Protein AF-A0A1D2N0Q4-F1 (afdb_monomer_lite)

Structure (mmCIF, N/CA/C/O backbone):
data_AF-A0A1D2N0Q4-F1
#
_entry.id   AF-A0A1D2N0Q4-F1
#
loop_
_atom_site.group_PDB
_atom_site.id
_atom_site.type_symbol
_atom_site.label_atom_id
_atom_site.label_alt_id
_atom_site.label_comp_id
_atom_site.label_asym_id
_atom_site.label_entity_id
_atom_site.label_seq_id
_atom_site.pdbx_PDB_ins_code
_atom_site.Cartn_x
_atom_site.Cartn_y
_atom_site.Cartn_z
_atom_site.occupancy
_atom_site.B_iso_or_equiv
_atom_site.auth_seq_id
_atom_site.auth_comp_id
_atom_site.auth_asym_id
_atom_site.auth_atom_id
_atom_site.pdbx_PDB_model_num
ATOM 1 N N . MET A 1 1 ? -2.132 -7.805 73.757 1.00 40.22 1 MET A N 1
ATOM 2 C CA . MET A 1 1 ? -2.311 -6.345 73.948 1.00 40.22 1 MET A CA 1
ATOM 3 C C . MET A 1 1 ? -2.894 -5.798 72.651 1.00 40.22 1 MET A C 1
ATOM 5 O O . MET A 1 1 ? -2.443 -6.259 71.616 1.00 40.22 1 MET A O 1
ATOM 9 N N . GLY A 1 2 ? -3.873 -4.897 72.611 1.00 33.47 2 GLY A N 1
ATOM 10 C CA . GLY A 1 2 ? -4.708 -4.301 73.666 1.00 33.47 2 GLY A CA 1
ATOM 11 C C . GLY A 1 2 ? -5.665 -3.293 73.002 1.00 33.47 2 GLY A C 1
ATOM 12 O O . GLY A 1 2 ? -5.215 -2.526 72.161 1.00 33.47 2 GLY A O 1
ATOM 13 N N . THR A 1 3 ? -6.967 -3.348 73.287 1.00 37.28 3 THR A N 1
ATOM 14 C CA . THR A 1 3 ? -8.028 -2.661 72.512 1.00 37.28 3 THR A CA 1
ATOM 15 C C . THR A 1 3 ? -8.360 -1.237 72.992 1.00 37.28 3 THR A C 1
ATOM 17 O O . THR A 1 3 ? -8.065 -0.913 74.143 1.00 37.28 3 THR A O 1
ATOM 20 N N . ARG A 1 4 ? -9.065 -0.471 72.121 1.00 33.78 4 ARG A N 1
ATOM 21 C CA . ARG A 1 4 ? -9.695 0.887 72.236 1.00 33.78 4 ARG A CA 1
ATOM 22 C C . ARG A 1 4 ? -9.067 1.934 71.299 1.00 33.78 4 ARG A C 1
ATOM 24 O O . ARG A 1 4 ? -7.882 1.823 71.009 1.00 33.78 4 ARG A O 1
ATOM 31 N N . LYS A 1 5 ? -9.775 2.956 70.792 1.00 36.84 5 LYS A N 1
ATOM 32 C CA . LYS A 1 5 ? -11.156 3.493 70.999 1.00 36.84 5 LYS A CA 1
ATOM 33 C C . LYS A 1 5 ? -11.922 3.537 69.644 1.00 36.84 5 LYS A C 1
ATOM 35 O O . LYS A 1 5 ? -11.268 3.357 68.622 1.00 36.84 5 LYS A O 1
ATOM 40 N N . ASP A 1 6 ? -13.260 3.544 69.545 1.00 33.66 6 ASP A N 1
ATOM 41 C CA . ASP A 1 6 ? -14.282 4.567 69.923 1.00 33.66 6 ASP A CA 1
ATOM 42 C C . ASP A 1 6 ? -14.032 5.904 69.156 1.00 33.66 6 ASP A C 1
ATOM 44 O O . ASP A 1 6 ? -12.871 6.278 69.015 1.00 33.66 6 ASP A O 1
ATOM 48 N N . GLU A 1 7 ? -14.971 6.663 68.561 1.00 35.03 7 GLU A N 1
ATOM 49 C CA . GLU A 1 7 ? -16.433 6.906 68.722 1.00 35.03 7 GLU A CA 1
ATOM 50 C C . GLU A 1 7 ? -17.118 6.974 67.315 1.00 35.03 7 GLU A C 1
ATOM 52 O O . GLU A 1 7 ? -16.462 7.305 66.332 1.00 35.03 7 GLU A O 1
ATOM 57 N N . GLU A 1 8 ? -18.340 6.492 67.047 1.00 33.81 8 GLU A N 1
ATOM 58 C CA . GLU A 1 8 ? -19.693 7.022 67.355 1.00 33.81 8 GLU A CA 1
ATOM 59 C C . GLU A 1 8 ? -20.039 8.464 66.903 1.00 33.81 8 GLU A C 1
ATOM 61 O O . GLU A 1 8 ? -19.599 9.446 67.493 1.00 33.81 8 GLU A O 1
ATOM 66 N N . SER A 1 9 ? -20.962 8.599 65.932 1.00 31.95 9 SER A N 1
ATOM 67 C CA . SER A 1 9 ? -22.218 9.377 66.091 1.00 31.95 9 SER A CA 1
ATOM 68 C C . SER A 1 9 ? -23.135 9.326 64.850 1.00 31.95 9 SER A C 1
ATOM 70 O O . SER A 1 9 ? -22.702 9.446 63.707 1.00 31.95 9 SER A O 1
ATOM 72 N N . THR A 1 10 ? -24.439 9.166 65.087 1.00 33.84 10 THR A N 1
ATOM 73 C CA . THR A 1 10 ? -25.540 9.287 64.105 1.00 33.84 10 THR A CA 1
ATOM 74 C C . THR A 1 10 ? -26.265 10.624 64.263 1.00 33.84 10 THR A C 1
ATOM 76 O O . THR A 1 10 ? -26.334 11.096 65.392 1.00 33.84 10 THR A O 1
ATOM 79 N N . TYR A 1 11 ? -26.957 11.137 63.234 1.00 33.34 11 TYR A N 1
ATOM 80 C CA . TYR A 1 11 ? -28.203 11.902 63.447 1.00 33.34 11 TYR A CA 1
ATOM 81 C C . TYR A 1 11 ? -29.196 11.816 62.271 1.00 33.34 11 TYR A C 1
ATOM 83 O O . TYR A 1 11 ? -28.818 11.579 61.127 1.00 33.34 11 TYR A O 1
ATOM 91 N N . PHE A 1 12 ? -30.483 11.971 62.600 1.00 30.41 12 PHE A N 1
ATOM 92 C CA . PHE A 1 12 ? -31.663 11.889 61.722 1.00 30.41 12 PHE A CA 1
ATOM 93 C C . PHE A 1 12 ? -32.074 13.261 61.145 1.00 30.41 12 PHE A C 1
ATOM 95 O O . PHE A 1 12 ? -31.740 14.296 61.717 1.00 30.41 12 PHE A O 1
ATOM 102 N N . GLY A 1 13 ? -32.903 13.268 60.089 1.00 28.72 13 GLY A N 1
ATOM 103 C CA . GLY A 1 13 ? -33.573 14.479 59.588 1.00 28.72 13 GLY A CA 1
ATOM 104 C C . GLY A 1 13 ? -34.610 14.204 58.488 1.00 28.72 13 GLY A C 1
ATOM 105 O O . 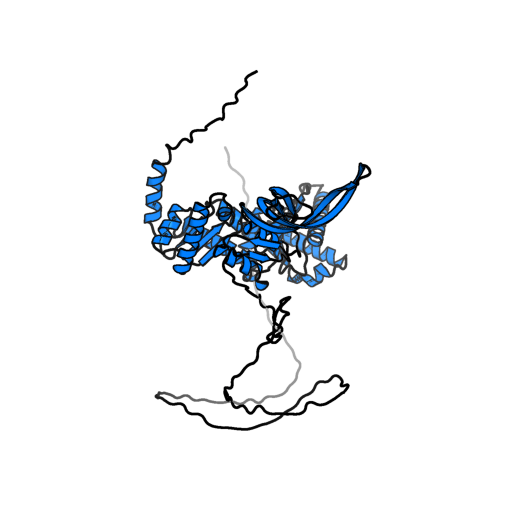GLY A 1 13 ? -34.252 14.054 57.325 1.00 28.72 13 GLY A O 1
ATOM 106 N N . GLU A 1 14 ? -35.894 14.138 58.851 1.00 31.70 14 GLU A N 1
ATOM 107 C CA . GLU A 1 14 ? -37.037 13.983 57.928 1.00 31.70 14 GLU A CA 1
ATOM 108 C C . GLU A 1 14 ? -37.731 15.326 57.587 1.00 31.70 14 GLU A C 1
ATOM 110 O O . GLU A 1 14 ? -37.493 16.335 58.245 1.00 31.70 14 GLU A O 1
ATOM 115 N N . MET A 1 15 ? -38.712 15.246 56.667 1.00 27.45 15 MET A N 1
ATOM 116 C CA . MET A 1 15 ? -39.825 16.185 56.376 1.00 27.45 15 MET A CA 1
ATOM 117 C C . MET A 1 15 ? -39.620 17.218 55.250 1.00 27.45 15 MET A C 1
ATOM 119 O O . MET A 1 15 ? -38.514 17.699 55.044 1.00 27.45 15 MET A O 1
ATOM 123 N N . LYS A 1 16 ? -40.669 17.723 54.569 1.00 30.34 16 LYS A N 1
ATOM 124 C CA . LYS A 1 16 ? -41.946 17.193 53.983 1.00 30.34 16 LYS A CA 1
ATOM 125 C C . LYS A 1 16 ? -42.786 18.410 53.509 1.00 30.34 16 LYS A C 1
ATOM 127 O O . LYS A 1 16 ? -42.613 19.491 54.057 1.00 30.34 16 LYS A O 1
ATOM 132 N N . PHE A 1 17 ? -43.746 18.195 52.593 1.00 26.66 17 PHE A N 1
ATOM 133 C CA . PHE A 1 17 ? -44.629 19.207 51.948 1.00 26.66 17 PHE A CA 1
ATOM 134 C C . PHE A 1 17 ? -43.863 20.197 51.024 1.00 26.66 17 PHE A C 1
ATOM 136 O O . PHE A 1 17 ? -42.755 20.603 51.338 1.00 26.66 17 PHE A O 1
ATOM 143 N N . ALA A 1 18 ? -44.250 20.464 49.765 1.00 29.34 18 ALA A N 1
ATOM 144 C CA . ALA A 1 18 ? -45.529 20.924 49.182 1.00 29.34 18 ALA A CA 1
ATOM 145 C C . ALA A 1 18 ? -45.874 22.383 49.564 1.00 29.34 18 ALA A C 1
ATOM 147 O O . ALA A 1 18 ? -45.638 22.780 50.695 1.00 29.34 18 ALA A O 1
ATOM 148 N N . GLY A 1 19 ? -46.451 23.228 48.699 1.00 26.33 19 GLY A N 1
ATOM 149 C CA . GLY A 1 19 ? -46.903 23.066 47.306 1.00 26.33 19 GLY A CA 1
ATOM 150 C C . GLY A 1 19 ? -47.993 24.109 46.962 1.00 26.33 19 GLY A C 1
ATOM 151 O O . GLY A 1 19 ? -48.362 24.886 47.833 1.00 26.33 19 GLY A O 1
ATOM 152 N N . LEU A 1 20 ? -48.561 24.040 45.744 1.00 29.77 20 LEU A N 1
ATOM 153 C CA . LEU A 1 20 ? -49.785 24.736 45.261 1.00 29.77 20 LEU A CA 1
ATOM 154 C C . LEU A 1 20 ? -49.701 26.220 44.794 1.00 29.77 20 LEU A C 1
ATOM 156 O O . LEU A 1 20 ? -49.373 27.102 45.569 1.00 29.77 20 LEU A O 1
ATOM 160 N N . PHE A 1 21 ? -50.176 26.441 43.548 1.00 25.81 21 PHE A N 1
ATOM 161 C CA . PHE A 1 21 ? -50.959 27.582 42.993 1.00 25.81 21 PHE A CA 1
ATOM 162 C C . PHE A 1 21 ? -50.424 29.045 43.072 1.00 25.81 21 PHE A C 1
ATOM 164 O O . PHE A 1 21 ? -49.870 29.476 44.069 1.00 25.81 21 PHE A O 1
ATOM 171 N N . GLY A 1 22 ? -50.648 29.920 42.072 1.00 25.38 22 GLY A N 1
ATOM 172 C CA . GLY A 1 22 ? -51.198 29.714 40.717 1.00 25.38 22 GLY A CA 1
ATOM 173 C C . GLY A 1 22 ? -51.856 30.960 40.074 1.00 25.38 22 GLY A C 1
ATOM 174 O O . GLY A 1 22 ? -52.281 31.871 40.776 1.00 25.38 22 GLY A O 1
ATOM 175 N N . THR A 1 23 ? -52.065 30.920 38.744 1.00 29.52 23 THR A N 1
ATOM 176 C CA . THR A 1 23 ? -52.882 31.864 37.916 1.00 29.52 23 THR A CA 1
ATOM 177 C C . THR A 1 23 ? -52.294 33.293 37.714 1.00 29.52 23 THR A C 1
ATOM 179 O O . THR A 1 23 ? -51.372 33.668 38.422 1.00 29.52 23 THR A O 1
ATOM 182 N N . SER A 1 24 ? -52.698 34.133 36.734 1.00 27.48 24 SER A N 1
ATOM 183 C CA . SER A 1 24 ? -53.831 34.066 35.782 1.00 27.48 24 SER A CA 1
ATOM 184 C C . SER A 1 24 ? -53.626 34.882 34.469 1.00 27.48 24 SER A C 1
ATOM 186 O O . SER A 1 24 ? -52.936 35.892 34.503 1.00 27.48 24 SER A O 1
ATOM 188 N N . LEU A 1 25 ? -54.329 34.486 33.386 1.00 29.72 25 LEU A N 1
ATOM 189 C CA . LEU A 1 25 ? -54.956 35.309 32.306 1.00 29.72 25 LEU A CA 1
ATOM 190 C C . LEU A 1 25 ? -54.107 36.354 31.520 1.00 29.72 25 LEU A C 1
ATOM 192 O O . LEU A 1 25 ? -53.633 37.329 32.081 1.00 29.72 25 LEU A O 1
ATOM 196 N N . PHE A 1 26 ? -54.076 36.314 30.173 1.00 24.58 26 PHE A N 1
ATOM 197 C CA . PHE A 1 26 ? -55.168 36.886 29.350 1.00 24.58 26 PHE A CA 1
ATOM 198 C C . PHE A 1 26 ? -55.293 36.321 27.902 1.00 24.58 26 PHE A C 1
ATOM 200 O O . PHE A 1 26 ? -54.306 36.059 27.230 1.00 24.58 26 PHE A O 1
ATOM 207 N N . LYS A 1 27 ? -56.562 36.193 27.473 1.00 27.70 27 LYS A N 1
ATOM 208 C CA . LYS A 1 27 ? -57.233 36.190 26.134 1.00 27.70 27 LYS A CA 1
ATOM 209 C C . LYS A 1 27 ? -56.403 36.536 24.858 1.00 27.70 27 LYS A C 1
ATOM 211 O O . LYS A 1 27 ? -55.503 37.354 24.942 1.00 27.70 27 LYS A O 1
ATOM 216 N N . SER A 1 28 ? -56.737 36.071 23.633 1.00 25.44 28 SER A N 1
ATOM 217 C CA . SER A 1 28 ? -58.057 35.669 23.062 1.00 25.44 28 SER A CA 1
ATOM 218 C C . SER A 1 28 ? -58.023 34.772 21.788 1.00 25.44 28 SER A C 1
ATOM 220 O O . SER A 1 28 ? -57.140 34.970 20.969 1.00 25.44 28 SER A O 1
ATOM 222 N N . ARG A 1 29 ? -59.060 33.908 21.609 1.00 26.14 29 ARG A N 1
ATOM 223 C CA . ARG A 1 29 ? -59.966 33.638 20.425 1.00 26.14 29 ARG A CA 1
ATOM 224 C C . ARG A 1 29 ? -59.433 33.848 18.969 1.00 26.14 29 ARG A C 1
ATOM 226 O O . ARG A 1 29 ? -58.754 34.834 18.751 1.00 26.14 29 ARG A O 1
ATOM 233 N N . ILE A 1 30 ? -59.806 33.127 17.883 1.00 26.25 30 ILE A N 1
ATOM 234 C CA . ILE A 1 30 ? -60.900 32.172 17.478 1.00 26.25 30 ILE A CA 1
ATOM 235 C C . ILE A 1 30 ? -60.525 31.563 16.076 1.00 26.25 30 ILE A C 1
ATOM 237 O O . ILE A 1 30 ? -59.629 32.138 15.469 1.00 26.25 30 ILE A O 1
ATOM 241 N N . SER A 1 31 ? -61.096 30.540 15.395 1.00 24.75 31 SER A N 1
ATOM 242 C CA . SER A 1 31 ? -62.026 29.378 15.578 1.00 24.75 31 SER A CA 1
ATOM 243 C C . SER A 1 31 ? -61.814 28.451 14.334 1.00 24.75 31 SER A C 1
ATOM 245 O O . SER A 1 31 ? -61.635 29.004 13.257 1.00 24.75 31 SER A O 1
ATOM 247 N N . CYS A 1 32 ? -61.629 27.120 14.403 1.00 23.03 32 CYS A N 1
ATOM 248 C CA . CYS A 1 32 ? -62.606 25.993 14.454 1.00 23.03 32 CYS A CA 1
ATOM 249 C C . CYS A 1 32 ? -63.219 25.526 13.089 1.00 23.03 32 CYS A C 1
ATOM 251 O O . CYS A 1 32 ? -63.181 26.285 12.128 1.00 23.03 32 CYS A O 1
ATOM 253 N N . TYR A 1 33 ? -63.786 24.296 13.050 1.00 24.88 33 TYR A N 1
ATOM 254 C CA . TYR A 1 33 ? -64.108 23.396 11.897 1.00 24.88 33 TYR A CA 1
ATOM 255 C C . TYR A 1 33 ? -62.883 22.720 11.239 1.00 24.88 33 TYR A C 1
ATOM 257 O O . TYR A 1 33 ? -61.990 23.425 10.785 1.00 24.88 33 TYR A O 1
ATOM 265 N N . GLN A 1 34 ? -62.694 21.389 11.155 1.00 25.34 34 GLN A N 1
ATOM 266 C CA . GLN A 1 34 ? -63.424 20.149 11.543 1.00 25.34 34 GLN A CA 1
ATOM 267 C C . GLN A 1 34 ? -64.566 19.599 10.649 1.00 25.34 34 GLN A C 1
ATOM 269 O O . GLN A 1 34 ? -65.670 20.136 10.675 1.00 25.34 34 GLN A O 1
ATOM 274 N N . MET A 1 35 ? -64.286 18.457 9.985 1.00 23.16 35 MET A N 1
ATOM 275 C CA . MET A 1 35 ? -65.030 17.165 9.851 1.00 23.16 35 MET A CA 1
ATOM 276 C C . MET A 1 35 ? -64.093 16.178 9.075 1.00 23.16 35 MET A C 1
ATOM 278 O O . MET A 1 35 ? -63.271 16.671 8.306 1.00 23.16 35 MET A O 1
ATOM 282 N N . ASP A 1 36 ? -63.963 14.852 9.281 1.00 23.48 36 ASP A N 1
ATOM 283 C CA . ASP A 1 36 ? -64.886 13.722 9.590 1.00 23.48 36 ASP A CA 1
ATOM 284 C C . ASP A 1 36 ? -65.687 13.252 8.326 1.00 23.48 36 ASP A C 1
ATOM 286 O O . ASP A 1 36 ? -66.154 14.109 7.584 1.00 23.48 36 ASP A O 1
ATOM 290 N N . VAL A 1 37 ? -65.888 11.958 7.958 1.00 26.50 37 VAL A N 1
ATOM 291 C CA . VAL A 1 37 ? -65.680 10.643 8.638 1.00 26.50 37 VAL A CA 1
ATOM 292 C C . VAL A 1 37 ? -65.737 9.404 7.663 1.00 26.50 37 VAL A C 1
ATOM 294 O O . VAL A 1 37 ? -66.185 9.563 6.533 1.00 26.50 37 VAL A O 1
ATOM 297 N N . THR A 1 38 ? -65.399 8.169 8.123 1.00 26.14 38 THR A N 1
ATOM 298 C CA . THR A 1 38 ? -65.666 6.784 7.546 1.00 26.14 38 THR A CA 1
ATOM 299 C C . THR A 1 38 ? -65.019 6.348 6.197 1.00 26.14 38 THR A C 1
ATOM 301 O O . THR A 1 38 ? -64.954 7.145 5.276 1.00 26.14 38 THR A O 1
ATOM 304 N N . SER A 1 39 ? -64.347 5.177 6.044 1.00 26.23 39 SER A N 1
ATOM 305 C CA . SER A 1 39 ? -64.735 3.719 5.994 1.00 26.23 39 SER A CA 1
ATOM 306 C C . SER A 1 39 ? -65.347 3.261 4.634 1.00 26.23 39 SER A C 1
ATOM 308 O O . SER A 1 39 ? -66.014 4.067 4.008 1.00 26.23 39 SER A O 1
ATOM 310 N N . THR A 1 40 ? -65.167 2.055 4.045 1.00 27.42 40 THR A N 1
ATOM 311 C CA . THR A 1 40 ? -64.956 0.659 4.539 1.00 27.42 40 THR A CA 1
ATOM 312 C C . THR A 1 40 ? -64.388 -0.289 3.437 1.00 27.42 40 THR A C 1
ATOM 314 O O . THR A 1 40 ? -64.830 -0.180 2.303 1.00 27.42 40 THR A O 1
ATOM 317 N N . SER A 1 41 ? -63.477 -1.208 3.819 1.00 24.94 41 SER A N 1
ATOM 318 C CA . SER A 1 41 ? -63.338 -2.685 3.567 1.00 24.94 41 SER A CA 1
ATOM 319 C C . SER A 1 41 ? -63.748 -3.433 2.252 1.00 24.94 41 SER A C 1
ATOM 321 O O . SER A 1 41 ? -64.427 -2.887 1.395 1.00 24.94 41 SER A O 1
ATOM 323 N N . TRP A 1 42 ? -63.407 -4.747 2.198 1.00 25.44 42 TRP A N 1
ATOM 324 C CA . TRP A 1 42 ? -63.668 -5.796 1.160 1.00 25.44 42 TRP A CA 1
ATOM 325 C C . TRP A 1 42 ? -62.803 -5.754 -0.132 1.00 25.44 42 TRP A C 1
ATOM 327 O O . TRP A 1 42 ? -62.298 -4.697 -0.487 1.00 25.44 42 TRP A O 1
ATOM 337 N N . GLU A 1 43 ? -62.661 -6.825 -0.940 1.00 23.73 43 GLU A N 1
ATOM 338 C CA . GLU A 1 43 ? -62.147 -8.195 -0.657 1.00 23.73 43 GLU A CA 1
ATOM 339 C C . GLU A 1 43 ? -61.759 -8.957 -1.969 1.00 23.73 43 GLU A C 1
ATOM 341 O O . GLU A 1 43 ? -62.315 -8.689 -3.027 1.00 23.73 43 GLU A O 1
ATOM 346 N N . THR A 1 44 ? -60.866 -9.959 -1.875 1.00 25.50 44 THR A N 1
ATOM 347 C CA . THR A 1 44 ? -60.679 -11.150 -2.768 1.00 25.50 44 THR A CA 1
ATOM 348 C C . THR A 1 44 ? -60.358 -11.091 -4.293 1.00 25.50 44 THR A C 1
ATOM 350 O O . THR A 1 44 ? -61.072 -10.524 -5.108 1.00 25.50 44 THR A O 1
ATOM 353 N N . SER A 1 45 ? -59.405 -11.971 -4.669 1.00 24.28 45 SER A N 1
ATOM 354 C CA . SER A 1 45 ? -59.388 -12.921 -5.824 1.00 24.28 45 SER A CA 1
ATOM 355 C C . SER A 1 45 ? -58.939 -12.550 -7.266 1.00 24.28 45 SER A C 1
ATOM 357 O O . SER A 1 45 ? -59.647 -11.915 -8.032 1.00 24.28 45 SER A O 1
ATOM 359 N N . LEU A 1 46 ? -57.789 -13.138 -7.650 1.00 25.14 46 LEU A N 1
ATOM 360 C CA . LEU A 1 46 ? -57.547 -14.076 -8.781 1.00 25.14 46 LEU A CA 1
ATOM 361 C C . LEU A 1 46 ? -58.271 -13.916 -10.144 1.00 25.14 46 LEU A C 1
ATOM 363 O O . LEU A 1 46 ? -59.441 -14.266 -10.258 1.00 25.14 46 LEU A O 1
ATOM 367 N N . CYS A 1 47 ? -57.492 -13.662 -11.209 1.00 24.03 47 CYS A N 1
ATOM 368 C CA . CYS A 1 47 ? -57.315 -14.490 -12.436 1.00 24.03 47 CYS A CA 1
ATOM 369 C C . CYS A 1 47 ? -56.279 -13.791 -13.359 1.00 24.03 47 CYS A C 1
ATOM 371 O O . CYS A 1 47 ? -56.303 -12.571 -13.436 1.00 24.03 47 CYS A O 1
ATOM 373 N N . HIS A 1 48 ? -55.226 -14.393 -13.932 1.00 24.38 48 HIS A N 1
ATOM 374 C CA . HIS A 1 48 ? -54.996 -15.595 -14.769 1.00 24.38 48 HIS A CA 1
ATOM 375 C C . HIS A 1 48 ? -54.778 -15.261 -16.266 1.00 24.38 48 HIS A C 1
ATOM 377 O O . HIS A 1 48 ? -55.526 -14.491 -16.852 1.00 24.38 48 HIS A O 1
ATOM 383 N N . SER A 1 49 ? -53.763 -15.918 -16.847 1.00 24.56 49 SER A N 1
ATOM 384 C CA . SER A 1 49 ? -53.509 -16.182 -18.282 1.00 24.56 49 SER A CA 1
ATOM 385 C C . SER A 1 49 ? -53.378 -15.032 -19.309 1.00 24.56 49 SER A C 1
ATOM 387 O O . SER A 1 49 ? -54.370 -14.525 -19.817 1.00 24.56 49 SER A O 1
ATOM 389 N N . ALA A 1 50 ? -52.130 -14.869 -19.772 1.00 25.23 50 ALA A N 1
ATOM 390 C CA . ALA A 1 50 ? -51.689 -15.216 -21.139 1.00 25.23 50 ALA A CA 1
ATOM 391 C C . ALA A 1 50 ? -51.702 -14.187 -22.300 1.00 25.23 50 ALA A C 1
ATOM 393 O O . ALA A 1 50 ? -52.716 -13.595 -22.647 1.00 25.23 50 ALA A O 1
ATOM 394 N N . ASN A 1 51 ? -50.552 -14.227 -22.988 1.00 24.80 51 ASN A N 1
ATOM 395 C CA . ASN A 1 51 ? -50.339 -14.243 -24.439 1.00 24.80 51 ASN A CA 1
ATOM 396 C C . ASN A 1 51 ? -50.209 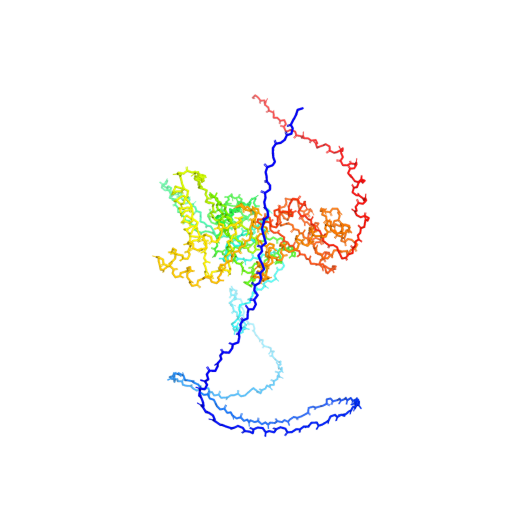-12.959 -25.288 1.00 24.80 51 ASN A C 1
ATOM 398 O O . ASN A 1 51 ? -51.024 -12.045 -25.263 1.00 24.80 51 ASN A O 1
ATOM 402 N N . ASP A 1 52 ? -49.175 -13.073 -26.127 1.00 25.11 52 ASP A N 1
ATOM 403 C CA . ASP A 1 52 ? -48.992 -12.622 -27.505 1.00 25.11 52 ASP A CA 1
ATOM 404 C C . ASP A 1 52 ? -48.796 -11.133 -27.825 1.00 25.11 52 ASP A C 1
ATOM 406 O O . ASP A 1 52 ? -49.689 -10.287 -27.788 1.00 25.11 52 ASP A O 1
ATOM 410 N N . ASP A 1 53 ? -47.562 -10.894 -28.272 1.00 24.02 53 ASP A N 1
ATOM 411 C CA . ASP A 1 53 ? -47.134 -9.869 -29.213 1.00 24.02 53 ASP A CA 1
ATOM 412 C C . ASP A 1 53 ? -48.190 -9.538 -30.286 1.00 24.02 53 ASP A C 1
ATOM 414 O O . ASP A 1 53 ? -48.764 -10.432 -30.904 1.00 24.02 53 ASP A O 1
ATOM 418 N N . PHE A 1 54 ? -48.331 -8.254 -30.626 1.00 24.31 54 PHE A N 1
ATOM 419 C CA . PHE A 1 54 ? -47.840 -7.760 -31.922 1.00 24.31 54 PHE A CA 1
ATOM 420 C C . PHE A 1 54 ? -47.803 -6.222 -31.968 1.00 24.31 54 PHE A C 1
ATOM 422 O O . PHE A 1 54 ? -48.518 -5.524 -31.249 1.00 24.31 54 PHE A O 1
ATOM 429 N N . GLU A 1 55 ? -46.947 -5.679 -32.831 1.00 23.78 55 GLU A N 1
ATOM 430 C CA . GLU A 1 55 ? -46.831 -4.240 -33.086 1.00 23.78 55 GLU A CA 1
ATOM 431 C C . GLU A 1 55 ? -48.078 -3.664 -33.792 1.00 23.78 55 GLU A C 1
ATOM 433 O O . GLU A 1 55 ? -48.605 -4.309 -34.696 1.00 23.78 55 GLU A O 1
ATOM 438 N N . TRP A 1 56 ? -48.428 -2.387 -33.544 1.00 23.02 56 TRP A N 1
ATOM 439 C CA . TRP A 1 56 ? -48.332 -1.366 -34.611 1.00 23.02 56 TRP A CA 1
ATOM 440 C C . TRP A 1 56 ? -48.517 0.105 -34.178 1.00 23.02 56 TRP A C 1
ATOM 442 O O . TRP A 1 56 ? -49.408 0.463 -33.418 1.00 23.02 56 TRP A O 1
ATOM 452 N N . CYS A 1 57 ? -47.701 0.960 -34.807 1.00 22.09 57 CYS A N 1
ATOM 453 C CA . CYS A 1 57 ? -47.996 2.317 -35.299 1.00 22.09 57 CYS A CA 1
ATOM 454 C C . CYS A 1 57 ? -48.807 3.312 -34.423 1.00 22.09 57 CYS A C 1
ATOM 456 O O . CYS A 1 57 ? -50.036 3.310 -34.421 1.00 22.09 57 CYS A O 1
ATOM 458 N N . GLY A 1 58 ? -48.126 4.311 -33.834 1.00 24.16 58 GLY A N 1
ATOM 459 C CA . GLY A 1 58 ? -48.775 5.417 -33.106 1.00 24.16 58 GLY A CA 1
ATOM 460 C C . GLY A 1 58 ? -48.012 6.752 -33.126 1.00 24.16 58 GLY A C 1
ATOM 461 O O . GLY A 1 58 ? -47.449 7.162 -32.115 1.00 24.16 58 GLY A O 1
ATOM 462 N N . LYS A 1 59 ? -47.998 7.475 -34.258 1.00 24.95 59 LYS A N 1
ATOM 463 C CA . LYS A 1 59 ? -47.391 8.824 -34.340 1.00 24.95 59 LYS A CA 1
ATOM 464 C C . LYS A 1 59 ? -48.137 9.851 -33.471 1.00 24.95 59 LYS A C 1
ATOM 466 O O . LYS A 1 59 ? -49.305 10.136 -33.738 1.00 24.95 59 LYS A O 1
ATOM 471 N N . ARG A 1 60 ? -47.429 10.562 -32.583 1.00 23.69 60 ARG A N 1
ATOM 472 C CA . ARG A 1 60 ? -47.824 11.917 -32.147 1.00 23.69 60 ARG A CA 1
ATOM 473 C C . ARG A 1 60 ? -46.615 12.770 -31.747 1.00 23.69 60 ARG A C 1
ATOM 475 O O . ARG A 1 60 ? -46.003 12.528 -30.716 1.00 23.69 60 ARG A O 1
ATOM 482 N N . LEU A 1 61 ? -46.326 13.814 -32.530 1.00 24.45 61 LEU A N 1
ATOM 483 C CA . LEU A 1 61 ? -45.528 14.942 -32.039 1.00 24.45 61 LEU A CA 1
ATOM 484 C C . LEU A 1 61 ? -46.356 15.748 -31.032 1.00 24.45 61 LEU A C 1
ATOM 486 O O . LEU A 1 61 ? -47.505 16.083 -31.319 1.00 24.45 61 LEU A O 1
ATOM 490 N N . LEU A 1 62 ? -45.719 16.174 -29.944 1.00 25.16 62 LEU A N 1
ATOM 491 C CA . LEU A 1 62 ? -46.027 17.430 -29.264 1.00 25.16 62 LEU A CA 1
ATOM 492 C C . LEU A 1 62 ? -44.705 18.111 -28.892 1.00 25.16 62 LEU A C 1
ATOM 494 O O . LEU A 1 62 ? -43.827 17.486 -28.303 1.00 25.16 62 LEU A O 1
ATOM 498 N N . ARG A 1 63 ? -44.569 19.393 -29.248 1.00 23.34 63 ARG A N 1
ATOM 499 C CA . ARG A 1 63 ? -43.582 20.287 -28.626 1.00 23.34 63 ARG A CA 1
ATOM 500 C C . ARG A 1 63 ? -44.046 20.625 -27.212 1.00 23.34 63 ARG A C 1
ATOM 502 O O . ARG A 1 63 ? -45.250 20.737 -26.994 1.00 23.34 63 ARG A O 1
ATOM 509 N N . LEU A 1 64 ? -43.098 20.965 -26.347 1.00 24.44 64 LEU A N 1
ATOM 510 C CA . LEU A 1 64 ? -43.178 22.191 -25.551 1.00 24.44 64 LEU A CA 1
ATOM 511 C C . LEU A 1 64 ? -41.754 22.657 -25.217 1.00 24.44 64 LEU A C 1
ATOM 513 O O . LEU A 1 64 ? -40.870 21.842 -24.964 1.00 24.44 64 LEU A O 1
ATOM 517 N N . ASP A 1 65 ? -41.528 23.961 -25.316 1.00 23.88 65 ASP A N 1
ATOM 518 C CA . ASP A 1 65 ? -40.217 24.602 -25.207 1.00 23.88 65 ASP A CA 1
ATOM 519 C C . ASP A 1 65 ? -39.853 24.918 -23.744 1.00 23.88 65 ASP A C 1
ATOM 521 O O . ASP A 1 65 ? -40.755 25.061 -22.925 1.00 23.88 65 ASP A O 1
ATOM 525 N N . HIS A 1 66 ? -38.564 25.132 -23.431 1.00 27.03 66 HIS A N 1
ATOM 526 C CA . HIS A 1 66 ? -38.132 26.295 -22.628 1.00 27.03 66 HIS A CA 1
ATOM 527 C C . HIS A 1 66 ? -36.599 26.511 -22.604 1.00 27.03 66 HIS A C 1
ATOM 529 O O . HIS A 1 66 ? -35.851 25.756 -21.997 1.00 27.03 66 HIS A O 1
ATOM 535 N N . PHE A 1 67 ? -36.171 27.602 -23.251 1.00 23.31 67 PHE A N 1
ATOM 536 C CA . PHE A 1 67 ? -35.097 28.544 -22.877 1.00 23.31 67 PHE A CA 1
ATOM 537 C C . PHE A 1 67 ? -33.920 28.106 -21.973 1.00 23.31 67 PHE A C 1
ATOM 539 O O . PHE A 1 67 ? -34.094 27.912 -20.774 1.00 23.31 67 PHE A O 1
ATOM 546 N N . CYS A 1 68 ? -32.691 28.298 -22.481 1.00 23.75 68 CYS A N 1
ATOM 547 C CA . CYS A 1 68 ? -31.842 29.434 -22.059 1.00 23.75 68 CYS A CA 1
ATOM 548 C C . CYS A 1 68 ? -30.735 29.759 -23.106 1.00 23.75 68 CYS A C 1
ATOM 550 O O . CYS A 1 68 ? -30.512 28.940 -23.998 1.00 23.75 68 CYS A O 1
ATOM 552 N N . PRO A 1 69 ? -30.103 30.958 -23.087 1.00 29.38 69 PRO A N 1
ATOM 553 C CA . PRO A 1 69 ? -29.377 31.507 -24.246 1.00 29.38 69 PRO A CA 1
ATOM 554 C C . PRO A 1 69 ? -27.841 31.541 -24.113 1.00 29.38 69 PRO A C 1
ATOM 556 O O . PRO A 1 69 ? -27.325 31.599 -23.004 1.00 29.38 69 PRO A O 1
ATOM 559 N N . PHE A 1 70 ? -27.141 31.640 -25.254 1.00 25.94 70 PHE A N 1
ATOM 560 C CA . PHE A 1 70 ? -26.015 32.564 -25.540 1.00 25.94 70 PHE A CA 1
ATOM 561 C C . PHE A 1 70 ? -25.727 32.565 -27.076 1.00 25.94 70 PHE A C 1
ATOM 563 O O . PHE A 1 70 ? -26.463 31.881 -27.792 1.00 25.94 70 PHE A O 1
ATOM 570 N N . PRO A 1 71 ? -24.862 33.437 -27.649 1.00 31.28 71 PRO A N 1
ATOM 571 C CA . PRO A 1 71 ? -25.192 34.103 -28.912 1.00 31.28 71 PRO A CA 1
ATOM 572 C C . PRO A 1 71 ? -24.679 33.409 -30.182 1.00 31.28 71 PRO A C 1
ATOM 574 O O . PRO A 1 71 ? -23.734 32.625 -30.169 1.00 31.28 71 PRO A O 1
ATOM 577 N N . PHE A 1 72 ? -25.314 33.774 -31.295 1.00 25.11 72 PHE A N 1
ATOM 578 C CA . PHE A 1 72 ? -25.013 33.335 -32.657 1.00 25.11 72 PHE A CA 1
ATOM 579 C C . PHE A 1 72 ? -24.036 34.296 -33.353 1.00 25.11 72 PHE A C 1
ATOM 581 O O . PHE A 1 72 ? -24.231 35.506 -33.280 1.00 25.11 72 PHE A O 1
ATOM 588 N N . ASP A 1 73 ? -23.107 33.744 -34.132 1.00 26.03 73 ASP A N 1
ATOM 589 C CA . ASP A 1 73 ? -22.636 34.322 -35.402 1.00 26.03 73 ASP A CA 1
ATOM 590 C C . ASP A 1 73 ? -22.282 33.130 -36.318 1.00 26.03 73 ASP A C 1
ATOM 592 O O . ASP A 1 73 ? -21.277 32.451 -36.136 1.00 26.03 73 ASP A O 1
ATOM 596 N N . LEU A 1 74 ? -23.252 32.596 -37.063 1.00 28.83 74 LEU A N 1
ATOM 597 C CA . LEU A 1 74 ? -23.519 32.947 -38.465 1.00 28.83 74 LEU A CA 1
ATOM 598 C C . LEU A 1 74 ? -22.324 32.729 -39.412 1.00 28.83 74 LEU A C 1
ATOM 600 O O . LEU A 1 74 ? -21.612 33.675 -39.737 1.00 28.83 74 LEU A O 1
ATOM 604 N N . GLN A 1 75 ? -22.260 31.540 -40.032 1.00 28.03 75 GLN A N 1
ATOM 605 C CA . GLN A 1 75 ? -22.434 31.463 -41.494 1.00 28.03 75 GLN A CA 1
ATOM 606 C C . GLN A 1 75 ? -22.686 30.044 -42.053 1.00 28.03 75 GLN A C 1
ATOM 608 O O . GLN A 1 75 ? -22.081 29.066 -41.634 1.00 28.03 75 GLN A O 1
ATOM 613 N N . HIS A 1 76 ? -23.548 30.009 -43.078 1.00 29.39 76 HIS A N 1
ATOM 614 C CA . HIS A 1 76 ? -23.865 28.914 -44.011 1.00 29.39 76 HIS A CA 1
ATOM 615 C C . HIS A 1 76 ? -24.585 27.639 -43.518 1.00 29.39 76 HIS A C 1
ATOM 617 O O . HIS A 1 76 ? -24.669 27.321 -42.338 1.00 29.39 76 HIS A O 1
ATOM 623 N N . GLN A 1 77 ? -25.260 26.998 -44.482 1.00 28.55 77 GLN A N 1
ATOM 624 C CA . GLN A 1 77 ? -26.405 26.097 -44.304 1.00 28.55 77 GLN A CA 1
ATOM 625 C C . GLN A 1 77 ? -26.033 24.629 -44.582 1.00 28.55 77 GLN A C 1
ATOM 627 O O . GLN A 1 77 ? -25.276 24.380 -45.522 1.00 28.55 77 GLN A O 1
ATOM 632 N N . PRO A 1 78 ? -26.641 23.649 -43.890 1.00 25.80 78 PRO A N 1
ATOM 633 C CA . PRO A 1 78 ? -26.695 22.270 -44.362 1.00 25.80 78 PRO A CA 1
ATOM 634 C C . PRO A 1 78 ? -27.818 22.088 -45.401 1.00 25.80 78 PRO A C 1
ATOM 636 O O . PRO A 1 78 ? -28.902 22.658 -45.266 1.00 25.80 78 PRO A O 1
ATOM 639 N N . ILE A 1 79 ? -27.584 21.246 -46.410 1.00 27.72 79 ILE A N 1
ATOM 640 C CA . ILE A 1 79 ? -28.606 20.784 -47.364 1.00 27.72 79 ILE A CA 1
ATOM 641 C C . ILE A 1 79 ? -28.884 19.301 -47.084 1.00 27.72 79 ILE A C 1
ATOM 643 O O . ILE A 1 79 ? -27.953 18.518 -46.908 1.00 27.72 79 ILE A O 1
ATOM 647 N N . PHE A 1 80 ? -30.163 18.923 -47.026 1.00 24.11 80 PHE A N 1
ATOM 648 C CA . PHE A 1 80 ? -30.596 17.534 -46.836 1.00 24.11 80 PHE A CA 1
ATOM 649 C C . PHE A 1 80 ? -30.332 16.673 -48.083 1.00 24.11 80 PHE A C 1
ATOM 651 O O . PHE A 1 80 ? -30.530 17.125 -49.209 1.00 24.11 80 PHE A O 1
ATOM 658 N N . GLY A 1 81 ? -29.987 15.403 -47.867 1.00 26.03 81 GLY A N 1
ATOM 659 C CA . GLY A 1 81 ? -29.954 14.357 -48.890 1.00 26.03 81 GLY A CA 1
ATOM 660 C C . GLY A 1 81 ? -30.076 12.984 -48.229 1.00 26.03 81 GLY A C 1
ATOM 661 O O . GLY A 1 81 ? -29.282 12.654 -47.353 1.00 26.03 81 GLY A O 1
ATOM 662 N N . GLU A 1 82 ? -31.105 12.217 -48.590 1.00 25.75 82 GLU A N 1
ATOM 663 C CA . GLU A 1 82 ? -31.438 10.941 -47.943 1.00 25.75 82 GLU A CA 1
ATOM 664 C C . GLU A 1 82 ? -30.662 9.758 -48.545 1.00 25.75 82 GLU A C 1
ATOM 666 O O . GLU A 1 82 ? -30.350 9.732 -49.736 1.00 25.75 82 GLU A O 1
ATOM 671 N N . CYS A 1 83 ? -30.386 8.739 -47.727 1.00 24.95 83 CYS A N 1
ATOM 672 C CA . CYS A 1 83 ? -29.749 7.506 -48.182 1.00 24.95 83 CYS A CA 1
ATOM 673 C C . CYS A 1 83 ? -30.760 6.572 -48.867 1.00 24.95 83 CYS A C 1
ATOM 675 O O . CYS A 1 83 ? -31.596 5.965 -48.199 1.00 24.95 83 CYS A O 1
ATOM 677 N N . GLY A 1 84 ? -30.620 6.382 -50.180 1.00 24.97 84 GLY A N 1
ATOM 678 C CA . GLY A 1 84 ? -31.201 5.260 -50.923 1.00 24.97 84 GLY A CA 1
ATOM 679 C C . GLY A 1 84 ? -30.080 4.414 -51.526 1.00 24.97 84 GLY A C 1
ATOM 680 O O . GLY A 1 84 ? -29.243 4.944 -52.252 1.00 24.97 84 GLY A O 1
ATOM 681 N N . GLY A 1 85 ? -30.023 3.123 -51.199 1.00 25.02 85 GLY A N 1
ATOM 682 C CA . GLY A 1 85 ? -28.954 2.228 -51.655 1.00 25.02 85 GLY A CA 1
ATOM 683 C C . GLY A 1 85 ? -29.406 1.242 -52.729 1.00 25.02 85 GLY A C 1
ATOM 684 O O . GLY A 1 85 ? -30.573 0.870 -52.782 1.00 25.02 85 GLY A O 1
ATOM 685 N N . GLU A 1 86 ? -28.459 0.743 -53.525 1.00 23.80 86 GLU A N 1
ATOM 686 C CA . GLU A 1 86 ? -28.575 -0.564 -54.179 1.00 23.80 86 GLU A CA 1
ATOM 687 C C . GLU A 1 86 ? -27.174 -1.116 -54.496 1.00 23.80 86 GLU A C 1
ATOM 689 O O . GLU A 1 86 ? -26.312 -0.389 -54.990 1.00 23.80 86 GLU A O 1
ATOM 694 N N . ILE A 1 87 ? -26.926 -2.398 -54.210 1.00 25.55 87 ILE A N 1
ATOM 695 C CA . ILE A 1 87 ? -25.649 -3.059 -54.521 1.00 25.55 87 ILE A CA 1
ATOM 696 C C . ILE A 1 87 ? -25.784 -3.765 -55.869 1.00 25.55 87 ILE A C 1
ATOM 698 O O . ILE A 1 87 ? -26.572 -4.701 -56.002 1.00 25.55 87 ILE A O 1
ATOM 702 N N . LYS A 1 88 ? -24.967 -3.376 -56.854 1.00 22.36 88 LYS A N 1
ATOM 703 C CA . LYS A 1 88 ? -24.802 -4.119 -58.112 1.00 22.36 88 LYS A CA 1
ATOM 704 C C . LYS A 1 88 ? -23.332 -4.419 -58.364 1.00 22.36 88 LYS A C 1
ATOM 706 O O . LYS A 1 88 ? -22.532 -3.518 -58.592 1.00 22.36 88 LYS A O 1
ATOM 711 N N . TRP A 1 89 ? -23.001 -5.707 -58.346 1.00 24.03 89 TRP A N 1
ATOM 712 C CA . TRP A 1 89 ? -21.745 -6.211 -58.893 1.00 24.03 89 TRP A CA 1
ATOM 713 C C . TRP A 1 89 ? -21.793 -6.141 -60.422 1.00 24.03 89 TRP A C 1
ATOM 715 O O . TRP A 1 89 ? -22.812 -6.476 -61.024 1.00 24.03 89 TRP A O 1
ATOM 725 N N . CYS A 1 90 ? -20.685 -5.759 -61.052 1.00 22.19 90 CYS A N 1
ATOM 726 C CA . CYS A 1 90 ? -20.495 -5.891 -62.493 1.00 22.19 90 CYS A CA 1
ATOM 727 C C . CYS A 1 90 ? -19.034 -6.245 -62.788 1.00 22.19 90 CYS A C 1
ATOM 729 O O . CYS A 1 90 ? -18.126 -5.744 -62.125 1.00 22.19 90 CYS A O 1
ATOM 731 N N . SER A 1 91 ? -18.810 -7.124 -63.764 1.00 24.69 91 SER A N 1
ATOM 732 C CA . SER A 1 91 ? -17.506 -7.701 -64.086 1.00 24.69 91 SER A CA 1
ATOM 733 C C . SER A 1 91 ? -17.117 -7.456 -65.547 1.00 24.69 91 SER A C 1
ATOM 735 O O . SER A 1 91 ? -17.730 -8.000 -66.458 1.00 24.69 91 SER A O 1
ATOM 737 N N . CYS A 1 92 ? -16.041 -6.696 -65.763 1.00 23.56 92 CYS A N 1
ATOM 738 C CA . CYS A 1 92 ? -15.114 -6.782 -66.905 1.00 23.56 92 CYS A CA 1
ATOM 739 C C . CYS A 1 92 ? -13.796 -6.106 -66.462 1.00 23.56 92 CYS A C 1
ATOM 741 O O . CYS A 1 92 ? -13.870 -5.082 -65.793 1.00 23.56 92 CYS A O 1
ATOM 743 N N . CYS A 1 93 ? -12.575 -6.631 -66.621 1.00 23.58 93 CYS A N 1
ATOM 744 C CA . CYS A 1 93 ? -11.926 -7.494 -67.625 1.00 23.58 93 CYS A CA 1
ATOM 745 C C . CYS A 1 93 ? -11.172 -6.698 -68.713 1.00 23.58 93 CYS A C 1
ATOM 747 O O . CYS A 1 93 ? -11.709 -5.755 -69.280 1.00 23.58 93 CYS A O 1
ATOM 749 N N . HIS A 1 94 ? -9.947 -7.168 -68.997 1.00 24.69 94 HIS A N 1
ATOM 750 C CA . HIS A 1 94 ? -8.918 -6.650 -69.916 1.00 24.69 94 HIS A CA 1
ATOM 751 C C . HIS A 1 94 ? -8.248 -5.300 -69.549 1.00 24.69 94 HIS A C 1
ATOM 753 O O . HIS A 1 94 ? -8.902 -4.426 -68.995 1.00 24.69 94 HIS A O 1
ATOM 759 N N . GLN A 1 95 ? -6.983 -4.985 -69.887 1.00 25.47 95 GLN A N 1
ATOM 760 C CA . GLN A 1 95 ? -5.710 -5.726 -70.111 1.00 25.47 95 GLN A CA 1
ATOM 761 C C . GLN A 1 95 ? -4.850 -4.941 -71.118 1.00 25.47 95 GLN A C 1
ATOM 763 O O . GLN A 1 95 ? -5.243 -4.843 -72.278 1.00 25.47 95 GLN A O 1
ATOM 768 N N . GLN A 1 96 ? -3.665 -4.468 -70.710 1.00 26.19 96 GLN A N 1
ATOM 769 C CA . GLN A 1 96 ? -2.492 -4.293 -71.586 1.00 26.19 96 GLN A CA 1
ATOM 770 C C . GLN A 1 96 ? -1.223 -3.986 -70.770 1.00 26.19 96 GLN A C 1
ATOM 772 O O . GLN A 1 96 ? -1.267 -3.238 -69.795 1.00 26.19 96 GLN A O 1
ATOM 777 N N . ASP A 1 97 ? -0.105 -4.588 -71.171 1.00 24.98 97 ASP A N 1
ATOM 778 C CA . ASP A 1 97 ? 1.200 -4.535 -70.502 1.00 24.98 97 ASP A CA 1
ATOM 779 C C . ASP A 1 97 ? 2.089 -3.397 -71.030 1.00 24.98 97 ASP A C 1
ATOM 781 O O . ASP A 1 97 ? 2.129 -3.201 -72.239 1.00 24.98 97 ASP A O 1
ATOM 785 N N . TYR A 1 98 ? 2.907 -2.757 -70.176 1.00 27.77 98 TYR A N 1
ATOM 786 C CA . TYR A 1 98 ? 4.207 -2.177 -70.577 1.00 27.77 98 TYR A CA 1
ATOM 787 C C . TYR A 1 98 ? 5.187 -2.021 -69.383 1.00 27.77 98 TYR A C 1
ATOM 789 O O . TYR A 1 98 ? 4.999 -1.170 -68.525 1.00 27.77 98 TYR A O 1
ATOM 797 N N . TYR A 1 99 ? 6.249 -2.841 -69.389 1.00 27.22 99 TYR A N 1
ATOM 798 C CA . TYR A 1 99 ? 7.632 -2.612 -68.901 1.00 27.22 99 TYR A CA 1
ATOM 799 C C . TYR A 1 99 ? 7.932 -1.945 -67.524 1.00 27.22 99 TYR A C 1
ATOM 801 O O . TYR A 1 99 ? 7.737 -0.753 -67.340 1.00 27.22 99 TYR A O 1
ATOM 809 N N . LEU A 1 100 ? 8.591 -2.731 -66.645 1.00 26.25 100 LEU A N 1
ATOM 810 C CA . LEU A 1 100 ? 9.872 -2.477 -65.918 1.00 26.25 100 LEU A CA 1
ATOM 811 C C . LEU A 1 100 ? 10.242 -1.011 -65.538 1.00 26.25 100 LEU A C 1
ATOM 813 O O . LEU A 1 100 ? 10.323 -0.162 -66.415 1.00 26.25 100 LEU A O 1
ATOM 817 N N . GLN A 1 101 ? 10.658 -0.650 -64.310 1.00 28.28 101 GLN A N 1
ATOM 818 C CA . GLN A 1 101 ? 11.165 -1.400 -63.134 1.00 28.28 101 GLN A CA 1
ATOM 819 C C . GLN A 1 101 ? 10.862 -0.626 -61.802 1.00 28.28 101 GLN A C 1
ATOM 821 O O . GLN A 1 101 ? 10.273 0.450 -61.874 1.00 28.28 101 GLN A O 1
ATOM 826 N N . PRO A 1 102 ? 11.174 -1.149 -60.589 1.00 36.62 102 PRO A N 1
ATOM 827 C CA . PRO A 1 102 ? 10.494 -0.741 -59.346 1.00 36.62 102 PRO A CA 1
ATOM 828 C C . PRO A 1 102 ? 11.162 0.379 -58.529 1.00 36.62 102 PRO A C 1
ATOM 830 O O . PRO A 1 102 ? 12.386 0.477 -58.494 1.00 36.62 102 PRO A O 1
ATOM 833 N N . LEU A 1 103 ? 10.344 1.088 -57.738 1.00 25.77 103 LEU A N 1
ATOM 834 C CA . LEU A 1 103 ? 10.664 1.618 -56.401 1.00 25.77 103 LEU A CA 1
ATOM 835 C C . LEU A 1 103 ? 9.362 1.977 -55.643 1.00 25.77 103 LEU A C 1
ATOM 837 O O . LEU A 1 103 ? 8.358 2.297 -56.268 1.00 25.77 103 LEU A O 1
ATOM 841 N N . GLU A 1 104 ? 9.411 1.876 -54.311 1.00 26.45 104 GLU A N 1
ATOM 842 C CA . GLU A 1 104 ? 8.516 2.495 -53.305 1.00 26.45 104 GLU A CA 1
ATOM 843 C C . GLU A 1 104 ? 6.986 2.489 -53.552 1.00 26.45 104 GLU A C 1
ATOM 845 O O . GLU A 1 104 ? 6.412 3.392 -54.159 1.00 26.45 104 GLU A O 1
ATOM 850 N N . ILE A 1 105 ? 6.287 1.517 -52.945 1.00 25.00 105 ILE A N 1
ATOM 851 C CA . ILE A 1 105 ? 4.827 1.583 -52.763 1.00 25.00 105 ILE A CA 1
ATOM 852 C C . ILE A 1 105 ? 4.506 2.558 -51.623 1.00 25.00 105 ILE A C 1
ATOM 854 O O . ILE A 1 105 ? 4.805 2.291 -50.459 1.00 25.00 105 ILE A O 1
ATOM 858 N N . PHE A 1 106 ? 3.875 3.673 -51.989 1.00 23.75 106 PHE A N 1
ATOM 859 C CA . PHE A 1 106 ? 3.287 4.648 -51.072 1.00 23.75 106 PHE A CA 1
ATOM 860 C C . PHE A 1 106 ? 2.064 4.090 -50.323 1.00 23.75 106 PHE A C 1
ATOM 862 O O . PHE A 1 106 ? 1.478 3.072 -50.694 1.00 23.75 106 PHE A O 1
ATOM 869 N N . GLU A 1 107 ? 1.662 4.795 -49.269 1.00 31.45 107 GLU A N 1
ATOM 870 C CA . GLU A 1 107 ? 0.479 4.491 -48.462 1.00 31.45 107 GLU A CA 1
ATOM 871 C C . GLU A 1 107 ? -0.827 4.487 -49.277 1.00 31.45 107 GLU A C 1
ATOM 873 O O . GLU A 1 107 ? -1.001 5.257 -50.223 1.00 31.45 107 GLU A O 1
ATOM 878 N N . CYS A 1 108 ? -1.822 3.727 -48.810 1.00 21.08 108 CYS A N 1
ATOM 879 C CA . CYS A 1 108 ? -3.217 4.110 -49.008 1.00 21.08 108 CYS A CA 1
ATOM 880 C C . CYS A 1 108 ? -4.043 3.755 -47.763 1.00 21.08 108 CYS A C 1
ATOM 882 O O . CYS A 1 108 ? -3.948 2.646 -47.235 1.00 21.08 108 CYS A O 1
ATOM 884 N N . ALA A 1 109 ? -4.814 4.719 -47.261 1.00 28.95 109 ALA A N 1
ATOM 885 C CA . ALA A 1 109 ? -5.513 4.618 -45.983 1.00 28.95 109 ALA A CA 1
ATOM 886 C C . ALA A 1 109 ? -6.914 3.998 -46.117 1.00 28.95 109 ALA A C 1
ATOM 888 O O . ALA A 1 109 ? -7.564 4.109 -47.155 1.00 28.95 109 ALA A O 1
ATOM 889 N N . SER A 1 110 ? -7.431 3.426 -45.024 1.00 24.19 110 SER A N 1
ATOM 890 C CA . SER A 1 110 ? -8.865 3.136 -44.880 1.00 24.19 110 SER A CA 1
ATOM 891 C C . SER A 1 110 ? -9.382 3.503 -43.484 1.00 24.19 110 SER A C 1
ATOM 893 O O . SER A 1 110 ? -9.276 2.749 -42.524 1.00 24.19 110 SER A O 1
ATOM 895 N N . SER A 1 111 ? -9.930 4.717 -43.409 1.00 25.30 111 SER A N 1
ATOM 896 C CA . SER A 1 111 ? -11.039 5.153 -42.546 1.00 25.30 111 SER A CA 1
ATOM 897 C C . SER A 1 111 ? -11.398 4.320 -41.300 1.00 25.30 111 SER A C 1
ATOM 899 O O . SER A 1 111 ? -11.997 3.246 -41.409 1.00 25.30 111 SER A O 1
ATOM 901 N N . LYS A 1 112 ? -11.280 4.939 -40.120 1.00 26.66 112 LYS A N 1
ATOM 902 C CA . LYS A 1 112 ? -12.237 4.762 -39.015 1.00 26.66 112 LYS A CA 1
ATOM 903 C C . LYS A 1 112 ? -12.491 6.106 -38.333 1.00 26.66 112 LYS A C 1
ATOM 905 O O . LYS A 1 112 ? -11.621 6.969 -38.339 1.00 26.66 112 LYS A O 1
ATOM 910 N N . ALA A 1 113 ? -13.714 6.298 -37.845 1.00 25.36 113 ALA A N 1
ATOM 911 C CA . ALA A 1 113 ? -14.178 7.580 -37.326 1.00 25.36 113 ALA A CA 1
ATOM 912 C C . ALA A 1 113 ? -13.643 7.861 -35.915 1.00 25.36 113 ALA A C 1
ATOM 914 O O . ALA A 1 113 ? -13.515 6.947 -35.099 1.00 25.36 113 ALA A O 1
ATOM 915 N N . GLU A 1 114 ? -13.394 9.135 -35.623 1.00 27.42 114 GLU A N 1
ATOM 916 C CA . GLU A 1 114 ? -13.084 9.601 -34.274 1.00 27.42 114 GLU A CA 1
ATOM 917 C C . GLU A 1 114 ? -14.333 9.508 -33.387 1.00 27.42 114 GLU A C 1
ATOM 919 O O . GLU A 1 114 ? -15.384 10.063 -33.707 1.00 27.42 114 GLU A O 1
ATOM 924 N N . CYS A 1 115 ? -14.213 8.827 -32.249 1.00 23.41 115 CYS A N 1
ATOM 925 C CA . CYS A 1 115 ? -15.209 8.849 -31.184 1.00 23.41 115 CYS A CA 1
ATOM 926 C C . CYS A 1 115 ? -14.471 9.093 -29.865 1.00 23.41 115 CYS A C 1
ATOM 928 O O . CYS A 1 115 ? -13.598 8.314 -29.483 1.00 23.41 115 CYS A O 1
ATOM 930 N N . ALA A 1 116 ? -14.760 10.217 -29.206 1.00 33.16 116 ALA A N 1
ATOM 931 C CA . ALA A 1 116 ? -13.926 10.748 -28.131 1.00 33.16 116 ALA A CA 1
ATOM 932 C C . ALA A 1 116 ? -14.170 10.051 -26.777 1.00 33.16 116 ALA A C 1
ATOM 934 O O . ALA A 1 116 ? -14.860 10.573 -25.904 1.00 33.16 116 ALA A O 1
ATOM 935 N N . CYS A 1 117 ? -13.561 8.882 -26.587 1.00 25.00 117 CYS A N 1
ATOM 936 C CA . CYS A 1 117 ? -13.398 8.232 -25.286 1.00 25.00 117 CYS A CA 1
ATOM 937 C C . CYS A 1 117 ? -12.085 7.432 -25.263 1.00 25.00 117 CYS A C 1
ATOM 939 O O . CYS A 1 117 ? -11.762 6.741 -26.228 1.00 25.00 117 CYS A O 1
ATOM 941 N N . GLY A 1 118 ? -11.312 7.530 -24.177 1.00 36.00 118 GLY A N 1
ATOM 942 C CA . GLY A 1 118 ? -10.000 6.883 -24.078 1.00 36.00 118 GLY A CA 1
ATOM 943 C C . GLY A 1 118 ? -10.101 5.355 -24.068 1.00 36.00 118 GLY A C 1
ATOM 944 O O . GLY A 1 118 ? -10.573 4.778 -23.094 1.00 36.00 118 GLY A O 1
ATOM 945 N N . GLY A 1 119 ? -9.634 4.702 -25.135 1.00 26.84 119 GLY A N 1
ATOM 946 C CA . GLY A 1 119 ? -9.613 3.244 -25.279 1.00 26.84 119 GLY A CA 1
ATOM 947 C C . GLY A 1 119 ? -8.268 2.754 -25.818 1.00 26.84 119 GLY A C 1
ATOM 948 O O . GLY A 1 119 ? -7.739 3.310 -26.777 1.00 26.84 119 GLY A O 1
ATOM 949 N N . ARG A 1 120 ? -7.693 1.727 -25.179 1.00 37.59 120 ARG A N 1
ATOM 950 C CA . ARG A 1 120 ? -6.351 1.194 -25.487 1.00 37.59 120 ARG A CA 1
ATOM 951 C C . ARG A 1 120 ? -6.364 0.377 -26.794 1.00 37.59 120 ARG A C 1
ATOM 953 O O . ARG A 1 120 ? -7.161 -0.550 -26.925 1.00 37.59 120 ARG A O 1
ATOM 960 N N . GLU A 1 121 ? -5.465 0.673 -27.738 1.00 24.88 121 GLU A N 1
ATOM 961 C CA . GLU A 1 121 ? -5.308 -0.106 -28.980 1.00 24.88 121 GLU A CA 1
ATOM 962 C C . GLU A 1 121 ? -4.349 -1.298 -28.778 1.00 24.88 121 GLU A C 1
ATOM 964 O O . GLU A 1 121 ? -3.131 -1.143 -28.680 1.00 24.88 121 GLU A O 1
ATOM 969 N N . TRP A 1 122 ? -4.901 -2.514 -28.732 1.00 31.31 122 TRP A N 1
ATOM 970 C CA . TRP A 1 122 ? -4.150 -3.749 -28.474 1.00 31.31 122 TRP A CA 1
ATOM 971 C C . TRP A 1 122 ? -3.666 -4.420 -29.772 1.00 31.31 122 TRP A C 1
ATOM 973 O O . TRP A 1 122 ? -4.352 -5.260 -30.359 1.00 31.31 122 TRP A O 1
ATOM 983 N N . THR A 1 123 ? -2.449 -4.102 -30.220 1.00 30.17 123 THR A N 1
ATOM 984 C CA . THR A 1 123 ? -1.839 -4.688 -31.433 1.00 30.17 123 THR A CA 1
ATOM 985 C C . THR A 1 123 ? -1.275 -6.101 -31.203 1.00 30.17 123 THR A C 1
ATOM 987 O O . THR A 1 123 ? -0.067 -6.333 -31.224 1.00 30.17 123 THR A O 1
ATOM 990 N N . LYS A 1 124 ? -2.161 -7.092 -31.018 1.00 29.28 124 LYS A N 1
ATOM 991 C CA . LYS A 1 124 ? -1.793 -8.496 -30.746 1.00 29.28 124 LYS A CA 1
ATOM 992 C C . LYS A 1 124 ? -1.142 -9.202 -31.952 1.00 29.28 124 LYS A C 1
ATOM 994 O O . LYS A 1 124 ? -1.804 -9.898 -32.721 1.00 29.28 124 LYS A O 1
ATOM 999 N N . ARG A 1 125 ? 0.182 -9.070 -32.097 1.00 27.97 125 ARG A N 1
ATOM 1000 C CA . ARG A 1 125 ? 1.030 -9.920 -32.959 1.00 27.97 125 ARG A CA 1
ATOM 1001 C C . ARG A 1 125 ? 1.783 -10.940 -32.099 1.00 27.97 125 ARG A C 1
ATOM 1003 O O . ARG A 1 125 ? 2.330 -10.590 -31.062 1.00 27.97 125 ARG A O 1
ATOM 1010 N N . ARG A 1 126 ? 1.804 -12.211 -32.520 1.00 33.69 126 ARG A N 1
ATOM 1011 C CA . ARG A 1 126 ? 2.448 -13.301 -31.762 1.00 33.69 126 ARG A CA 1
ATOM 1012 C C . ARG A 1 126 ? 3.975 -13.169 -31.835 1.00 33.69 126 ARG A C 1
ATOM 1014 O O . ARG A 1 126 ? 4.522 -13.265 -32.930 1.00 33.69 126 ARG A O 1
ATOM 1021 N N . GLY A 1 127 ? 4.643 -13.010 -30.691 1.00 34.81 127 GLY A N 1
ATOM 1022 C CA . GLY A 1 127 ? 6.109 -13.003 -30.600 1.00 34.81 127 GLY A CA 1
ATOM 1023 C C . GLY A 1 127 ? 6.648 -12.048 -29.536 1.00 34.81 127 GLY A C 1
ATOM 1024 O O . GLY A 1 127 ? 7.123 -10.972 -29.880 1.00 34.81 127 GLY A O 1
ATOM 1025 N N . GLY A 1 128 ? 6.589 -12.456 -28.262 1.00 46.94 128 GLY A N 1
ATOM 1026 C CA . GLY A 1 128 ? 7.035 -11.654 -27.116 1.00 46.94 128 GLY A CA 1
ATOM 1027 C C . GLY A 1 128 ? 6.060 -10.525 -26.785 1.00 46.94 128 GLY A C 1
ATOM 1028 O O . GLY A 1 128 ? 6.151 -9.437 -27.348 1.00 46.94 128 GLY A O 1
ATOM 1029 N N . GLU A 1 129 ? 5.119 -10.776 -25.874 1.00 72.56 129 GLU A N 1
ATOM 1030 C CA . GLU A 1 129 ? 4.133 -9.766 -25.483 1.00 72.56 129 GLU A CA 1
ATOM 1031 C C . GLU A 1 129 ? 4.822 -8.636 -24.695 1.00 72.56 129 GLU A C 1
ATOM 1033 O O . GLU A 1 129 ? 5.401 -8.833 -23.623 1.00 72.56 129 GLU A O 1
ATOM 1038 N N . TYR A 1 130 ? 4.801 -7.436 -25.275 1.00 84.50 130 TYR A N 1
ATOM 1039 C CA . TYR A 1 130 ? 5.363 -6.226 -24.691 1.00 84.50 130 TYR A CA 1
ATOM 1040 C C . TYR A 1 130 ? 4.236 -5.269 -24.307 1.00 84.50 130 TYR A C 1
ATOM 1042 O O . TYR A 1 130 ? 3.333 -5.009 -25.102 1.00 84.50 130 TYR A O 1
ATOM 1050 N N . ILE A 1 131 ? 4.303 -4.703 -23.104 1.00 89.75 131 ILE A N 1
ATOM 1051 C CA . ILE A 1 131 ? 3.353 -3.687 -22.641 1.00 89.75 131 ILE A CA 1
ATOM 1052 C C . ILE A 1 131 ? 4.122 -2.391 -22.404 1.00 89.75 131 ILE A C 1
ATOM 1054 O O . ILE A 1 131 ? 5.200 -2.386 -21.808 1.00 89.75 131 ILE A O 1
ATOM 1058 N N . THR A 1 132 ? 3.591 -1.283 -22.925 1.00 90.75 132 THR A N 1
ATOM 1059 C CA . THR A 1 132 ? 4.133 0.059 -22.684 1.00 90.75 132 THR A CA 1
ATOM 1060 C C . THR A 1 132 ? 3.257 0.759 -21.662 1.00 90.75 132 THR A C 1
ATOM 1062 O O . THR A 1 132 ? 2.072 0.959 -21.910 1.00 90.75 132 THR A O 1
ATOM 1065 N N . LEU A 1 133 ? 3.851 1.119 -20.529 1.00 90.50 133 LEU A N 1
ATOM 1066 C CA . LEU A 1 133 ? 3.184 1.738 -19.390 1.00 90.50 133 LEU A CA 1
ATOM 1067 C C . LEU A 1 133 ? 3.704 3.163 -19.191 1.00 90.50 133 LEU A C 1
ATOM 1069 O O . LEU A 1 133 ? 4.828 3.492 -19.585 1.00 90.50 133 LEU A O 1
ATOM 1073 N N . ILE A 1 134 ? 2.880 4.004 -18.571 1.00 92.06 134 ILE A N 1
ATOM 1074 C CA . ILE A 1 134 ? 3.244 5.336 -18.088 1.00 92.06 134 ILE A CA 1
ATOM 1075 C C . ILE A 1 134 ? 2.844 5.368 -16.610 1.00 92.06 134 ILE A C 1
ATOM 1077 O O . ILE A 1 134 ? 1.658 5.212 -16.340 1.00 92.06 134 ILE A O 1
ATOM 1081 N N . PRO A 1 135 ? 3.788 5.523 -15.668 1.00 90.69 135 PRO A N 1
ATOM 1082 C CA . PRO A 1 135 ? 3.455 5.745 -14.269 1.00 90.69 135 PRO A CA 1
ATOM 1083 C C . PRO A 1 135 ? 3.076 7.220 -14.096 1.00 90.69 135 PRO A C 1
ATOM 1085 O O . PRO A 1 135 ? 3.859 8.095 -14.466 1.00 90.69 135 PRO A O 1
ATOM 1088 N N . GLU A 1 136 ? 1.892 7.506 -13.572 1.00 87.00 136 GLU A N 1
ATOM 1089 C CA . GLU A 1 136 ? 1.386 8.858 -13.303 1.00 87.00 136 GLU A CA 1
ATOM 1090 C C . GLU A 1 136 ? 1.676 9.284 -11.856 1.00 87.00 136 GLU A C 1
ATOM 1092 O O . GLU A 1 136 ? 1.944 10.459 -11.593 1.00 87.00 136 GLU A O 1
ATOM 1097 N N . GLU A 1 137 ? 1.670 8.319 -10.932 1.00 82.62 137 GLU A N 1
ATOM 1098 C CA . GLU A 1 137 ? 1.739 8.519 -9.484 1.00 82.62 137 GLU A CA 1
ATOM 1099 C C . GLU A 1 137 ? 2.883 7.733 -8.813 1.00 82.62 137 GLU A C 1
ATOM 1101 O O . GLU A 1 137 ? 3.574 6.912 -9.422 1.00 82.62 137 GLU A O 1
ATOM 1106 N N . SER A 1 138 ? 3.103 7.973 -7.513 1.00 80.50 138 SER A N 1
ATOM 1107 C CA . SER A 1 138 ? 4.082 7.206 -6.729 1.00 80.50 138 SER A CA 1
ATOM 1108 C C . SER A 1 138 ? 3.652 5.763 -6.436 1.00 80.50 138 SER A C 1
ATOM 1110 O O . SER A 1 138 ? 4.524 4.932 -6.189 1.00 80.50 138 SER A O 1
ATOM 1112 N N . GLU A 1 139 ? 2.351 5.441 -6.470 1.00 82.31 139 GLU A N 1
ATOM 1113 C CA . GLU A 1 139 ? 1.886 4.047 -6.363 1.00 82.31 139 GLU A CA 1
ATOM 1114 C C . GLU A 1 139 ? 2.289 3.235 -7.603 1.00 82.31 139 GLU A C 1
ATOM 1116 O O . GLU A 1 139 ? 2.814 2.131 -7.464 1.00 82.31 139 GLU A O 1
ATOM 1121 N N . ASP A 1 140 ? 2.171 3.798 -8.810 1.00 87.75 140 ASP A N 1
ATOM 1122 C CA . ASP A 1 140 ? 2.510 3.104 -10.064 1.00 87.75 140 ASP A CA 1
ATOM 1123 C C . ASP A 1 140 ? 3.961 2.609 -10.106 1.00 87.75 140 ASP A C 1
ATOM 1125 O O . ASP A 1 140 ? 4.262 1.593 -10.730 1.00 87.75 140 ASP A O 1
ATOM 1129 N N . MET A 1 141 ? 4.872 3.294 -9.410 1.00 89.06 141 MET A N 1
ATOM 1130 C CA . MET A 1 141 ? 6.276 2.893 -9.286 1.00 89.06 141 MET A CA 1
ATOM 1131 C C . MET A 1 141 ? 6.450 1.620 -8.436 1.00 89.06 141 MET A C 1
ATOM 1133 O O . MET A 1 141 ? 7.337 0.815 -8.721 1.00 89.06 141 MET A O 1
ATOM 1137 N N . TRP A 1 142 ? 5.576 1.389 -7.448 1.00 87.62 142 TRP A N 1
ATOM 1138 C CA . TRP A 1 142 ? 5.498 0.133 -6.689 1.00 87.62 142 TRP A CA 1
ATOM 1139 C C . TRP A 1 142 ? 4.848 -0.991 -7.508 1.00 87.62 142 TRP A C 1
ATOM 1141 O O . TRP A 1 142 ? 5.330 -2.126 -7.502 1.00 87.62 142 TRP A O 1
ATOM 1151 N N . HIS A 1 143 ? 3.807 -0.678 -8.288 1.00 88.19 143 HIS A N 1
ATOM 1152 C CA . HIS A 1 143 ? 3.233 -1.633 -9.241 1.00 88.19 143 HIS A CA 1
ATOM 1153 C C . HIS A 1 143 ? 4.262 -2.031 -10.317 1.00 88.19 143 HIS A C 1
ATOM 1155 O O . HIS A 1 143 ? 4.415 -3.217 -10.598 1.00 88.19 143 HIS A O 1
ATOM 1161 N N . ALA A 1 144 ? 5.041 -1.082 -10.847 1.00 90.19 144 ALA A N 1
ATOM 1162 C CA . ALA A 1 144 ? 6.133 -1.338 -11.787 1.00 90.19 144 ALA A CA 1
ATOM 1163 C C . ALA A 1 144 ? 7.257 -2.193 -11.176 1.00 90.19 144 ALA A C 1
ATOM 1165 O O . ALA A 1 144 ? 7.735 -3.115 -11.835 1.00 90.19 144 ALA A O 1
ATOM 1166 N N . TYR A 1 145 ? 7.640 -1.940 -9.918 1.00 89.88 145 TYR A N 1
ATOM 1167 C CA . TYR A 1 145 ? 8.608 -2.764 -9.184 1.00 89.88 145 TYR A CA 1
ATOM 1168 C C . TYR A 1 145 ? 8.146 -4.226 -9.088 1.00 89.88 145 TYR A C 1
ATOM 1170 O O . TYR A 1 145 ? 8.883 -5.134 -9.457 1.00 89.88 145 TYR A O 1
ATOM 1178 N N . ASN A 1 146 ? 6.889 -4.452 -8.700 1.00 88.00 146 ASN A N 1
ATOM 1179 C CA . ASN A 1 146 ? 6.293 -5.789 -8.616 1.00 88.00 146 ASN A CA 1
ATOM 1180 C C . ASN A 1 146 ? 6.017 -6.462 -9.978 1.00 88.00 146 ASN A C 1
ATOM 1182 O O . ASN A 1 146 ? 5.694 -7.650 -10.014 1.00 88.00 146 ASN A O 1
ATOM 1186 N N . LEU A 1 147 ? 6.114 -5.732 -11.095 1.00 88.50 147 LEU A N 1
ATOM 1187 C CA . LEU A 1 147 ? 5.925 -6.261 -12.451 1.00 88.50 147 LEU A CA 1
ATOM 1188 C C . LEU A 1 147 ? 7.239 -6.613 -13.162 1.00 88.50 147 LEU A C 1
ATOM 1190 O O . LEU A 1 147 ? 7.199 -7.392 -14.117 1.00 88.50 147 LEU A O 1
ATOM 1194 N N . ILE A 1 148 ? 8.375 -6.041 -12.756 1.00 89.75 148 ILE A N 1
ATOM 1195 C CA . ILE A 1 148 ? 9.669 -6.215 -13.429 1.00 89.75 148 ILE A CA 1
ATOM 1196 C C . ILE A 1 148 ? 10.525 -7.195 -12.625 1.00 89.75 148 ILE A C 1
ATOM 1198 O O . ILE A 1 148 ? 11.063 -6.843 -11.580 1.00 89.75 148 ILE A O 1
ATOM 1202 N N . ALA A 1 149 ? 10.676 -8.415 -13.141 1.00 86.00 149 ALA A N 1
ATOM 1203 C CA . ALA A 1 149 ? 11.562 -9.424 -12.564 1.00 86.00 149 ALA A CA 1
ATOM 1204 C C . ALA A 1 149 ? 12.942 -9.438 -13.250 1.00 86.00 149 ALA A C 1
ATOM 1206 O O . ALA A 1 149 ? 13.155 -8.831 -14.304 1.00 86.00 149 ALA A O 1
ATOM 1207 N N . GLU A 1 150 ? 13.892 -10.163 -12.666 1.00 88.50 150 GLU A N 1
ATOM 1208 C CA . GLU A 1 150 ? 15.210 -10.390 -13.263 1.00 88.50 150 GLU A CA 1
ATOM 1209 C C . GLU A 1 150 ? 15.101 -11.154 -14.598 1.00 88.50 150 GLU A C 1
ATOM 1211 O O . GLU A 1 150 ? 14.103 -11.815 -14.904 1.00 88.50 150 GLU A O 1
ATOM 1216 N N . GLY A 1 151 ? 16.086 -10.971 -15.478 1.00 87.31 151 GLY A N 1
ATOM 1217 C CA . GLY A 1 151 ? 16.088 -11.527 -16.835 1.00 87.31 151 GLY A CA 1
ATOM 1218 C C . GLY A 1 151 ? 15.063 -10.915 -17.804 1.00 87.31 151 GLY A C 1
ATOM 1219 O O . GLY A 1 151 ? 15.158 -11.177 -19.004 1.00 87.31 151 GLY A O 1
ATOM 1220 N N . ASN A 1 152 ? 14.123 -10.085 -17.330 1.00 89.88 152 ASN A N 1
ATOM 1221 C CA . ASN A 1 152 ? 13.133 -9.388 -18.160 1.00 89.88 152 ASN A CA 1
ATOM 1222 C C . ASN A 1 152 ? 13.816 -8.319 -19.031 1.00 89.88 152 ASN A C 1
ATOM 1224 O O . ASN A 1 152 ? 14.871 -7.789 -18.671 1.00 89.88 152 ASN A O 1
ATOM 1228 N N . TYR A 1 153 ? 13.190 -7.940 -20.150 1.00 92.06 153 TYR A N 1
ATOM 1229 C CA . TYR A 1 153 ? 13.695 -6.859 -21.001 1.00 92.06 153 TYR A CA 1
ATOM 1230 C C . TYR A 1 153 ? 12.909 -5.568 -20.771 1.00 92.06 153 TYR A C 1
ATOM 1232 O O . TYR A 1 153 ? 11.684 -5.552 -20.893 1.00 92.06 153 TYR A O 1
ATOM 1240 N N . VAL A 1 154 ? 13.610 -4.470 -20.477 1.00 94.06 154 VAL A N 1
ATOM 1241 C CA . VAL A 1 154 ? 12.995 -3.157 -20.232 1.00 94.06 154 VAL A CA 1
ATOM 1242 C C . VAL A 1 154 ? 13.616 -2.095 -21.129 1.00 94.06 154 VAL A C 1
ATOM 1244 O O . VAL A 1 154 ? 14.836 -1.931 -21.191 1.00 94.06 154 VAL A O 1
ATOM 1247 N N . ARG A 1 155 ? 12.754 -1.347 -21.822 1.00 92.88 155 ARG A N 1
ATOM 1248 C CA . ARG A 1 155 ? 13.119 -0.281 -22.756 1.00 92.88 155 ARG A CA 1
ATOM 1249 C C . ARG A 1 155 ? 12.626 1.071 -22.253 1.00 92.88 155 ARG A C 1
ATOM 1251 O O . ARG A 1 155 ? 11.421 1.289 -22.143 1.00 92.88 155 ARG A O 1
ATOM 1258 N N . SER A 1 156 ? 13.549 1.994 -21.982 1.00 93.25 156 SER A N 1
ATOM 1259 C CA . SER A 1 156 ? 13.234 3.333 -21.454 1.00 93.25 156 SER A CA 1
ATOM 1260 C C . SER A 1 156 ? 14.211 4.412 -21.943 1.00 93.25 156 SER A C 1
ATOM 1262 O O . SER A 1 156 ? 15.268 4.115 -22.508 1.00 93.25 156 SER A O 1
ATOM 1264 N N . THR A 1 157 ? 13.857 5.686 -21.749 1.00 91.06 157 THR A N 1
ATOM 1265 C CA . THR A 1 157 ? 14.730 6.835 -22.041 1.00 91.06 157 THR A CA 1
ATOM 1266 C C . THR A 1 157 ? 15.659 7.135 -20.868 1.00 91.06 157 THR A C 1
ATOM 1268 O O . THR A 1 157 ? 15.178 7.435 -19.777 1.00 91.06 157 THR A O 1
ATOM 1271 N N . THR A 1 158 ? 16.968 7.199 -21.104 1.00 90.56 158 THR A N 1
ATOM 1272 C CA . THR A 1 158 ? 17.952 7.695 -20.123 1.00 90.56 158 THR A CA 1
ATOM 1273 C C . THR A 1 158 ? 18.889 8.738 -20.720 1.00 90.56 158 THR A C 1
ATOM 1275 O O . THR A 1 158 ? 18.863 9.016 -21.920 1.00 90.56 158 THR A O 1
ATOM 1278 N N . ILE A 1 159 ? 19.706 9.361 -19.869 1.00 90.06 159 ILE A N 1
ATOM 1279 C CA . ILE A 1 159 ? 20.697 10.368 -20.253 1.00 90.06 159 ILE A CA 1
ATOM 1280 C C . ILE A 1 159 ? 22.091 9.804 -19.975 1.00 90.06 159 ILE A C 1
ATOM 1282 O O . ILE A 1 159 ? 22.457 9.603 -18.820 1.00 90.06 159 ILE A O 1
ATOM 1286 N N . ARG A 1 160 ? 22.889 9.589 -21.023 1.00 86.25 160 ARG A N 1
ATOM 1287 C CA . ARG A 1 160 ? 24.266 9.087 -20.917 1.00 86.25 160 ARG A CA 1
ATOM 1288 C C . ARG A 1 160 ? 25.263 10.218 -21.163 1.00 86.25 160 ARG A C 1
ATOM 1290 O O . ARG A 1 160 ? 25.074 11.038 -22.061 1.00 86.25 160 ARG A O 1
ATOM 1297 N N . LYS A 1 161 ? 26.341 10.263 -20.376 1.00 89.25 161 LYS A N 1
ATOM 1298 C CA . LYS A 1 161 ? 27.520 11.084 -20.688 1.00 89.25 161 LYS A CA 1
ATOM 1299 C C . LYS A 1 161 ? 28.360 10.316 -21.709 1.00 89.25 161 LYS A C 1
ATOM 1301 O O . LYS A 1 161 ? 28.876 9.250 -21.393 1.00 89.25 161 LYS A O 1
ATOM 1306 N N . VAL A 1 162 ? 28.461 10.842 -22.922 1.00 86.31 162 VAL A N 1
ATOM 1307 C CA . VAL A 1 162 ? 29.281 10.285 -24.002 1.00 86.31 162 VAL A CA 1
ATOM 1308 C C . VAL A 1 162 ? 30.564 11.104 -24.080 1.00 86.31 162 VAL A C 1
ATOM 1310 O O . VAL A 1 162 ? 30.506 12.334 -24.111 1.00 86.31 162 VAL A O 1
ATOM 1313 N N . GLN A 1 163 ? 31.715 10.434 -24.065 1.00 84.31 163 GLN A N 1
ATOM 1314 C CA . GLN A 1 163 ? 33.013 11.054 -24.325 1.00 84.31 163 GLN A CA 1
ATOM 1315 C C . GLN A 1 163 ? 33.364 10.833 -25.79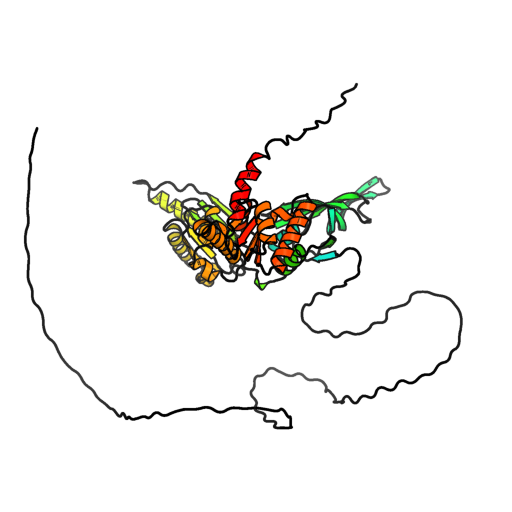5 1.00 84.31 163 GLN A C 1
ATOM 1317 O O . GLN A 1 163 ? 33.489 9.693 -26.231 1.00 84.31 163 GLN A O 1
ATOM 1322 N N . ASN A 1 164 ? 33.510 11.929 -26.536 1.00 80.69 164 ASN A N 1
ATOM 1323 C CA . ASN A 1 164 ? 33.950 11.930 -27.923 1.00 80.69 164 ASN A CA 1
ATOM 1324 C C . ASN A 1 164 ? 35.383 12.462 -27.968 1.00 80.69 164 ASN A C 1
ATOM 1326 O O . ASN A 1 164 ? 35.632 13.623 -27.628 1.00 80.69 164 ASN A O 1
ATOM 1330 N N . GLU A 1 165 ? 36.316 11.619 -28.397 1.00 82.88 165 GLU A N 1
ATOM 1331 C CA . GLU A 1 165 ? 37.690 12.018 -28.690 1.00 82.88 165 GLU A CA 1
ATOM 1332 C C . GLU A 1 165 ? 37.758 12.570 -30.116 1.00 82.88 165 GLU A C 1
ATOM 1334 O O . GLU A 1 165 ? 37.343 11.921 -31.076 1.00 82.88 165 GLU A O 1
ATOM 1339 N N . SER A 1 166 ? 38.238 13.805 -30.252 1.00 79.38 166 SER A N 1
ATOM 1340 C CA . SER A 1 166 ? 38.438 14.443 -31.556 1.00 79.38 166 SER A CA 1
ATOM 1341 C C . SER A 1 166 ? 39.756 13.972 -32.173 1.00 79.38 166 SER A C 1
ATOM 1343 O O . SER A 1 166 ? 40.703 13.672 -31.451 1.00 79.38 166 SER A O 1
ATOM 1345 N N . ALA A 1 167 ? 39.879 14.005 -33.505 1.00 74.69 167 ALA A N 1
ATOM 1346 C CA . ALA A 1 167 ? 41.120 13.638 -34.208 1.00 74.69 167 ALA A CA 1
ATOM 1347 C C . ALA A 1 167 ? 42.356 14.486 -33.810 1.00 74.69 167 ALA A C 1
ATOM 1349 O O . ALA A 1 167 ? 43.488 14.113 -34.096 1.00 74.69 167 ALA A O 1
ATOM 1350 N N . THR A 1 168 ? 42.144 15.617 -33.131 1.00 77.75 168 THR A N 1
ATOM 1351 C CA . THR A 1 168 ? 43.162 16.490 -32.524 1.00 77.75 168 THR A CA 1
ATOM 1352 C C . THR A 1 168 ? 43.551 16.105 -31.085 1.00 77.75 168 THR A C 1
ATOM 1354 O O . THR A 1 168 ? 44.276 16.852 -30.434 1.00 77.75 168 THR A O 1
ATOM 1357 N N . GLY A 1 169 ? 43.069 14.974 -30.560 1.00 78.38 169 GLY A N 1
ATOM 1358 C CA . GLY A 1 169 ? 43.385 14.475 -29.214 1.00 78.38 169 GLY A CA 1
ATOM 1359 C C . GLY A 1 169 ? 42.608 15.137 -28.068 1.00 78.38 169 GLY A C 1
ATOM 1360 O O . GLY A 1 169 ? 42.808 14.783 -26.909 1.00 78.38 169 GLY A O 1
ATOM 1361 N N . SER A 1 170 ? 41.707 16.082 -28.354 1.00 79.75 170 SER A N 1
ATOM 1362 C CA . SER A 1 170 ? 40.840 16.687 -27.341 1.00 79.75 170 SER A CA 1
ATOM 1363 C C . SER A 1 170 ? 39.603 15.823 -27.072 1.00 79.75 170 SER A C 1
ATOM 1365 O O . SER A 1 170 ? 38.800 15.546 -27.970 1.00 79.75 170 SER A O 1
ATOM 1367 N N . SER A 1 171 ? 39.419 15.424 -25.812 1.00 80.50 171 SER A N 1
ATOM 1368 C CA . SER A 1 171 ? 38.211 14.738 -25.354 1.00 80.50 171 SER A CA 1
ATOM 1369 C C . SER A 1 171 ? 37.130 15.751 -24.966 1.00 80.50 171 SER A C 1
ATOM 1371 O O . SER A 1 171 ? 37.335 16.660 -24.163 1.00 80.50 171 SER A O 1
ATOM 1373 N N . THR A 1 172 ? 35.947 15.600 -25.556 1.00 81.19 172 THR A N 1
ATOM 1374 C CA . THR A 1 172 ? 34.757 16.413 -25.263 1.00 81.19 172 THR A CA 1
ATOM 1375 C C . THR A 1 172 ? 33.676 15.516 -24.675 1.00 81.19 172 THR A C 1
ATOM 1377 O O . THR A 1 172 ? 33.565 14.353 -25.058 1.00 81.19 172 THR A O 1
ATOM 1380 N N . SER A 1 173 ? 32.889 16.007 -23.711 1.00 84.19 173 SER A N 1
ATOM 1381 C CA . SER A 1 173 ? 31.875 15.175 -23.052 1.00 84.19 173 SER A CA 1
ATOM 1382 C C . SER A 1 173 ? 30.477 15.774 -23.131 1.00 84.19 173 SER A C 1
ATOM 1384 O O . SER A 1 173 ? 30.178 16.744 -22.433 1.00 84.19 173 SER A O 1
ATOM 1386 N N . ASN A 1 174 ? 29.611 15.147 -23.923 1.00 87.31 174 ASN A N 1
ATOM 1387 C CA . ASN A 1 174 ? 28.233 15.578 -24.140 1.00 87.31 174 ASN A CA 1
ATOM 1388 C C . ASN A 1 174 ? 27.255 14.691 -23.358 1.00 87.31 174 ASN A C 1
ATOM 1390 O O . ASN A 1 174 ? 27.478 13.492 -23.187 1.00 87.31 174 ASN A O 1
ATOM 1394 N N . ARG A 1 175 ? 26.149 15.269 -22.876 1.00 90.06 175 ARG A N 1
ATOM 1395 C CA . ARG A 1 175 ? 25.041 14.517 -22.263 1.00 90.06 175 ARG A CA 1
ATOM 1396 C C . ARG A 1 175 ? 23.976 14.277 -23.329 1.00 90.06 175 ARG A C 1
ATOM 1398 O O . ARG A 1 175 ? 23.336 15.227 -23.765 1.00 90.06 175 ARG A O 1
ATOM 1405 N N . VAL A 1 176 ? 23.791 13.026 -23.739 1.00 89.38 176 VAL A N 1
ATOM 1406 C CA . VAL A 1 176 ? 22.852 12.636 -24.802 1.00 89.38 176 VAL A CA 1
ATOM 1407 C C . VAL A 1 176 ? 21.686 11.865 -24.185 1.00 89.38 176 VAL A C 1
ATOM 1409 O O . VAL A 1 176 ? 21.903 10.958 -23.379 1.00 89.38 176 VAL A O 1
ATOM 1412 N N . ARG A 1 177 ? 20.444 12.215 -24.546 1.00 90.25 177 ARG A N 1
ATOM 1413 C CA . ARG A 1 177 ? 19.258 11.418 -24.195 1.00 90.25 177 ARG A CA 1
ATOM 1414 C C . ARG A 1 177 ? 19.104 10.297 -25.223 1.00 90.25 177 ARG A C 1
ATOM 1416 O O . ARG A 1 177 ? 19.056 10.566 -26.417 1.00 90.25 177 ARG A O 1
ATOM 1423 N N . THR A 1 178 ? 19.021 9.057 -24.758 1.00 90.19 178 THR A N 1
ATOM 1424 C CA . THR A 1 178 ? 18.970 7.848 -25.594 1.00 90.19 178 THR A CA 1
ATOM 1425 C C . THR A 1 178 ? 17.875 6.910 -25.098 1.00 90.19 178 THR A C 1
ATOM 1427 O O . THR A 1 178 ? 17.565 6.896 -23.907 1.00 90.19 178 THR A O 1
ATOM 1430 N N . VAL A 1 179 ? 17.273 6.134 -26.001 1.00 91.50 179 VAL A N 1
ATOM 1431 C CA . VAL A 1 179 ? 16.445 4.979 -25.623 1.00 91.50 179 VAL A CA 1
ATOM 1432 C C . VAL A 1 179 ? 17.357 3.761 -25.560 1.00 91.50 179 VAL A C 1
ATOM 1434 O O . VAL A 1 179 ? 18.097 3.510 -26.510 1.00 91.50 179 VAL A O 1
ATOM 1437 N N . LEU A 1 180 ? 17.310 3.019 -24.457 1.00 91.94 180 LEU A N 1
ATOM 1438 C CA . LEU A 1 180 ? 18.077 1.788 -24.269 1.00 91.94 180 LEU A CA 1
ATOM 1439 C C . LEU A 1 180 ? 17.140 0.656 -23.871 1.00 91.94 180 LEU A C 1
ATOM 1441 O O . LEU A 1 180 ? 16.163 0.889 -23.160 1.00 91.94 180 LEU A O 1
ATOM 1445 N N . THR A 1 181 ? 17.468 -0.548 -24.333 1.00 92.94 181 THR A N 1
ATOM 1446 C CA . THR A 1 181 ? 16.739 -1.788 -24.055 1.00 92.94 181 THR A CA 1
ATOM 1447 C C . THR A 1 181 ? 17.683 -2.699 -23.285 1.00 92.94 181 THR A C 1
ATOM 1449 O O . THR A 1 181 ? 18.588 -3.293 -23.877 1.00 92.94 181 THR A O 1
ATOM 1452 N N . ILE A 1 182 ? 17.516 -2.757 -21.964 1.00 93.69 182 ILE A N 1
ATOM 1453 C CA . ILE A 1 182 ? 18.348 -3.593 -21.095 1.00 93.69 182 ILE A CA 1
ATOM 1454 C C . ILE A 1 182 ? 17.685 -4.946 -20.849 1.00 93.69 182 ILE A C 1
ATOM 1456 O O . ILE A 1 182 ? 16.459 -5.039 -20.817 1.00 93.69 182 ILE A O 1
ATOM 1460 N N . GLN A 1 183 ? 18.501 -5.967 -20.607 1.00 94.12 183 GLN A N 1
ATOM 1461 C CA . GLN A 1 183 ? 18.104 -7.125 -19.815 1.00 94.12 183 GLN A CA 1
ATOM 1462 C C . GLN A 1 183 ? 18.383 -6.804 -18.348 1.00 94.12 183 GLN A C 1
ATOM 1464 O O . GLN A 1 183 ? 19.502 -6.400 -18.024 1.00 94.12 183 GLN A O 1
ATOM 1469 N N . VAL A 1 184 ? 17.374 -6.936 -17.492 1.00 93.88 184 VAL A N 1
ATOM 1470 C CA . VAL A 1 184 ? 17.455 -6.615 -16.062 1.00 93.88 184 VAL A CA 1
ATOM 1471 C C . VAL A 1 184 ? 18.280 -7.676 -15.327 1.00 93.88 184 VAL A C 1
ATOM 1473 O O . VAL A 1 184 ? 18.000 -8.866 -15.448 1.00 93.88 184 VAL A O 1
ATOM 1476 N N . GLU A 1 185 ? 19.281 -7.239 -14.562 1.00 92.00 185 GLU A N 1
ATOM 1477 C CA . GLU A 1 185 ? 20.067 -8.074 -13.637 1.00 92.00 185 GLU A CA 1
ATOM 1478 C C . GLU A 1 185 ? 19.750 -7.799 -12.164 1.00 92.00 185 GLU A C 1
ATOM 1480 O O . GLU A 1 185 ? 19.912 -8.698 -11.355 1.00 92.00 185 GLU A O 1
ATOM 1485 N N . SER A 1 186 ? 19.350 -6.577 -11.795 1.00 90.69 186 SER A N 1
ATOM 1486 C CA . SER A 1 186 ? 18.862 -6.279 -10.441 1.00 90.69 186 SER A CA 1
ATOM 1487 C C . SER A 1 186 ? 17.884 -5.103 -10.443 1.00 90.69 186 SER A C 1
ATOM 1489 O O . SER A 1 186 ? 17.920 -4.240 -11.333 1.00 90.69 186 SER A O 1
ATOM 1491 N N . VAL A 1 187 ? 17.003 -5.086 -9.441 1.00 91.38 187 VAL A N 1
ATOM 1492 C CA . VAL A 1 187 ? 15.860 -4.171 -9.329 1.00 91.38 187 VAL A CA 1
ATOM 1493 C C . VAL A 1 187 ? 15.867 -3.507 -7.949 1.00 91.38 187 VAL A C 1
ATOM 1495 O O . VAL A 1 187 ? 15.476 -4.120 -6.958 1.00 91.38 187 VAL A O 1
ATOM 1498 N N . ASP A 1 188 ? 16.278 -2.239 -7.885 1.00 90.12 188 ASP A N 1
ATOM 1499 C CA . ASP A 1 188 ? 16.358 -1.470 -6.638 1.00 90.12 188 ASP A CA 1
ATOM 1500 C C . ASP A 1 188 ? 15.187 -0.473 -6.545 1.00 90.12 188 ASP A C 1
ATOM 1502 O O . ASP A 1 188 ? 15.037 0.393 -7.411 1.00 90.12 188 ASP A O 1
ATOM 1506 N N . PHE A 1 189 ? 14.375 -0.542 -5.485 1.00 88.06 189 PHE A N 1
ATOM 1507 C CA . PHE A 1 189 ? 13.268 0.395 -5.241 1.00 88.06 189 PHE A CA 1
ATOM 1508 C C . PHE A 1 189 ? 13.478 1.208 -3.958 1.00 88.06 189 PHE A C 1
ATOM 1510 O O . PHE A 1 189 ? 13.616 0.653 -2.869 1.00 88.06 189 PHE A O 1
ATOM 1517 N N . ASP A 1 190 ? 13.467 2.536 -4.083 1.00 87.69 190 ASP A N 1
ATOM 1518 C CA . ASP A 1 190 ? 13.495 3.463 -2.949 1.00 87.69 190 ASP A CA 1
ATOM 1519 C C . ASP A 1 190 ? 12.060 3.811 -2.530 1.00 87.69 190 ASP A C 1
ATOM 1521 O O . ASP A 1 190 ? 11.353 4.537 -3.233 1.00 87.69 190 ASP A O 1
ATOM 1525 N N . THR A 1 191 ? 11.635 3.319 -1.365 1.00 79.25 191 THR A N 1
ATOM 1526 C CA . THR A 1 191 ? 10.278 3.527 -0.830 1.00 79.25 191 THR A CA 1
ATOM 1527 C C . THR A 1 191 ? 9.996 4.970 -0.404 1.00 79.25 191 THR A C 1
ATOM 1529 O O . THR A 1 191 ? 8.837 5.376 -0.361 1.00 79.25 191 THR A O 1
ATOM 1532 N N . GLN A 1 192 ? 11.019 5.777 -0.098 1.00 78.81 192 GLN A N 1
ATOM 1533 C CA . GLN A 1 192 ? 10.834 7.166 0.333 1.00 78.81 192 GLN A CA 1
ATOM 1534 C C . GLN A 1 192 ? 10.817 8.119 -0.862 1.00 78.81 192 GLN A C 1
ATOM 1536 O O . GLN A 1 192 ? 9.926 8.970 -0.955 1.00 78.81 192 GLN A O 1
ATOM 1541 N N . ALA A 1 193 ? 11.765 7.946 -1.788 1.00 79.31 193 ALA A N 1
ATOM 1542 C CA . ALA A 1 193 ? 11.846 8.715 -3.027 1.00 79.31 193 ALA A CA 1
ATOM 1543 C C . ALA A 1 193 ? 10.837 8.253 -4.094 1.00 79.31 193 ALA A C 1
ATOM 1545 O O . ALA A 1 193 ? 10.553 9.011 -5.018 1.00 79.31 193 ALA A O 1
ATOM 1546 N N . CYS A 1 194 ? 10.295 7.034 -3.966 1.00 78.62 194 CYS A N 1
ATOM 1547 C CA . CYS A 1 194 ? 9.426 6.377 -4.952 1.00 78.62 194 CYS A CA 1
ATOM 1548 C C . CYS A 1 194 ? 10.102 6.231 -6.334 1.00 78.62 194 CYS A C 1
ATOM 1550 O O . CYS A 1 194 ? 9.459 6.358 -7.375 1.00 78.62 194 CYS A O 1
ATOM 1552 N N . VAL A 1 195 ? 11.418 5.980 -6.341 1.00 86.44 195 VAL A N 1
ATOM 1553 C CA . VAL A 1 195 ? 12.237 5.816 -7.554 1.00 86.44 195 VAL A CA 1
ATOM 1554 C C . VAL A 1 195 ? 12.621 4.350 -7.721 1.00 86.44 195 VAL A C 1
ATOM 1556 O O . VAL A 1 195 ? 13.093 3.711 -6.781 1.00 86.44 195 VAL A O 1
ATOM 1559 N N . LEU A 1 196 ? 12.455 3.843 -8.941 1.00 91.12 196 LEU A N 1
ATOM 1560 C CA . LEU A 1 196 ? 12.793 2.480 -9.337 1.00 91.12 196 LEU A CA 1
ATOM 1561 C C . LEU A 1 196 ? 14.029 2.506 -10.243 1.00 91.12 196 LEU A C 1
ATOM 1563 O O . LEU A 1 196 ? 14.007 3.138 -11.302 1.00 91.12 196 LEU A O 1
ATOM 1567 N N . ARG A 1 197 ? 15.104 1.830 -9.833 1.00 92.75 197 ARG A N 1
ATOM 1568 C CA . ARG A 1 197 ? 16.338 1.684 -10.612 1.00 92.75 197 ARG A CA 1
ATOM 1569 C C . ARG A 1 197 ? 16.480 0.257 -11.112 1.00 92.75 197 ARG A C 1
ATOM 1571 O O . ARG A 1 197 ? 16.368 -0.694 -10.346 1.00 92.75 197 ARG A O 1
ATOM 1578 N N . LEU A 1 198 ? 16.769 0.119 -12.399 1.00 94.25 198 LEU A N 1
ATOM 1579 C CA . LEU A 1 198 ? 16.969 -1.168 -13.055 1.00 94.25 198 LEU A CA 1
ATOM 1580 C C . LEU A 1 198 ? 18.405 -1.247 -13.564 1.00 94.25 198 LEU A C 1
ATOM 1582 O O . LEU A 1 198 ? 18.777 -0.534 -14.501 1.00 94.25 198 LEU A O 1
ATOM 1586 N N . LYS A 1 199 ? 19.223 -2.101 -12.957 1.00 94.44 199 LYS A N 1
ATOM 1587 C CA . LYS A 1 199 ? 20.583 -2.387 -13.423 1.00 94.44 199 LYS A CA 1
ATOM 1588 C C . LYS A 1 199 ? 20.520 -3.490 -14.475 1.00 94.44 199 LYS A C 1
ATOM 1590 O O . LYS A 1 199 ? 19.811 -4.477 -14.291 1.00 94.44 199 LYS A O 1
ATOM 1595 N N . GLY A 1 200 ? 21.279 -3.364 -15.562 1.00 94.69 200 GLY A N 1
ATOM 1596 C CA . GLY A 1 200 ? 21.303 -4.408 -16.582 1.00 94.69 200 GLY A CA 1
ATOM 1597 C C . GLY A 1 200 ? 22.311 -4.205 -17.705 1.00 94.69 200 GLY A C 1
ATOM 1598 O O . GLY A 1 200 ? 23.067 -3.229 -17.728 1.00 94.69 200 GLY A O 1
ATOM 1599 N N . ARG A 1 201 ? 22.308 -5.141 -18.659 1.00 94.00 201 ARG A N 1
ATOM 1600 C CA . ARG A 1 201 ? 23.136 -5.093 -19.878 1.00 94.00 201 ARG A CA 1
ATOM 1601 C C . ARG A 1 201 ? 22.306 -4.646 -21.070 1.00 94.00 201 ARG A C 1
ATOM 1603 O O . ARG A 1 201 ? 21.184 -5.108 -21.247 1.00 94.00 201 ARG A O 1
ATOM 1610 N N . ASN A 1 202 ? 22.860 -3.781 -21.913 1.00 93.12 202 ASN A N 1
ATOM 1611 C CA . ASN A 1 202 ? 22.206 -3.333 -23.141 1.00 93.12 202 ASN A CA 1
ATOM 1612 C C . ASN A 1 202 ? 22.157 -4.451 -24.207 1.00 93.12 202 ASN A C 1
ATOM 1614 O O . ASN A 1 202 ? 23.197 -4.993 -24.581 1.00 93.12 202 ASN A O 1
ATOM 1618 N N . VAL A 1 203 ? 20.960 -4.773 -24.708 1.00 89.81 203 VAL A N 1
ATOM 1619 C CA . VAL A 1 203 ? 20.691 -5.933 -25.593 1.00 89.81 203 VAL A CA 1
ATOM 1620 C C . VAL A 1 203 ? 20.568 -5.542 -27.066 1.00 89.81 203 VAL A C 1
ATOM 1622 O O . VAL A 1 203 ? 20.823 -6.356 -27.947 1.00 89.81 203 VAL A O 1
ATOM 1625 N N . GLN A 1 204 ? 20.171 -4.299 -27.339 1.00 86.12 204 GLN A N 1
ATOM 1626 C CA . GLN A 1 204 ? 20.022 -3.758 -28.692 1.00 86.12 204 GLN A CA 1
ATOM 1627 C C . GLN A 1 204 ? 21.158 -2.783 -28.990 1.00 86.12 204 GLN A C 1
ATOM 1629 O O . GLN A 1 204 ? 21.556 -2.005 -28.121 1.00 86.12 204 GLN A O 1
ATOM 1634 N N . GLU A 1 205 ? 21.677 -2.789 -30.215 1.00 85.94 205 GLU A N 1
ATOM 1635 C CA . GLU A 1 205 ? 22.729 -1.850 -30.595 1.00 85.94 205 GLU A CA 1
ATOM 1636 C C . GLU A 1 205 ? 22.234 -0.398 -30.533 1.00 85.94 205 GLU A C 1
ATOM 1638 O O . GLU A 1 205 ? 21.084 -0.082 -30.844 1.00 85.94 205 GLU A O 1
ATOM 1643 N N . ASN A 1 206 ? 23.108 0.507 -30.094 1.00 85.94 206 ASN A N 1
ATOM 1644 C CA . ASN A 1 206 ? 22.814 1.930 -30.027 1.00 85.94 206 ASN A CA 1
ATOM 1645 C C . ASN A 1 206 ? 24.082 2.721 -30.369 1.00 85.94 206 ASN A C 1
ATOM 1647 O O . ASN A 1 206 ? 25.173 2.392 -29.906 1.00 85.94 206 ASN A O 1
ATOM 1651 N N . GLN A 1 207 ? 23.919 3.805 -31.129 1.00 82.75 207 GLN A N 1
ATOM 1652 C CA . GLN A 1 207 ? 24.977 4.724 -31.571 1.00 82.75 207 GLN A CA 1
ATOM 1653 C C . GLN A 1 207 ? 25.930 5.172 -30.444 1.00 82.75 207 GLN A C 1
ATOM 1655 O O . GLN A 1 207 ? 27.091 5.476 -30.703 1.00 82.75 207 GLN A O 1
ATOM 1660 N N . TYR A 1 208 ? 25.451 5.201 -29.194 1.00 84.12 208 TYR A N 1
ATOM 1661 C CA . TYR A 1 208 ? 26.202 5.666 -28.023 1.00 84.12 208 TYR A CA 1
ATOM 1662 C C . TYR A 1 208 ? 26.499 4.574 -26.976 1.00 84.12 208 TYR A C 1
ATOM 1664 O O . TYR A 1 208 ? 27.124 4.866 -25.951 1.00 84.12 208 TYR A O 1
ATOM 1672 N N . VAL A 1 209 ? 26.033 3.332 -27.182 1.00 85.12 209 VAL A N 1
ATOM 1673 C CA . VAL A 1 209 ? 26.145 2.230 -26.207 1.00 85.12 209 VAL A CA 1
ATOM 1674 C C . VAL A 1 209 ? 26.420 0.905 -26.914 1.00 85.12 209 VAL A C 1
ATOM 1676 O O . VAL A 1 209 ? 25.595 0.402 -27.672 1.00 85.12 209 VAL A O 1
ATOM 1679 N N . LYS A 1 210 ? 27.581 0.310 -26.614 1.00 87.69 210 LYS A N 1
ATOM 1680 C CA . LYS A 1 210 ? 27.970 -1.011 -27.126 1.00 87.69 210 LYS A CA 1
ATOM 1681 C C . LYS A 1 210 ? 26.988 -2.097 -26.658 1.00 87.69 210 LYS A C 1
ATOM 1683 O O . LYS A 1 210 ? 26.436 -2.018 -25.559 1.00 87.69 210 LYS A O 1
ATOM 1688 N N . MET A 1 211 ? 26.822 -3.133 -27.477 1.00 90.06 211 MET A N 1
ATOM 1689 C CA . MET A 1 211 ? 26.152 -4.383 -27.095 1.00 90.06 211 MET A CA 1
ATOM 1690 C C . MET A 1 211 ? 26.778 -4.959 -25.815 1.00 90.06 211 MET A C 1
ATOM 1692 O O . MET A 1 211 ? 27.994 -4.881 -25.634 1.00 90.06 211 MET A O 1
ATOM 1696 N N . GLY A 1 212 ? 25.956 -5.500 -24.915 1.00 88.50 212 GLY A N 1
ATOM 1697 C CA . GLY A 1 212 ? 26.387 -6.087 -23.641 1.00 88.50 212 GLY A CA 1
ATOM 1698 C C . GLY A 1 212 ? 26.894 -5.091 -22.589 1.00 88.50 212 GLY A C 1
ATOM 1699 O O . GLY A 1 212 ? 27.188 -5.501 -21.469 1.00 88.50 212 GLY A O 1
ATOM 1700 N N . ALA A 1 213 ? 26.995 -3.794 -22.903 1.00 91.25 213 ALA A N 1
ATOM 1701 C CA . ALA A 1 213 ? 27.488 -2.801 -21.955 1.00 91.25 213 ALA A CA 1
ATOM 1702 C C . ALA A 1 213 ? 26.505 -2.587 -20.796 1.00 91.25 213 ALA A C 1
ATOM 1704 O O . ALA A 1 213 ? 25.300 -2.426 -21.009 1.00 91.25 213 ALA A O 1
ATOM 1705 N N . TYR A 1 214 ? 27.045 -2.520 -19.580 1.00 92.62 214 TYR A N 1
ATOM 1706 C CA . TYR A 1 214 ? 26.286 -2.201 -18.378 1.00 92.62 214 TYR A CA 1
ATOM 1707 C C . TYR A 1 214 ? 25.717 -0.780 -18.398 1.00 92.62 214 TYR A C 1
ATOM 1709 O O . TYR A 1 214 ? 26.377 0.176 -18.829 1.00 92.62 214 TYR A O 1
ATOM 1717 N N . HIS A 1 215 ? 24.488 -0.651 -17.902 1.00 91.94 215 HIS A N 1
ATOM 1718 C CA . HIS A 1 215 ? 23.789 0.616 -17.720 1.00 91.94 215 HIS A CA 1
ATOM 1719 C C . HIS A 1 215 ? 22.710 0.483 -16.632 1.00 91.94 215 HIS A C 1
ATOM 1721 O O . HIS A 1 215 ? 22.175 -0.604 -16.417 1.00 91.94 215 HIS A O 1
ATOM 1727 N N . THR A 1 216 ? 22.367 1.593 -15.978 1.00 92.88 216 THR A N 1
ATOM 1728 C CA . THR A 1 216 ? 21.245 1.666 -15.029 1.00 92.88 216 THR A CA 1
ATOM 1729 C C . THR A 1 216 ? 20.144 2.535 -15.629 1.00 92.88 216 THR A C 1
ATOM 1731 O O . THR A 1 216 ? 20.398 3.676 -16.023 1.00 92.88 216 THR A O 1
ATOM 1734 N N . LEU A 1 217 ? 18.926 2.002 -15.732 1.00 92.12 217 LEU A N 1
ATOM 1735 C CA . LEU A 1 217 ? 17.734 2.784 -16.044 1.00 92.12 217 LEU A CA 1
ATOM 1736 C C . LEU A 1 217 ? 17.112 3.275 -14.733 1.00 92.12 217 LEU A C 1
ATOM 1738 O O . LEU A 1 217 ? 16.503 2.489 -14.014 1.00 92.12 217 LEU A O 1
ATOM 1742 N N . ASP A 1 218 ? 17.233 4.569 -14.442 1.00 91.31 218 ASP A N 1
ATOM 1743 C CA . ASP A 1 218 ? 16.338 5.228 -13.488 1.00 91.31 218 ASP A CA 1
ATOM 1744 C C . ASP A 1 218 ? 14.976 5.426 -14.179 1.00 91.31 218 ASP A C 1
ATOM 1746 O O . ASP A 1 218 ? 14.888 6.108 -15.209 1.00 91.31 218 ASP A O 1
ATOM 1750 N N . LEU A 1 219 ? 13.916 4.812 -13.648 1.00 90.25 219 LEU A N 1
ATOM 1751 C CA . LEU A 1 219 ? 12.543 5.099 -14.058 1.00 90.25 219 LEU A CA 1
ATOM 1752 C C . LEU A 1 219 ? 12.029 6.328 -13.298 1.00 90.25 219 LEU A C 1
ATOM 1754 O O . LEU A 1 219 ? 12.252 6.486 -12.099 1.00 90.25 219 LEU A O 1
ATOM 1758 N N . GLU A 1 220 ? 11.336 7.206 -14.020 1.00 84.69 220 GLU A N 1
ATOM 1759 C CA . GLU A 1 220 ? 10.765 8.449 -13.501 1.00 84.69 220 GLU A CA 1
ATOM 1760 C C . GLU A 1 220 ? 9.263 8.488 -13.799 1.00 84.69 220 GLU A C 1
ATOM 1762 O O . GLU A 1 220 ? 8.824 8.058 -14.870 1.00 84.69 220 GLU A O 1
ATOM 1767 N N . VAL A 1 221 ? 8.499 9.075 -12.879 1.00 87.56 221 VAL A N 1
ATOM 1768 C CA . VAL A 1 221 ? 7.070 9.359 -13.051 1.00 87.56 221 VAL A CA 1
ATOM 1769 C C . VAL A 1 221 ? 6.847 10.227 -14.303 1.00 87.56 221 VAL A C 1
ATOM 1771 O O . VAL A 1 221 ? 7.683 11.057 -14.669 1.00 87.56 221 VAL A O 1
ATOM 1774 N N . ASN A 1 222 ? 5.724 10.020 -14.986 1.00 88.50 222 ASN A N 1
ATOM 1775 C CA . ASN A 1 222 ? 5.343 10.607 -16.273 1.00 88.50 222 ASN A CA 1
ATOM 1776 C C . ASN A 1 222 ? 6.288 10.281 -17.452 1.00 88.50 222 ASN A C 1
ATOM 1778 O O . ASN A 1 222 ? 6.270 10.964 -18.481 1.00 88.50 222 ASN A O 1
ATOM 1782 N N . ARG A 1 223 ? 7.100 9.213 -17.363 1.00 88.31 223 ARG A N 1
ATOM 1783 C CA . ARG A 1 223 ? 7.871 8.684 -18.504 1.00 88.31 223 ARG A CA 1
ATOM 1784 C C . ARG A 1 223 ? 7.421 7.291 -18.915 1.00 88.31 223 ARG A C 1
ATOM 1786 O O . ARG A 1 223 ? 7.446 6.355 -18.125 1.00 88.31 223 ARG A O 1
ATOM 1793 N N . LYS A 1 224 ? 7.111 7.139 -20.205 1.00 91.50 224 LYS A N 1
ATOM 1794 C CA . LYS A 1 224 ? 6.771 5.836 -20.779 1.00 91.50 224 LYS A CA 1
ATOM 1795 C C . LYS A 1 224 ? 7.964 4.879 -20.792 1.00 91.50 224 LYS A C 1
ATOM 1797 O O . LYS A 1 224 ? 9.043 5.241 -21.269 1.00 91.50 224 LYS A O 1
ATOM 1802 N N . PHE A 1 225 ? 7.732 3.649 -20.352 1.00 92.62 225 PHE A N 1
ATOM 1803 C CA . PHE A 1 225 ? 8.662 2.528 -20.465 1.00 92.62 225 PHE A CA 1
ATOM 1804 C C . PHE A 1 225 ? 7.938 1.310 -21.048 1.00 92.62 225 PHE A C 1
ATOM 1806 O O . PHE A 1 225 ? 6.726 1.169 -20.899 1.00 92.62 225 PHE A O 1
ATOM 1813 N N . THR A 1 226 ? 8.668 0.442 -21.743 1.00 92.25 226 THR A N 1
ATOM 1814 C CA . THR A 1 226 ? 8.130 -0.804 -22.306 1.00 92.25 226 THR A CA 1
ATOM 1815 C C . THR A 1 226 ? 8.777 -1.989 -21.601 1.00 92.25 226 THR A C 1
ATOM 1817 O O . THR A 1 226 ? 10.006 -2.068 -21.565 1.00 92.25 226 THR A O 1
ATOM 1820 N N . VAL A 1 227 ? 7.967 -2.906 -21.071 1.00 92.38 227 VAL A N 1
ATOM 1821 C CA . VAL A 1 227 ? 8.411 -4.185 -20.495 1.00 92.38 227 VAL A CA 1
ATOM 1822 C C . VAL A 1 227 ? 8.062 -5.305 -21.468 1.00 92.38 227 VAL A C 1
ATOM 1824 O O . VAL A 1 227 ? 6.920 -5.387 -21.920 1.00 92.38 227 VAL A O 1
ATOM 1827 N N . THR A 1 228 ? 9.024 -6.179 -21.753 1.00 90.56 228 THR A N 1
ATOM 1828 C CA . THR A 1 228 ? 8.816 -7.423 -22.502 1.00 90.56 228 THR A CA 1
ATOM 1829 C C . THR A 1 228 ? 9.168 -8.602 -21.602 1.00 90.56 228 THR A C 1
ATOM 1831 O O . THR A 1 228 ? 10.318 -8.749 -21.178 1.00 90.56 228 THR A O 1
ATOM 1834 N N . LYS A 1 229 ? 8.167 -9.439 -21.319 1.00 87.38 229 LYS A N 1
ATOM 1835 C CA . LYS A 1 229 ? 8.259 -10.627 -20.462 1.00 87.38 229 LYS A CA 1
ATOM 1836 C C . LYS A 1 229 ? 7.184 -11.652 -20.845 1.00 87.38 229 LYS A C 1
ATOM 1838 O O . LYS A 1 229 ? 6.353 -11.382 -21.711 1.00 87.38 229 LYS A O 1
ATOM 1843 N N . THR A 1 230 ? 7.183 -12.805 -20.185 1.00 84.94 230 THR A N 1
ATOM 1844 C CA . THR A 1 230 ? 5.976 -13.641 -20.082 1.00 84.94 230 THR A CA 1
ATOM 1845 C C . THR A 1 230 ? 5.005 -12.960 -19.117 1.00 84.94 230 THR A C 1
ATOM 1847 O O . THR A 1 230 ? 5.439 -12.483 -18.069 1.00 84.94 230 THR A O 1
ATOM 1850 N N . TRP A 1 231 ? 3.723 -12.879 -19.471 1.00 84.75 231 TRP A N 1
ATOM 1851 C CA . TRP A 1 231 ? 2.696 -12.263 -18.627 1.00 84.75 231 TRP A CA 1
ATOM 1852 C C . TRP A 1 231 ? 1.827 -13.340 -17.988 1.00 84.75 231 TRP A C 1
ATOM 1854 O O . TRP A 1 231 ? 1.168 -14.101 -18.694 1.00 84.75 231 TRP A O 1
ATOM 1864 N N . ASP A 1 232 ? 1.833 -13.373 -16.658 1.00 84.06 232 ASP A N 1
ATOM 1865 C CA . ASP A 1 232 ? 0.944 -14.213 -15.857 1.00 84.06 232 ASP A CA 1
ATOM 1866 C C . ASP A 1 232 ? -0.407 -13.493 -15.662 1.00 84.06 232 ASP A C 1
ATOM 1868 O O . ASP A 1 232 ? -0.466 -12.259 -15.705 1.00 84.06 232 ASP A O 1
ATOM 1872 N N . SER A 1 233 ? -1.489 -14.228 -15.384 1.00 83.94 233 SER A N 1
ATOM 1873 C CA . SER A 1 233 ? -2.814 -13.641 -15.099 1.00 83.94 233 SER A CA 1
ATOM 1874 C C . SER A 1 233 ? -2.758 -12.600 -13.969 1.00 83.94 233 SER A C 1
ATOM 1876 O O . SER A 1 233 ? -3.257 -11.486 -14.113 1.00 83.94 233 SER A O 1
ATOM 1878 N N . VAL A 1 234 ? -2.031 -12.922 -12.895 1.00 86.06 234 VAL A N 1
ATOM 1879 C CA . VAL A 1 234 ? -1.756 -12.054 -11.735 1.00 86.06 234 VAL A CA 1
ATOM 1880 C C . VAL A 1 234 ? -1.064 -10.737 -12.120 1.00 86.06 234 VAL A C 1
ATOM 1882 O O . VAL A 1 234 ? -1.304 -9.703 -11.496 1.00 86.06 234 VAL A O 1
ATOM 1885 N N . ASP A 1 235 ? -0.211 -10.741 -13.147 1.00 86.56 235 ASP A N 1
ATOM 1886 C CA . ASP A 1 235 ? 0.469 -9.527 -13.605 1.00 86.56 235 ASP A CA 1
ATOM 1887 C C . ASP A 1 235 ? -0.443 -8.636 -14.459 1.00 86.56 235 ASP A C 1
ATOM 1889 O O . ASP A 1 235 ? -0.306 -7.414 -14.414 1.00 86.56 235 ASP A O 1
ATOM 1893 N N . LEU A 1 236 ? -1.389 -9.221 -15.201 1.00 87.12 236 LEU A N 1
ATOM 1894 C CA . LEU A 1 236 ? -2.413 -8.469 -15.931 1.00 87.12 236 LEU A CA 1
ATOM 1895 C C . LEU A 1 236 ? -3.426 -7.847 -14.959 1.00 87.12 236 LEU A C 1
ATOM 1897 O O . LEU A 1 236 ? -3.649 -6.637 -15.020 1.00 87.12 236 LEU A O 1
ATOM 1901 N N . ASP A 1 237 ? -3.921 -8.622 -13.986 1.00 86.19 237 ASP A N 1
ATOM 1902 C CA . ASP A 1 237 ? -4.752 -8.119 -12.882 1.00 86.19 237 ASP A CA 1
ATOM 1903 C C . ASP A 1 237 ? -4.067 -6.941 -12.166 1.00 86.19 237 ASP A C 1
ATOM 1905 O O . ASP A 1 237 ? -4.699 -5.929 -11.859 1.00 86.19 237 ASP A O 1
ATOM 1909 N N . ARG A 1 238 ? -2.753 -7.035 -11.910 1.00 87.06 238 ARG A N 1
ATOM 1910 C CA . ARG A 1 238 ? -1.964 -5.970 -11.266 1.00 87.06 238 ARG A CA 1
ATOM 1911 C C . ARG A 1 238 ? -1.847 -4.705 -12.123 1.00 87.06 238 ARG A C 1
ATOM 1913 O O . ARG A 1 238 ? -1.798 -3.617 -11.549 1.00 87.06 238 ARG A O 1
ATOM 1920 N N . VAL A 1 239 ? -1.791 -4.829 -13.453 1.00 88.81 239 VAL A N 1
ATOM 1921 C CA . VAL A 1 239 ? -1.796 -3.679 -14.375 1.00 88.81 239 VAL A CA 1
ATOM 1922 C C . VAL A 1 239 ? -3.163 -3.004 -14.382 1.00 88.81 239 VAL A C 1
ATOM 1924 O O . VAL A 1 239 ? -3.222 -1.785 -14.244 1.00 88.81 239 VAL A O 1
ATOM 1927 N N . ASP A 1 240 ? -4.258 -3.757 -14.493 1.00 86.75 240 ASP A N 1
ATOM 1928 C CA . ASP A 1 240 ? -5.590 -3.148 -14.559 1.00 86.75 240 ASP A CA 1
ATOM 1929 C C . ASP A 1 240 ? -6.054 -2.571 -13.210 1.00 86.75 240 ASP A C 1
ATOM 1931 O O . ASP A 1 240 ? -6.663 -1.504 -13.204 1.00 86.75 240 ASP A O 1
ATOM 1935 N N . ASN A 1 241 ? -5.653 -3.150 -12.069 1.00 82.06 241 ASN A N 1
ATOM 1936 C CA . ASN A 1 241 ? -5.856 -2.521 -10.753 1.00 82.06 241 ASN A CA 1
ATOM 1937 C C . ASN A 1 241 ? -5.112 -1.177 -10.600 1.00 82.06 241 ASN A C 1
ATOM 1939 O O . ASN A 1 241 ? -5.627 -0.278 -9.946 1.00 82.06 241 ASN A O 1
ATOM 1943 N N . ALA A 1 242 ? -3.926 -1.005 -11.201 1.00 83.06 242 ALA A N 1
ATOM 1944 C CA . ALA A 1 242 ? -3.217 0.285 -11.199 1.00 83.06 242 ALA A CA 1
ATOM 1945 C C . ALA A 1 242 ? -3.845 1.310 -12.173 1.00 83.06 242 ALA A C 1
ATOM 1947 O O . ALA A 1 242 ? -3.764 2.525 -11.970 1.00 83.06 242 ALA A O 1
ATOM 1948 N N . CYS A 1 243 ? -4.501 0.817 -13.229 1.00 82.12 243 CYS A N 1
ATOM 1949 C CA . CYS A 1 243 ? -5.211 1.643 -14.207 1.00 82.12 243 CYS A CA 1
ATOM 1950 C C . CYS A 1 243 ? -6.572 2.162 -13.706 1.00 82.12 243 CYS A C 1
ATOM 1952 O O . CYS A 1 243 ? -7.145 3.028 -14.365 1.00 82.12 243 CYS A O 1
ATOM 1954 N N . ASP A 1 244 ? -7.108 1.643 -12.596 1.00 76.19 244 ASP A N 1
ATOM 1955 C CA . ASP A 1 244 ? -8.408 2.047 -12.050 1.00 76.19 244 ASP A CA 1
ATOM 1956 C C . ASP A 1 244 ? -8.288 3.279 -11.123 1.00 76.19 244 ASP A C 1
ATOM 1958 O O . ASP A 1 244 ? -7.773 3.171 -10.005 1.00 76.19 244 ASP A O 1
ATOM 1962 N N . PRO A 1 245 ? -8.790 4.465 -11.525 1.00 70.44 245 PRO A N 1
ATOM 1963 C CA . PRO A 1 245 ? -8.750 5.653 -10.680 1.00 70.44 245 PRO A CA 1
ATOM 1964 C C . PRO A 1 245 ? -9.736 5.591 -9.502 1.00 70.44 245 PRO A C 1
ATOM 1966 O O . PRO A 1 245 ? -9.598 6.382 -8.570 1.00 70.44 245 PRO A O 1
ATOM 1969 N N . ALA A 1 246 ? -10.731 4.692 -9.505 1.00 63.56 246 ALA A N 1
ATOM 1970 C CA . ALA A 1 246 ? -11.727 4.614 -8.435 1.00 63.56 246 ALA A CA 1
ATOM 1971 C C . ALA A 1 246 ? -11.127 4.083 -7.122 1.00 63.56 246 ALA A C 1
ATOM 1973 O O . ALA A 1 246 ? -11.477 4.568 -6.040 1.00 63.56 246 ALA A O 1
ATOM 1974 N N . GLN A 1 247 ? -10.181 3.142 -7.216 1.00 60.34 247 GLN A N 1
ATOM 1975 C CA . GLN A 1 247 ? -9.486 2.572 -6.058 1.00 60.34 247 GLN A CA 1
ATOM 1976 C C . GLN A 1 247 ? -8.464 3.527 -5.419 1.00 60.34 247 GLN A C 1
ATOM 1978 O O . GLN A 1 247 ? -8.119 3.330 -4.253 1.00 60.34 247 GLN A O 1
ATOM 1983 N N . ARG A 1 248 ? -8.030 4.589 -6.120 1.00 62.50 248 ARG A N 1
ATOM 1984 C CA . ARG A 1 248 ? -7.081 5.587 -5.591 1.00 62.50 248 ARG A CA 1
ATOM 1985 C C . ARG A 1 248 ? -7.707 6.313 -4.392 1.00 62.50 248 ARG A C 1
ATOM 1987 O O . ARG A 1 248 ? -8.731 6.999 -4.505 1.00 62.50 248 ARG A O 1
ATOM 1994 N N . ALA A 1 249 ? -7.153 6.100 -3.197 1.00 59.88 249 ALA A N 1
ATOM 1995 C CA . ALA A 1 249 ? -7.815 6.464 -1.943 1.00 59.88 249 ALA A CA 1
ATOM 1996 C C . ALA A 1 249 ? -6.848 6.851 -0.812 1.00 59.88 249 ALA A C 1
ATOM 1998 O O . ALA A 1 249 ? -6.827 6.210 0.236 1.00 59.88 249 ALA A O 1
ATOM 1999 N N . ASP A 1 250 ? -6.096 7.937 -0.995 1.00 71.75 250 ASP A N 1
ATOM 2000 C CA . ASP A 1 250 ? -5.164 8.437 0.021 1.00 71.75 250 ASP A CA 1
ATOM 2001 C C . ASP A 1 250 ? -5.844 8.762 1.364 1.00 71.75 250 ASP A C 1
ATOM 2003 O O . ASP A 1 250 ? -6.763 9.590 1.457 1.00 71.75 250 ASP A O 1
ATOM 2007 N N . VAL A 1 251 ? -5.317 8.158 2.432 1.00 83.94 251 VAL A N 1
ATOM 2008 C CA . VAL A 1 251 ? -5.704 8.399 3.826 1.00 83.94 251 VAL A CA 1
ATOM 2009 C C . VAL A 1 251 ? -4.476 8.852 4.608 1.00 83.94 251 VAL A C 1
ATOM 2011 O O . VAL A 1 251 ? -3.504 8.113 4.766 1.00 83.94 251 VAL A O 1
ATOM 2014 N N . ALA A 1 252 ? -4.511 10.067 5.152 1.00 89.69 252 ALA A N 1
ATOM 2015 C CA . ALA A 1 252 ? -3.460 10.514 6.059 1.00 89.69 252 ALA A CA 1
ATOM 2016 C C . ALA A 1 252 ? -3.735 9.987 7.472 1.00 89.69 252 ALA A C 1
ATOM 2018 O O . ALA A 1 252 ? -4.860 10.073 7.960 1.00 89.69 252 ALA A O 1
ATOM 2019 N N . ALA A 1 253 ? -2.711 9.485 8.156 1.00 90.69 253 ALA A N 1
ATOM 2020 C CA . ALA A 1 253 ? -2.818 8.992 9.523 1.00 90.69 253 ALA A CA 1
ATOM 2021 C C . ALA A 1 253 ? -1.697 9.564 10.399 1.00 90.69 253 ALA A C 1
ATOM 2023 O O . ALA A 1 253 ? -0.511 9.343 10.155 1.00 90.69 253 ALA A O 1
ATOM 2024 N N . VAL A 1 254 ? -2.084 10.301 11.438 1.00 93.81 254 VAL A N 1
ATOM 2025 C CA . VAL A 1 254 ? -1.193 10.878 12.446 1.00 93.81 254 VAL A CA 1
ATOM 2026 C C . VAL A 1 254 ? -1.349 10.072 13.728 1.00 93.81 254 VAL A C 1
ATOM 2028 O O . VAL A 1 254 ? -2.315 10.254 14.470 1.00 93.81 254 VAL A O 1
ATOM 2031 N N . VAL A 1 255 ? -0.399 9.175 13.990 1.00 93.88 255 VAL A N 1
ATOM 2032 C CA . VAL A 1 255 ? -0.330 8.428 15.255 1.00 93.88 255 VAL A CA 1
ATOM 2033 C C . VAL A 1 255 ? 0.576 9.197 16.209 1.00 93.88 255 VAL A C 1
ATOM 2035 O O . VAL A 1 255 ? 1.658 9.634 15.814 1.00 93.88 255 VAL A O 1
ATOM 2038 N N . MET A 1 256 ? 0.139 9.410 17.449 1.00 94.00 256 MET A N 1
ATOM 2039 C CA . MET A 1 256 ? 0.867 10.241 18.408 1.00 94.00 256 MET A CA 1
ATOM 2040 C C . MET A 1 256 ? 0.761 9.762 19.854 1.00 94.00 256 MET A C 1
ATOM 2042 O O . MET A 1 256 ? -0.239 9.204 20.289 1.00 94.00 256 MET A O 1
ATOM 2046 N N . GLN A 1 257 ? 1.810 10.057 20.611 1.00 92.31 257 GLN A N 1
ATOM 2047 C CA . GLN A 1 257 ? 1.975 9.858 22.045 1.00 92.31 257 GLN A CA 1
ATOM 2048 C C . GLN A 1 257 ? 2.736 11.076 22.603 1.00 92.31 257 GLN A C 1
ATOM 2050 O O . GLN A 1 257 ? 3.316 11.851 21.842 1.00 92.31 257 GLN A O 1
ATOM 2055 N N . GLU A 1 258 ? 2.752 11.285 23.922 1.00 89.19 258 GLU A N 1
ATOM 2056 C CA . GLU A 1 258 ? 3.518 12.386 24.524 1.00 89.19 258 GLU A CA 1
ATOM 2057 C C . GLU A 1 258 ? 5.017 12.296 24.174 1.00 89.19 258 GLU A C 1
ATOM 2059 O O . GLU A 1 258 ? 5.753 11.482 24.731 1.00 89.19 258 GLU A O 1
ATOM 2064 N N . GLY A 1 259 ? 5.463 13.155 23.251 1.00 88.88 259 GLY A N 1
ATOM 2065 C CA . GLY A 1 259 ? 6.853 13.265 22.804 1.00 88.88 259 GLY A CA 1
ATOM 2066 C C . GLY A 1 259 ? 7.219 12.457 21.555 1.00 88.88 259 GLY A C 1
ATOM 2067 O O . GLY A 1 259 ? 8.344 12.585 21.082 1.00 88.88 259 GLY A O 1
ATOM 2068 N N . LEU A 1 260 ? 6.300 11.675 20.980 1.00 92.94 260 LEU A N 1
ATOM 2069 C CA . LEU A 1 260 ? 6.547 10.926 19.744 1.00 92.94 260 LEU A CA 1
ATOM 2070 C C . LEU A 1 260 ? 5.321 10.943 18.829 1.00 92.94 260 LEU A C 1
ATOM 2072 O O . LEU A 1 260 ? 4.217 10.625 19.262 1.00 92.94 260 LEU A O 1
ATOM 2076 N N . ALA A 1 261 ? 5.513 11.295 17.559 1.00 94.44 261 ALA A N 1
ATOM 2077 C CA . ALA A 1 261 ? 4.464 11.239 16.546 1.00 94.44 261 ALA A CA 1
ATOM 2078 C C . ALA A 1 261 ? 4.994 10.734 15.201 1.00 94.44 261 ALA A C 1
ATOM 2080 O O . ALA A 1 261 ? 6.106 11.066 14.786 1.00 94.44 261 ALA A O 1
ATOM 2081 N N . HIS A 1 262 ? 4.157 9.978 14.501 1.00 93.50 262 HIS A N 1
ATOM 2082 C CA . HIS A 1 262 ? 4.375 9.527 13.135 1.00 93.50 262 HIS A CA 1
ATOM 2083 C C . HIS A 1 262 ? 3.283 10.100 12.229 1.00 93.50 262 HIS A C 1
ATOM 2085 O O . HIS A 1 262 ? 2.098 9.850 12.442 1.00 93.50 262 HIS A O 1
ATOM 2091 N N . VAL A 1 263 ? 3.693 10.862 11.212 1.00 92.50 263 VAL A N 1
ATOM 2092 C CA . VAL A 1 263 ? 2.819 11.293 10.114 1.00 92.50 263 VAL A CA 1
ATOM 2093 C C . VAL A 1 263 ? 2.999 10.298 8.976 1.00 92.50 263 VAL A C 1
ATOM 2095 O O . VAL A 1 263 ? 4.061 10.236 8.347 1.00 92.50 263 VAL A O 1
ATOM 2098 N N . CYS A 1 264 ? 1.960 9.509 8.738 1.00 90.75 264 CYS A N 1
ATOM 2099 C CA . CYS A 1 264 ? 1.921 8.444 7.749 1.00 90.75 264 CYS A CA 1
ATOM 2100 C C . CYS A 1 264 ? 0.895 8.767 6.660 1.00 90.75 264 CYS A C 1
ATOM 2102 O O . CYS A 1 264 ? -0.146 9.365 6.929 1.00 90.75 264 CYS A O 1
ATOM 2104 N N . LEU A 1 265 ? 1.174 8.321 5.440 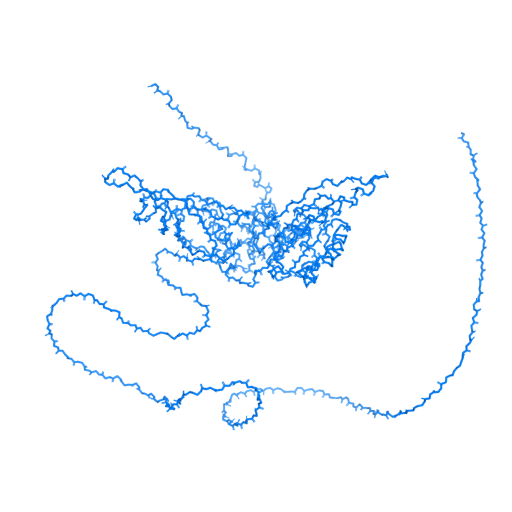1.00 88.19 265 LEU A N 1
ATOM 2105 C CA . LEU A 1 265 ? 0.179 8.182 4.383 1.00 88.19 265 LEU A CA 1
ATOM 2106 C C . LEU A 1 265 ? -0.104 6.687 4.219 1.00 88.19 265 LEU A C 1
ATOM 2108 O O . LEU A 1 265 ? 0.823 5.892 4.038 1.00 88.19 265 LEU A O 1
ATOM 2112 N N . VAL A 1 266 ? -1.372 6.313 4.339 1.00 86.12 266 VAL A N 1
ATOM 2113 C CA . VAL A 1 266 ? -1.889 5.005 3.947 1.00 86.12 266 VAL A CA 1
ATOM 2114 C C . VAL A 1 266 ? -2.377 5.175 2.513 1.00 86.12 266 VAL A C 1
ATOM 2116 O O . VAL A 1 266 ? -3.356 5.882 2.273 1.00 86.12 266 VAL A O 1
ATOM 2119 N N . LEU A 1 267 ? -1.634 4.589 1.579 1.00 82.69 267 LEU A N 1
ATOM 2120 C CA . LEU A 1 267 ? -1.982 4.517 0.165 1.00 82.69 267 LEU A CA 1
ATOM 2121 C C . LEU A 1 267 ? -2.609 3.145 -0.133 1.00 82.69 267 LEU A C 1
ATOM 2123 O O . LEU A 1 267 ? -2.623 2.259 0.727 1.00 82.69 267 LEU A O 1
ATOM 2127 N N . SER A 1 268 ? -3.118 2.958 -1.347 1.00 77.62 268 SER A N 1
ATOM 2128 C CA . SER A 1 268 ? -3.902 1.782 -1.753 1.00 77.62 268 SER A CA 1
ATOM 2129 C C . SER A 1 268 ? -3.095 0.476 -1.682 1.00 77.62 268 SER A C 1
ATOM 2131 O O . SER A 1 268 ? -3.645 -0.578 -1.359 1.00 77.62 268 SER A O 1
ATOM 2133 N N . SER A 1 269 ? -1.788 0.562 -1.948 1.00 76.38 269 SER A N 1
ATOM 2134 C CA . SER A 1 269 ? -0.840 -0.555 -1.987 1.00 76.38 269 SER A CA 1
ATOM 2135 C C . SER A 1 269 ? 0.364 -0.399 -1.041 1.00 76.38 269 SER A C 1
ATOM 2137 O O . SER A 1 269 ? 1.247 -1.257 -1.063 1.00 76.38 269 SER A O 1
ATOM 2139 N N . MET A 1 270 ? 0.474 0.648 -0.210 1.00 82.25 270 MET A N 1
ATOM 2140 C CA . MET A 1 270 ? 1.606 0.801 0.730 1.00 82.25 270 MET A CA 1
ATOM 2141 C C . MET A 1 270 ? 1.352 1.783 1.886 1.00 82.25 270 MET A C 1
ATOM 2143 O O . MET A 1 270 ? 0.530 2.689 1.793 1.00 82.25 270 MET A O 1
ATOM 2147 N N . THR A 1 271 ? 2.121 1.655 2.975 1.00 85.62 271 THR A N 1
ATOM 2148 C CA . THR A 1 271 ? 2.134 2.632 4.084 1.00 85.62 271 THR A CA 1
ATOM 2149 C C . THR A 1 271 ? 3.456 3.385 4.190 1.00 85.62 271 THR A C 1
ATOM 2151 O O . THR A 1 271 ? 4.460 2.837 4.643 1.00 85.62 271 THR A O 1
ATOM 2154 N N . LEU A 1 272 ? 3.444 4.673 3.834 1.00 85.50 272 LEU A N 1
ATOM 2155 C CA . LEU A 1 272 ? 4.620 5.543 3.847 1.00 85.50 272 LEU A CA 1
ATOM 2156 C C . LEU A 1 272 ? 4.664 6.418 5.103 1.00 85.50 272 LEU A C 1
ATOM 2158 O O . LEU A 1 272 ? 3.844 7.318 5.285 1.00 85.50 272 LEU A O 1
ATOM 2162 N N . VAL A 1 273 ? 5.676 6.214 5.949 1.00 88.44 273 VAL A N 1
ATOM 2163 C CA . VAL A 1 273 ? 5.990 7.123 7.063 1.00 88.44 273 VAL A CA 1
ATOM 2164 C C . VAL A 1 273 ? 6.701 8.354 6.489 1.00 88.44 273 VAL A C 1
ATOM 2166 O O . VAL A 1 273 ? 7.886 8.291 6.173 1.00 88.44 273 VAL A O 1
ATOM 2169 N N . ARG A 1 274 ? 5.988 9.476 6.327 1.00 88.31 274 ARG A N 1
ATOM 2170 C CA . ARG A 1 274 ? 6.548 10.714 5.750 1.00 88.31 274 ARG A CA 1
ATOM 2171 C C . ARG A 1 274 ? 7.343 11.537 6.764 1.00 88.31 274 ARG A C 1
ATOM 2173 O O . ARG A 1 274 ? 8.315 12.177 6.380 1.00 88.31 274 ARG A O 1
ATOM 2180 N N . ALA A 1 275 ? 6.968 11.502 8.044 1.00 90.62 275 ALA A N 1
ATOM 2181 C CA . ALA A 1 275 ? 7.745 12.124 9.115 1.00 90.62 275 ALA A CA 1
ATOM 2182 C C . ALA A 1 275 ? 7.656 11.339 10.431 1.00 90.62 275 ALA A C 1
ATOM 2184 O O . ALA A 1 275 ? 6.574 10.918 10.843 1.00 90.62 275 ALA A O 1
ATOM 2185 N N . LYS A 1 276 ? 8.792 11.220 11.128 1.00 92.62 276 LYS A N 1
ATOM 2186 C CA . LYS A 1 276 ? 8.856 10.918 12.564 1.00 92.62 276 LYS A CA 1
ATOM 2187 C C . LYS A 1 276 ? 9.237 12.200 13.303 1.00 92.62 276 LYS A C 1
ATOM 2189 O O . LYS A 1 276 ? 10.246 12.819 12.975 1.00 92.62 276 LYS A O 1
ATOM 2194 N N . ILE A 1 277 ? 8.464 12.561 14.320 1.00 93.56 277 ILE A N 1
ATOM 2195 C CA . ILE A 1 277 ? 8.785 13.621 15.277 1.00 93.56 277 ILE A CA 1
ATOM 2196 C C . ILE A 1 277 ? 9.094 12.951 16.610 1.00 93.56 277 ILE A C 1
ATOM 2198 O O . ILE A 1 277 ? 8.302 12.152 17.107 1.00 93.56 277 ILE A O 1
ATOM 2202 N N . ASP A 1 278 ? 10.249 13.283 17.173 1.00 93.12 278 ASP A N 1
ATOM 2203 C CA . ASP A 1 278 ? 10.755 12.758 18.438 1.00 93.12 278 ASP A CA 1
ATOM 2204 C C . ASP A 1 278 ? 11.218 13.954 19.282 1.00 93.12 278 ASP A C 1
ATOM 2206 O O . ASP A 1 278 ? 12.055 14.746 18.840 1.00 93.12 278 ASP A O 1
ATOM 2210 N N . GLN A 1 279 ? 10.600 14.162 20.443 1.00 91.19 279 GLN A N 1
ATOM 2211 C CA . GLN A 1 279 ? 10.831 15.330 21.286 1.00 91.19 279 GLN A CA 1
ATOM 2212 C C . GLN A 1 279 ? 10.678 14.975 22.767 1.00 91.19 279 GLN A C 1
ATOM 2214 O O . GLN A 1 279 ? 9.602 14.624 23.246 1.00 91.19 279 GLN A O 1
ATOM 2219 N N . SER A 1 280 ? 11.755 15.146 23.531 1.00 87.69 280 SER A N 1
ATOM 2220 C CA . SER A 1 280 ? 11.814 14.829 24.959 1.00 87.69 280 SER A CA 1
ATOM 2221 C C . SER A 1 280 ? 10.995 15.805 25.822 1.00 87.69 280 SER A C 1
ATOM 2223 O O . SER A 1 280 ? 11.503 16.793 26.354 1.00 87.69 280 SER A O 1
ATOM 2225 N N . ILE A 1 281 ? 9.701 15.515 25.995 1.00 88.25 281 ILE A N 1
ATOM 2226 C CA . ILE A 1 281 ? 8.815 16.281 26.884 1.00 88.25 281 ILE A CA 1
ATOM 2227 C C . ILE A 1 281 ? 9.221 16.040 28.359 1.00 88.25 281 ILE A C 1
ATOM 2229 O O . ILE A 1 281 ? 9.278 14.892 28.813 1.00 88.25 281 ILE A O 1
ATOM 2233 N N . PRO A 1 282 ? 9.507 17.094 29.152 1.00 87.19 282 PRO A N 1
ATOM 2234 C CA . PRO A 1 282 ? 9.959 16.936 30.533 1.00 87.19 282 PRO A CA 1
ATOM 2235 C C . PRO A 1 282 ? 8.796 16.524 31.446 1.00 87.19 282 PRO A C 1
ATOM 2237 O O . PRO A 1 282 ? 7.855 17.293 31.630 1.00 87.19 282 PRO A O 1
ATOM 2240 N N . ARG A 1 283 ? 8.873 15.329 32.055 1.00 84.75 283 ARG A N 1
ATOM 2241 C CA . ARG A 1 283 ? 7.800 14.756 32.899 1.00 84.75 283 ARG A CA 1
ATOM 2242 C C . ARG A 1 283 ? 7.227 15.766 33.905 1.00 84.75 283 ARG A C 1
ATOM 2244 O O . ARG A 1 283 ? 7.976 16.404 34.650 1.00 84.75 283 ARG A O 1
ATOM 2251 N N . LYS A 1 284 ? 5.894 15.828 33.981 1.00 83.56 284 LYS A N 1
ATOM 2252 C CA . LYS A 1 284 ? 5.121 16.676 34.901 1.00 83.56 284 LYS A CA 1
ATOM 2253 C C . LYS A 1 284 ? 5.537 16.427 36.360 1.00 83.56 284 LYS A C 1
ATOM 2255 O O . LYS A 1 284 ? 5.223 15.394 36.944 1.00 83.56 284 LYS A O 1
ATOM 2260 N N . ARG A 1 285 ? 6.262 17.384 36.947 1.00 83.19 285 ARG A N 1
ATOM 2261 C CA . ARG A 1 285 ? 6.682 17.406 38.361 1.00 83.19 285 ARG A CA 1
ATOM 2262 C C . ARG A 1 285 ? 6.111 18.638 39.056 1.00 83.19 285 ARG A C 1
ATOM 2264 O O . ARG A 1 285 ? 5.933 19.679 38.420 1.00 83.19 285 ARG A O 1
ATOM 2271 N N . HIS A 1 286 ? 5.873 18.535 40.363 1.00 76.50 286 HIS A N 1
ATOM 2272 C CA . HIS A 1 286 ? 5.484 19.678 41.190 1.00 76.50 286 HIS A CA 1
ATOM 2273 C C . HIS A 1 286 ? 6.522 20.809 41.042 1.00 76.50 286 HIS A C 1
ATOM 2275 O O . HIS A 1 286 ? 7.724 20.551 41.042 1.00 76.50 286 HIS A O 1
ATOM 2281 N N . GLY A 1 287 ? 6.057 22.041 40.819 1.00 79.31 287 GLY A N 1
ATOM 2282 C CA . GLY A 1 287 ? 6.903 23.206 40.522 1.00 79.31 287 GLY A CA 1
ATOM 2283 C C . GLY A 1 287 ? 7.379 23.367 39.065 1.00 79.31 287 GLY A C 1
ATOM 2284 O O . GLY A 1 287 ? 7.764 24.471 38.699 1.00 79.31 287 GLY A O 1
ATOM 2285 N N . ASN A 1 288 ? 7.315 22.340 38.201 1.00 78.19 288 ASN A N 1
ATOM 2286 C CA . ASN A 1 288 ? 7.856 22.402 36.824 1.00 78.19 288 ASN A CA 1
ATOM 2287 C C . ASN A 1 288 ? 6.784 22.310 35.711 1.00 78.19 288 ASN A C 1
ATOM 2289 O O . ASN A 1 288 ? 7.097 22.037 34.552 1.00 78.19 288 ASN A O 1
ATOM 2293 N N . ILE A 1 289 ? 5.509 22.520 36.057 1.00 85.00 289 ILE A N 1
ATOM 2294 C CA . ILE A 1 289 ? 4.345 22.289 35.178 1.00 85.00 289 ILE A CA 1
ATOM 2295 C C . ILE A 1 289 ? 4.391 23.165 33.913 1.00 85.00 289 ILE A C 1
ATOM 2297 O O . ILE A 1 289 ? 4.242 22.652 32.807 1.00 85.00 289 ILE A O 1
ATOM 2301 N N . GLY A 1 290 ? 4.715 24.456 34.044 1.00 86.00 290 GLY A N 1
ATOM 2302 C CA . GLY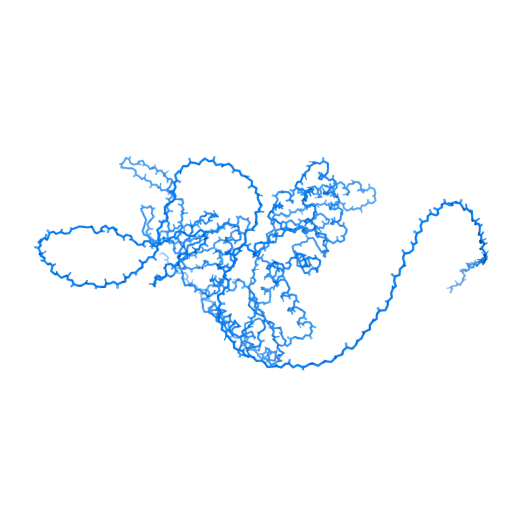 A 1 290 ? 4.784 25.375 32.899 1.00 86.00 290 GLY A CA 1
ATOM 2303 C C . GLY A 1 290 ? 5.882 25.052 31.872 1.00 86.00 290 GLY A C 1
ATOM 2304 O O . GLY A 1 290 ? 5.841 25.570 30.760 1.00 86.00 290 GLY A O 1
ATOM 2305 N N . ASN A 1 291 ? 6.856 24.194 32.205 1.00 85.94 291 ASN A N 1
ATOM 2306 C CA . ASN A 1 291 ? 7.849 23.696 31.245 1.00 85.94 291 ASN A CA 1
ATOM 2307 C C . ASN A 1 291 ? 7.380 22.421 30.522 1.00 85.94 291 ASN A C 1
ATOM 2309 O O . ASN A 1 291 ? 7.764 22.210 29.374 1.00 85.94 291 ASN A O 1
ATOM 2313 N N . TYR A 1 292 ? 6.513 21.615 31.146 1.00 88.50 292 TYR A N 1
ATOM 2314 C CA . TYR A 1 292 ? 5.809 20.513 30.478 1.00 88.50 292 TYR A CA 1
ATOM 2315 C C . TYR A 1 292 ? 4.845 21.060 29.414 1.00 88.50 292 TYR A C 1
ATOM 2317 O O . TYR A 1 292 ? 4.938 20.680 28.250 1.00 88.50 292 TYR A O 1
ATOM 2325 N N . GLU A 1 293 ? 4.011 22.042 29.771 1.00 88.38 293 GLU A N 1
ATOM 2326 C CA . GLU A 1 293 ? 3.041 22.667 28.855 1.00 88.38 293 GLU A CA 1
ATOM 2327 C C . GLU A 1 293 ? 3.720 23.347 27.653 1.00 88.38 293 GLU A C 1
ATOM 2329 O O . GLU A 1 293 ? 3.305 23.151 26.512 1.00 88.38 293 GLU A O 1
ATOM 2334 N N . LYS A 1 294 ? 4.829 24.070 27.873 1.00 89.94 294 LYS A N 1
ATOM 2335 C CA . LYS A 1 294 ? 5.647 24.646 26.787 1.00 89.94 294 LYS A CA 1
ATOM 2336 C C . LYS A 1 294 ? 6.334 23.588 25.916 1.00 89.94 294 LYS A C 1
ATOM 2338 O O . LYS A 1 294 ? 6.589 23.849 24.743 1.00 89.94 294 LYS A O 1
ATOM 2343 N N . GLY A 1 295 ? 6.658 22.418 26.469 1.00 90.19 295 GLY A N 1
ATOM 2344 C CA . GLY A 1 295 ? 7.169 21.280 25.701 1.00 90.19 295 GLY A CA 1
ATOM 2345 C C . GLY A 1 295 ? 6.093 20.689 24.790 1.00 90.19 295 GLY A C 1
ATOM 2346 O O . GLY A 1 295 ? 6.323 20.519 23.596 1.00 90.19 295 GLY A O 1
ATOM 2347 N N . LEU A 1 296 ? 4.901 20.462 25.345 1.00 90.94 296 LEU A N 1
ATOM 2348 C CA . LEU A 1 296 ? 3.740 19.903 24.652 1.00 90.94 296 LEU A CA 1
ATOM 2349 C C . LEU A 1 296 ? 3.206 20.834 23.546 1.00 90.94 296 LEU A C 1
ATOM 2351 O O . LEU A 1 296 ? 2.932 20.371 22.444 1.00 90.94 296 LEU A O 1
ATOM 2355 N N . GLN A 1 297 ? 3.169 22.153 23.776 1.00 91.50 297 GLN A N 1
ATOM 2356 C CA . GLN A 1 297 ? 2.829 23.133 22.732 1.00 91.50 297 GLN A CA 1
ATOM 2357 C C . GLN A 1 297 ? 3.820 23.109 21.557 1.00 91.50 297 GLN A C 1
ATOM 2359 O O . GLN A 1 297 ? 3.390 23.096 20.409 1.00 91.50 297 GLN A O 1
ATOM 2364 N N . LYS A 1 298 ? 5.135 23.045 21.820 1.00 92.75 298 LYS A N 1
ATOM 2365 C CA . LYS A 1 298 ? 6.154 22.922 20.758 1.00 92.75 298 LYS A CA 1
ATOM 2366 C C . LYS A 1 298 ? 6.041 21.604 19.992 1.00 92.75 298 LYS A C 1
ATOM 2368 O O . LYS A 1 298 ? 6.240 21.583 18.783 1.00 92.75 298 LYS A O 1
ATOM 2373 N N . PHE A 1 299 ? 5.714 20.516 20.685 1.00 94.44 299 PHE A N 1
ATOM 2374 C CA . PHE A 1 299 ? 5.467 19.219 20.060 1.00 94.44 299 PHE A CA 1
ATOM 2375 C C . PHE A 1 299 ? 4.262 19.282 19.110 1.00 94.44 299 PHE A C 1
ATOM 2377 O O . PHE A 1 299 ? 4.384 18.898 17.949 1.00 94.44 299 PHE A O 1
ATOM 2384 N N . PHE A 1 300 ? 3.136 19.858 19.542 1.00 94.75 300 PHE A N 1
ATOM 2385 C CA . PHE A 1 300 ? 1.972 20.065 18.674 1.00 94.75 300 PHE A CA 1
ATOM 2386 C C . PHE A 1 300 ? 2.250 21.024 17.507 1.00 94.75 300 PHE A C 1
ATOM 2388 O O . PHE A 1 300 ? 1.782 20.771 16.399 1.00 94.75 300 PHE A O 1
ATOM 2395 N N . GLU A 1 301 ? 3.050 22.075 17.706 1.00 93.12 301 GLU A N 1
ATOM 2396 C CA . GLU A 1 301 ? 3.493 22.955 16.618 1.00 93.12 301 GLU A CA 1
ATOM 2397 C C . GLU A 1 301 ? 4.300 22.179 15.562 1.00 93.12 301 GLU A C 1
ATOM 2399 O O . GLU A 1 301 ? 4.001 22.264 14.370 1.00 93.12 301 GLU A O 1
ATOM 2404 N N . ASN A 1 302 ? 5.262 21.354 15.993 1.00 94.25 302 ASN A N 1
ATOM 2405 C CA . ASN A 1 302 ? 6.049 20.488 15.111 1.00 94.25 302 ASN A CA 1
ATOM 2406 C C . ASN A 1 302 ? 5.164 19.491 14.337 1.00 94.25 302 ASN A C 1
ATOM 2408 O O . ASN A 1 302 ? 5.351 19.320 13.131 1.00 94.25 302 ASN A O 1
ATOM 2412 N N . VAL A 1 303 ? 4.178 18.866 14.996 1.00 94.00 303 VAL A N 1
A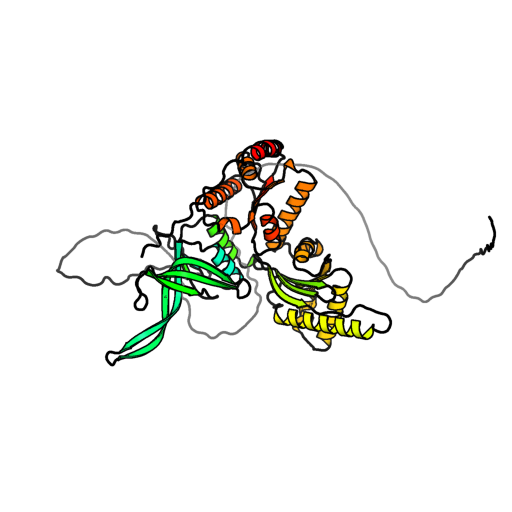TOM 2413 C CA . VAL A 1 303 ? 3.231 17.937 14.347 1.00 94.00 303 VAL A CA 1
ATOM 2414 C C . VAL A 1 303 ? 2.361 18.663 13.323 1.00 94.00 303 VAL A C 1
ATOM 2416 O O . VAL A 1 303 ? 2.257 18.206 12.187 1.00 94.00 303 VAL A O 1
ATOM 2419 N N . MET A 1 304 ? 1.801 19.825 13.670 1.00 91.88 304 MET A N 1
ATOM 2420 C CA . MET A 1 304 ? 1.013 20.642 12.743 1.00 91.88 304 MET A CA 1
ATOM 2421 C C . MET A 1 304 ? 1.842 21.056 11.515 1.00 91.88 304 MET A C 1
ATOM 2423 O O . MET A 1 304 ? 1.368 20.940 10.385 1.00 91.88 304 MET A O 1
ATOM 2427 N N . GLN A 1 305 ? 3.097 21.480 11.710 1.00 91.69 305 GLN A N 1
ATOM 2428 C CA . GLN A 1 305 ? 4.004 21.812 10.607 1.00 91.69 305 GLN A CA 1
ATOM 2429 C C . GLN A 1 305 ? 4.311 20.599 9.713 1.00 91.69 305 GLN A C 1
ATOM 2431 O O . GLN A 1 305 ? 4.359 20.752 8.494 1.00 91.69 305 GLN A O 1
ATOM 2436 N N . ALA A 1 306 ? 4.503 19.400 10.275 1.00 92.12 306 ALA A N 1
ATOM 2437 C CA . ALA A 1 306 ? 4.740 18.189 9.485 1.00 92.12 306 ALA A CA 1
ATOM 2438 C C . ALA A 1 306 ? 3.500 17.753 8.690 1.00 92.12 306 ALA A C 1
ATOM 2440 O O . ALA A 1 306 ? 3.630 17.398 7.521 1.00 92.12 306 ALA A O 1
ATOM 2441 N N . VAL A 1 307 ? 2.300 17.844 9.274 1.00 90.75 307 VAL A N 1
ATOM 2442 C CA . VAL A 1 307 ? 1.043 17.582 8.555 1.00 90.75 307 VAL A CA 1
ATOM 2443 C C . VAL A 1 307 ? 0.910 18.528 7.356 1.00 90.75 307 VAL A C 1
ATOM 2445 O O . VAL A 1 307 ? 0.756 18.056 6.236 1.00 90.75 307 VAL A O 1
ATOM 2448 N N . ILE A 1 308 ? 1.085 19.842 7.548 1.00 89.62 308 ILE A N 1
ATOM 2449 C CA . ILE A 1 308 ? 1.000 20.839 6.459 1.00 89.62 308 ILE A CA 1
ATOM 2450 C C . ILE A 1 308 ? 2.051 20.599 5.351 1.00 89.62 308 ILE A C 1
ATOM 2452 O O . ILE A 1 308 ? 1.792 20.904 4.191 1.00 89.62 308 ILE A O 1
ATOM 2456 N N . ARG A 1 309 ? 3.233 20.055 5.679 1.00 90.12 309 ARG A N 1
ATOM 2457 C CA . ARG A 1 309 ? 4.306 19.769 4.700 1.00 90.12 309 ARG A CA 1
ATOM 2458 C C . ARG A 1 309 ? 4.120 18.473 3.909 1.00 90.12 309 ARG A C 1
ATOM 2460 O O . ARG A 1 309 ? 4.709 18.353 2.838 1.00 90.12 309 ARG A O 1
ATOM 2467 N N . HIS A 1 310 ? 3.400 17.491 4.451 1.00 85.81 310 HIS A N 1
ATOM 2468 C CA . HIS A 1 310 ? 3.396 16.117 3.927 1.00 85.81 310 HIS A CA 1
ATOM 2469 C C . HIS A 1 310 ? 2.008 15.572 3.561 1.00 85.81 310 HIS A C 1
ATOM 2471 O O . HIS A 1 310 ? 1.933 14.509 2.949 1.00 85.81 310 HIS A O 1
ATOM 2477 N N . VAL A 1 311 ? 0.927 16.273 3.913 1.00 86.00 311 VAL A N 1
ATOM 2478 C CA . VAL A 1 311 ? -0.458 15.884 3.614 1.00 86.00 311 VAL A CA 1
ATOM 2479 C C . VAL A 1 311 ? -1.049 16.875 2.612 1.00 86.00 311 VAL A C 1
ATOM 2481 O O . VAL A 1 311 ? -1.295 18.028 2.962 1.00 86.00 311 VAL A O 1
ATOM 2484 N N . ASN A 1 312 ? -1.317 16.437 1.375 1.00 84.38 312 ASN A N 1
ATOM 2485 C CA . ASN A 1 312 ? -2.130 17.233 0.454 1.00 84.38 312 ASN A CA 1
ATOM 2486 C C . ASN A 1 312 ? -3.620 17.007 0.755 1.00 84.38 312 ASN A C 1
ATOM 2488 O O . ASN A 1 312 ? -4.178 15.952 0.452 1.00 84.38 312 ASN A O 1
ATOM 2492 N N . PHE A 1 313 ? -4.268 18.020 1.329 1.00 82.88 313 PHE A N 1
ATOM 2493 C CA . PHE A 1 313 ? -5.688 17.984 1.678 1.00 82.88 313 PHE A CA 1
ATOM 2494 C C . PHE A 1 313 ? -6.637 17.936 0.474 1.00 82.88 313 PHE A C 1
ATOM 2496 O O . PHE A 1 313 ? -7.817 17.658 0.672 1.00 82.88 313 PHE A O 1
ATOM 2503 N N . GLU A 1 314 ? -6.172 18.195 -0.750 1.00 82.00 314 GLU A N 1
ATOM 2504 C CA . GLU A 1 314 ? -6.992 18.069 -1.961 1.00 82.00 314 GLU A CA 1
ATOM 2505 C C . GLU A 1 314 ? -7.214 16.592 -2.321 1.00 82.00 314 GLU A C 1
ATOM 2507 O O . GLU A 1 314 ? -8.359 16.166 -2.466 1.00 82.00 314 GLU A O 1
ATOM 2512 N N . ILE A 1 315 ? -6.129 15.807 -2.370 1.00 80.94 315 ILE A N 1
ATOM 2513 C CA . ILE A 1 315 ? -6.133 14.380 -2.740 1.00 80.94 315 ILE A CA 1
ATOM 2514 C C . ILE A 1 315 ? -6.685 13.510 -1.597 1.00 80.94 315 ILE A C 1
ATOM 2516 O O . ILE A 1 315 ? -7.498 12.614 -1.820 1.00 80.94 315 ILE A O 1
ATOM 2520 N N . VAL A 1 316 ? -6.267 13.783 -0.356 1.00 79.19 316 VAL A N 1
ATOM 2521 C CA . VAL A 1 316 ? -6.577 12.932 0.803 1.00 79.19 316 VAL A CA 1
ATOM 2522 C C . VAL A 1 316 ? -8.074 12.942 1.129 1.00 79.19 316 VAL A C 1
ATOM 2524 O O . VAL A 1 316 ? -8.668 14.000 1.370 1.00 79.19 316 VAL A O 1
ATOM 2527 N N . LYS A 1 317 ? -8.688 11.752 1.200 1.00 80.56 317 LYS A N 1
ATOM 2528 C CA . LYS A 1 317 ? -10.123 11.573 1.489 1.00 80.56 317 LYS A CA 1
ATOM 2529 C C . LYS A 1 317 ? -10.444 11.887 2.959 1.00 80.56 317 LYS A C 1
ATOM 2531 O O . LYS A 1 317 ? -11.377 12.644 3.233 1.00 80.56 317 LYS A O 1
ATOM 2536 N N . CYS A 1 318 ? -9.643 11.390 3.905 1.00 85.38 318 CYS A N 1
ATOM 2537 C CA . CYS A 1 318 ? -9.768 11.704 5.335 1.00 85.38 318 CYS A CA 1
ATOM 2538 C C . CYS A 1 318 ? -8.414 11.711 6.072 1.00 85.38 318 CYS A C 1
ATOM 2540 O O . CYS A 1 318 ? -7.427 11.140 5.607 1.00 85.38 318 CYS A O 1
ATOM 2542 N N . VAL A 1 319 ? -8.373 12.381 7.230 1.00 89.81 319 VAL A N 1
ATOM 2543 C CA . VAL A 1 319 ? -7.180 12.508 8.080 1.00 89.81 319 VAL A CA 1
ATOM 2544 C C . VAL A 1 319 ? -7.466 11.925 9.464 1.00 89.81 319 VAL A C 1
ATOM 2546 O O . VAL A 1 319 ? -8.197 12.513 10.263 1.00 89.81 319 VAL A O 1
ATOM 2549 N N . LEU A 1 320 ? -6.885 10.766 9.756 1.00 91.19 320 LEU A N 1
ATOM 2550 C CA . LEU A 1 320 ? -6.987 10.096 11.049 1.00 91.19 320 LEU A CA 1
ATOM 2551 C C . LEU A 1 320 ? -5.990 10.721 12.036 1.00 91.19 320 LEU A C 1
ATOM 2553 O O . LEU A 1 320 ? -4.809 10.860 11.725 1.00 91.19 320 LEU A O 1
ATOM 2557 N N . ILE A 1 321 ? -6.446 11.066 13.238 1.00 93.69 321 ILE A N 1
ATOM 2558 C CA . ILE A 1 321 ? -5.617 11.489 14.372 1.00 93.69 321 ILE A CA 1
ATOM 2559 C C . ILE A 1 321 ? -5.852 10.479 15.494 1.00 93.69 321 ILE A C 1
ATOM 2561 O O . ILE A 1 321 ? -6.962 10.361 16.019 1.00 93.69 321 ILE A O 1
ATOM 2565 N N . ALA A 1 322 ? -4.806 9.745 15.856 1.00 94.19 322 ALA A N 1
ATOM 2566 C CA . ALA A 1 322 ? -4.885 8.614 16.766 1.00 94.19 322 ALA A CA 1
ATOM 2567 C C . ALA A 1 322 ? -3.899 8.757 17.929 1.00 94.19 322 ALA A C 1
ATOM 2569 O O . ALA A 1 322 ? -2.724 9.065 17.725 1.00 94.19 322 ALA A O 1
ATOM 2570 N N . SER A 1 323 ? -4.373 8.518 19.152 1.00 94.44 323 SER A N 1
ATOM 2571 C CA . SER A 1 323 ? -3.533 8.538 20.353 1.00 94.44 323 SER A CA 1
ATOM 2572 C C . SER A 1 323 ? -4.075 7.639 21.463 1.00 94.44 323 SER A C 1
ATOM 2574 O O . SER A 1 323 ? -5.298 7.461 21.544 1.00 94.44 323 SER A O 1
ATOM 2576 N N . PRO A 1 324 ? -3.216 7.204 22.402 1.00 93.31 324 PRO A N 1
ATOM 2577 C CA . PRO A 1 324 ? -3.664 6.762 23.711 1.00 93.31 324 PRO A CA 1
ATOM 2578 C C . PRO A 1 324 ? -4.185 7.966 24.504 1.00 93.31 324 PRO A C 1
ATOM 2580 O O . PRO A 1 324 ? -3.566 9.034 24.534 1.00 93.31 324 PRO A O 1
ATOM 2583 N N . GLY A 1 325 ? -5.345 7.804 25.140 1.00 89.94 325 GLY A N 1
ATOM 2584 C CA . GLY A 1 325 ? -5.985 8.858 25.931 1.00 89.94 325 GLY A CA 1
ATOM 2585 C C . GLY A 1 325 ? -6.290 10.145 25.145 1.00 89.94 325 GLY A C 1
ATOM 2586 O O . GLY A 1 325 ? -6.612 10.119 23.958 1.00 89.94 325 GLY A O 1
ATOM 2587 N N . PHE A 1 326 ? -6.194 11.281 25.839 1.00 91.62 326 PHE A N 1
ATOM 2588 C CA . PHE A 1 326 ? -6.731 12.583 25.413 1.00 91.62 326 PHE A CA 1
ATOM 2589 C C . PHE A 1 326 ? -5.805 13.417 24.500 1.00 91.62 326 PHE A C 1
ATOM 2591 O O . PHE A 1 326 ? -6.142 14.551 24.159 1.00 91.62 326 PHE A O 1
ATOM 2598 N N . VAL A 1 327 ? -4.627 12.908 24.112 1.00 92.06 327 VAL A N 1
ATOM 2599 C CA . VAL A 1 327 ? -3.611 13.704 23.383 1.00 92.06 327 VAL A CA 1
ATOM 2600 C C . VAL A 1 327 ? -4.139 14.183 22.022 1.00 92.06 327 VAL A C 1
ATOM 2602 O O . VAL A 1 327 ? -3.960 15.348 21.675 1.00 92.06 327 VAL A O 1
ATOM 2605 N N . LYS A 1 328 ? -4.867 13.325 21.296 1.00 93.25 328 LYS A N 1
ATOM 2606 C CA . LYS A 1 328 ? -5.549 13.640 20.027 1.00 93.25 328 LYS A CA 1
ATOM 2607 C C . LYS A 1 328 ? -6.545 14.800 20.127 1.00 93.25 328 LYS A C 1
ATOM 2609 O O . LYS A 1 328 ? -6.621 15.605 19.207 1.00 93.25 328 LYS A O 1
ATOM 2614 N N . GLU A 1 329 ? -7.287 14.900 21.231 1.00 94.12 329 GLU A N 1
ATOM 2615 C CA . GLU A 1 329 ? -8.300 15.940 21.456 1.00 94.12 329 GLU A CA 1
ATOM 2616 C C . GLU A 1 329 ? -7.613 17.278 21.739 1.00 94.12 329 GLU A C 1
ATOM 2618 O O . GLU A 1 329 ? -7.900 18.278 21.086 1.00 94.12 329 GLU A O 1
ATOM 2623 N N . GLN A 1 330 ? -6.604 17.267 22.617 1.00 93.62 330 GLN A N 1
ATOM 2624 C CA . GLN A 1 330 ? -5.776 18.442 22.899 1.00 93.62 330 GLN A CA 1
ATOM 2625 C C . GLN A 1 330 ? -5.031 18.943 21.651 1.00 93.62 330 GLN A C 1
ATOM 2627 O O . GLN A 1 330 ? -4.934 20.153 21.440 1.00 93.62 330 GLN A O 1
ATOM 2632 N N . PHE A 1 331 ? -4.530 18.033 20.807 1.00 94.31 331 PHE A N 1
ATOM 2633 C CA . PHE A 1 331 ? -3.899 18.384 19.536 1.00 94.31 331 PHE A CA 1
ATOM 2634 C C . PHE A 1 331 ? -4.902 18.960 18.530 1.00 94.31 331 PHE A C 1
ATOM 2636 O O . PHE A 1 331 ? -4.606 19.972 17.900 1.00 94.31 331 PHE A O 1
ATOM 2643 N N . PHE A 1 332 ? -6.085 18.356 18.389 1.00 93.31 332 PHE A N 1
ATOM 2644 C CA . PHE A 1 332 ? -7.148 18.830 17.499 1.00 93.31 332 PHE A CA 1
ATOM 2645 C C . PHE A 1 332 ? -7.586 20.253 17.871 1.00 93.31 332 PHE A C 1
ATOM 2647 O O . PHE A 1 332 ? -7.575 21.145 17.020 1.00 93.31 332 PHE A O 1
ATOM 2654 N N . ASP A 1 333 ? -7.866 20.503 19.152 1.00 93.50 333 ASP A N 1
ATOM 2655 C CA . ASP A 1 333 ? -8.221 21.836 19.644 1.00 93.50 333 ASP A CA 1
ATOM 2656 C C . ASP A 1 333 ? -7.080 22.843 19.453 1.00 93.50 333 ASP A C 1
ATOM 2658 O O . ASP A 1 333 ? -7.318 23.958 18.983 1.00 93.50 333 ASP A O 1
ATOM 2662 N N . TYR A 1 334 ? -5.832 22.460 19.750 1.00 93.31 334 TYR A N 1
ATOM 2663 C CA . TYR A 1 334 ? -4.661 23.306 19.503 1.00 93.31 334 TYR A CA 1
ATOM 2664 C C . TYR A 1 334 ? -4.505 23.648 18.012 1.00 93.31 334 TYR A C 1
ATOM 2666 O O . TYR A 1 334 ? -4.300 24.812 17.667 1.00 93.31 334 TYR A O 1
ATOM 2674 N N . MET A 1 335 ? -4.654 22.661 17.123 1.00 92.19 335 MET A N 1
ATOM 2675 C CA . MET A 1 335 ? -4.545 22.822 15.673 1.00 92.19 335 MET A CA 1
ATOM 2676 C C . MET A 1 335 ? -5.596 23.802 15.140 1.00 92.19 335 MET A C 1
ATOM 2678 O O . MET A 1 335 ? -5.243 24.709 14.389 1.00 92.19 335 MET A O 1
ATOM 2682 N N . PHE A 1 336 ? -6.861 23.700 15.566 1.00 90.75 336 PHE A N 1
ATOM 2683 C CA . PHE A 1 336 ? -7.891 24.661 15.151 1.00 90.75 336 PHE A CA 1
ATOM 2684 C C . PHE A 1 336 ? -7.712 26.043 15.789 1.00 90.75 336 PHE A C 1
ATOM 2686 O O . PHE A 1 336 ? -7.868 27.049 15.096 1.00 90.75 336 PHE A O 1
ATOM 2693 N N . GLN A 1 337 ? -7.305 26.131 17.059 1.00 91.44 337 GLN A N 1
ATOM 2694 C CA . GLN A 1 337 ? -6.951 27.412 17.682 1.00 91.44 337 GLN A CA 1
ATOM 2695 C C . GLN A 1 337 ? -5.776 28.099 16.973 1.00 91.44 337 GLN A C 1
ATOM 2697 O O . GLN A 1 337 ? -5.739 29.325 16.908 1.00 91.44 337 GLN A O 1
ATOM 2702 N N . GLN A 1 338 ? -4.806 27.340 16.459 1.00 89.12 338 GLN A N 1
ATOM 2703 C CA . GLN A 1 338 ? -3.657 27.887 15.742 1.00 89.12 338 GLN A CA 1
ATOM 2704 C C . GLN A 1 338 ? -3.990 28.208 14.279 1.00 89.12 338 GLN A C 1
ATOM 2706 O O . GLN A 1 338 ? -3.549 29.242 13.780 1.00 89.12 338 GLN A O 1
ATOM 2711 N N . ALA A 1 339 ? -4.834 27.413 13.616 1.00 89.44 339 ALA A N 1
ATOM 2712 C CA . ALA A 1 339 ? -5.370 27.724 12.290 1.00 89.44 339 ALA A CA 1
ATOM 2713 C C . ALA A 1 339 ? -6.164 29.043 12.290 1.00 89.44 339 ALA A C 1
ATOM 2715 O O . ALA A 1 339 ? -5.956 29.861 11.398 1.00 89.44 339 ALA A O 1
ATOM 2716 N N . LEU A 1 340 ? -6.977 29.293 13.327 1.00 91.00 340 LEU A N 1
ATOM 2717 C CA . LEU A 1 340 ? -7.719 30.548 13.525 1.00 91.00 340 LEU A CA 1
ATOM 2718 C C . LEU A 1 340 ? -6.829 31.763 13.851 1.00 91.00 340 LEU A C 1
ATOM 2720 O O . LEU A 1 340 ? -7.217 32.886 13.563 1.00 91.00 340 LEU A O 1
ATOM 2724 N N . LYS A 1 341 ? -5.641 31.575 14.442 1.00 91.25 341 LYS A N 1
ATOM 2725 C CA . LYS A 1 341 ? -4.665 32.670 14.667 1.00 91.25 341 LYS A CA 1
ATOM 2726 C C . LYS A 1 341 ? -3.814 32.984 13.435 1.00 91.25 341 LYS A C 1
ATOM 2728 O O . LYS A 1 341 ? -3.135 34.005 13.412 1.00 91.25 341 LYS A O 1
ATOM 2733 N N . THR A 1 342 ? -3.792 32.068 12.469 1.00 86.44 342 THR A N 1
ATOM 2734 C CA . THR A 1 342 ? -2.924 32.103 11.280 1.00 86.44 342 THR A CA 1
ATOM 2735 C C . THR A 1 342 ? -3.744 32.276 9.990 1.00 86.44 342 THR A C 1
ATOM 2737 O O . THR A 1 342 ? -3.176 32.256 8.903 1.00 86.44 342 THR A O 1
ATOM 2740 N N . ASP A 1 343 ? -5.076 32.379 10.101 1.00 83.38 343 ASP A N 1
ATOM 2741 C CA . ASP A 1 343 ? -6.059 32.393 9.004 1.00 83.38 343 ASP A CA 1
ATOM 2742 C C . ASP A 1 343 ? -5.806 31.333 7.909 1.00 83.38 343 ASP A C 1
ATOM 2744 O O . ASP A 1 343 ? -6.032 31.549 6.713 1.00 83.38 343 ASP A O 1
ATOM 2748 N N . ASN A 1 344 ? -5.329 30.147 8.312 1.00 81.38 344 ASN A N 1
ATOM 2749 C CA . ASN A 1 344 ? -4.938 29.093 7.377 1.00 81.38 344 ASN A CA 1
ATOM 2750 C C . ASN A 1 344 ? -6.162 28.322 6.855 1.00 81.38 344 ASN A C 1
ATOM 2752 O O . ASN A 1 344 ? -6.539 27.274 7.390 1.00 81.38 344 ASN A O 1
ATOM 2756 N N . LYS A 1 345 ? -6.747 28.852 5.777 1.00 84.19 345 LYS A N 1
ATOM 2757 C CA . LYS A 1 345 ? -7.932 28.327 5.079 1.00 84.19 345 LYS A CA 1
ATOM 2758 C C . LYS A 1 345 ? -7.890 26.815 4.845 1.00 84.19 345 LYS A C 1
ATOM 2760 O O . LYS A 1 345 ? -8.851 26.136 5.183 1.00 84.19 345 LYS A O 1
ATOM 2765 N N . LEU A 1 346 ? -6.747 26.270 4.411 1.00 83.62 346 LEU A N 1
ATOM 2766 C CA . LEU A 1 346 ? -6.586 24.841 4.099 1.00 83.62 346 LEU A CA 1
ATOM 2767 C C . LEU A 1 346 ? -7.006 23.909 5.249 1.00 83.62 346 LEU A C 1
ATOM 2769 O O . LEU A 1 346 ? -7.559 22.842 4.989 1.00 83.62 346 LEU A O 1
ATOM 2773 N N . LEU A 1 347 ? -6.774 24.306 6.506 1.00 83.69 347 LEU A N 1
ATOM 2774 C CA . LEU A 1 347 ? -7.183 23.537 7.688 1.00 83.69 347 LEU A CA 1
ATOM 2775 C C . LEU A 1 347 ? -8.634 23.811 8.104 1.00 83.69 347 LEU A C 1
ATOM 2777 O O . LEU A 1 347 ? -9.304 22.912 8.608 1.00 83.69 347 LEU A O 1
ATOM 2781 N N . LEU A 1 348 ? -9.114 25.043 7.913 1.00 86.31 348 LEU A N 1
ATOM 2782 C CA . LEU A 1 348 ? -10.467 25.461 8.287 1.00 86.31 348 LEU A CA 1
ATOM 2783 C C . LEU A 1 348 ? -11.516 24.844 7.349 1.00 86.31 348 LEU A C 1
ATOM 2785 O O . LEU A 1 348 ? -12.480 24.246 7.825 1.00 86.31 348 LEU A O 1
ATOM 2789 N N . ASP A 1 349 ? -11.276 24.914 6.040 1.00 87.12 349 ASP A N 1
ATOM 2790 C CA . ASP A 1 349 ? -12.163 24.393 4.995 1.00 87.12 349 ASP A CA 1
ATOM 2791 C C . ASP A 1 349 ? -12.260 22.856 5.068 1.00 87.12 349 ASP A C 1
ATOM 2793 O O . ASP A 1 349 ? -13.341 22.277 4.959 1.00 87.12 349 ASP A O 1
ATOM 2797 N N . ASN A 1 350 ? -11.143 22.176 5.358 1.00 86.81 350 ASN A N 1
ATOM 2798 C CA . ASN A 1 350 ? -11.079 20.715 5.472 1.00 86.81 350 ASN A CA 1
ATOM 2799 C C . ASN A 1 350 ? -11.444 20.165 6.865 1.00 86.81 350 ASN A C 1
ATOM 2801 O O . ASN A 1 350 ? -11.221 18.981 7.126 1.00 86.81 350 ASN A O 1
ATOM 2805 N N . LYS A 1 351 ? -12.042 20.963 7.765 1.00 86.00 351 LYS A N 1
ATOM 2806 C CA . LYS A 1 351 ? -12.368 20.527 9.140 1.00 86.00 351 LYS A CA 1
ATOM 2807 C C . LYS A 1 351 ? -13.162 19.211 9.202 1.00 86.00 351 LYS A C 1
ATOM 2809 O O . LYS A 1 351 ? -12.933 18.408 10.103 1.00 86.00 351 LYS A O 1
ATOM 2814 N N . GLY A 1 352 ? -14.051 18.962 8.237 1.00 84.44 352 GLY A N 1
ATOM 2815 C CA . GLY A 1 352 ? -14.850 17.730 8.153 1.00 84.44 352 GLY A CA 1
ATOM 2816 C C . GLY A 1 352 ? -14.075 16.454 7.783 1.00 84.44 352 GLY A C 1
ATOM 2817 O O . GLY A 1 352 ? -14.601 15.360 7.989 1.00 84.44 352 GLY A O 1
ATOM 2818 N N . LYS A 1 353 ? -12.840 16.568 7.265 1.00 87.25 353 LYS A N 1
ATOM 2819 C CA . LYS A 1 353 ? -11.985 15.421 6.902 1.00 87.25 353 LYS A CA 1
ATOM 2820 C C . LYS A 1 353 ? -11.269 14.792 8.103 1.00 87.25 353 LYS A C 1
ATOM 2822 O O . LYS A 1 353 ? -10.814 13.655 7.995 1.00 87.25 353 LYS A O 1
ATOM 2827 N N . PHE A 1 354 ? -11.148 15.506 9.224 1.00 90.31 354 PHE A N 1
ATOM 2828 C CA . PHE A 1 354 ? -10.417 15.037 10.403 1.00 90.31 354 PHE A CA 1
ATOM 2829 C C . PHE A 1 354 ? -11.244 14.069 11.264 1.00 90.31 354 PHE A C 1
ATOM 2831 O O . PHE A 1 354 ? -12.433 14.285 11.503 1.00 90.31 354 PHE A O 1
ATOM 2838 N N . LEU A 1 355 ? -10.596 13.015 11.764 1.00 90.38 355 LEU A N 1
ATOM 2839 C CA . LEU A 1 355 ? -11.204 11.947 12.561 1.00 90.38 355 LEU A CA 1
ATOM 2840 C C . LEU A 1 355 ? -10.370 11.640 13.805 1.00 90.38 355 LEU A C 1
ATOM 2842 O O . LEU A 1 355 ? -9.166 11.433 13.704 1.00 90.38 355 LEU A O 1
ATOM 2846 N N . LEU A 1 356 ? -11.016 11.569 14.971 1.00 92.31 356 LEU A N 1
ATOM 2847 C CA . LEU A 1 356 ? -10.371 11.230 16.242 1.00 92.31 356 LEU A CA 1
ATOM 2848 C C . LEU A 1 356 ? -10.553 9.739 16.542 1.00 92.31 356 LEU A C 1
ATOM 2850 O O . LEU A 1 356 ? -11.671 9.286 16.775 1.00 92.31 356 LEU A O 1
ATOM 2854 N N . VAL A 1 357 ? -9.455 8.985 16.586 1.00 91.88 357 VAL A N 1
ATOM 2855 C CA . VAL A 1 357 ? -9.455 7.519 16.751 1.00 91.88 357 VAL A CA 1
ATOM 2856 C C . VAL A 1 357 ? -8.739 7.133 18.051 1.00 91.88 357 VAL A C 1
ATOM 2858 O O . VAL A 1 357 ? -7.940 7.904 18.582 1.00 91.88 357 VAL A O 1
ATOM 2861 N N . HIS A 1 358 ? -9.060 5.985 18.646 1.00 92.00 358 HIS A N 1
ATOM 2862 C CA . HIS A 1 358 ? -8.226 5.422 19.716 1.00 92.00 358 HIS A CA 1
ATOM 2863 C C . HIS A 1 358 ? -6.978 4.755 19.119 1.00 92.00 358 HIS A C 1
ATOM 2865 O O . HIS A 1 358 ? -7.039 4.217 18.018 1.00 92.00 358 HIS A O 1
ATOM 2871 N N . ALA A 1 359 ? -5.865 4.793 19.847 1.00 92.12 359 ALA A N 1
ATOM 2872 C CA . ALA A 1 359 ? -4.730 3.909 19.618 1.00 92.12 359 ALA A CA 1
ATOM 2873 C C . ALA A 1 359 ? -4.097 3.541 20.962 1.00 92.12 359 ALA A C 1
ATOM 2875 O O . ALA A 1 359 ? -3.932 4.395 21.827 1.00 92.12 359 ALA A O 1
ATOM 2876 N N . SER A 1 360 ? -3.671 2.296 21.124 1.00 91.38 360 SER A N 1
ATOM 2877 C CA . SER A 1 360 ? -2.897 1.822 22.276 1.00 91.38 360 SER A CA 1
ATOM 2878 C C . SER A 1 360 ? -1.530 2.504 22.428 1.00 91.38 360 SER A C 1
ATOM 2880 O O . SER A 1 360 ? -0.983 2.548 23.531 1.00 91.38 360 SER A O 1
ATOM 2882 N N . SER A 1 361 ? -0.949 3.027 21.342 1.00 90.94 361 SER A N 1
ATOM 2883 C CA . SER A 1 361 ? 0.443 3.486 21.305 1.00 90.94 361 SER A CA 1
ATOM 2884 C C . SER A 1 361 ? 0.696 4.580 20.254 1.00 90.94 361 SER A C 1
ATOM 2886 O O . SER A 1 361 ? -0.169 4.884 19.435 1.00 90.94 361 SER A O 1
ATOM 2888 N N . GLY A 1 362 ? 1.883 5.200 20.292 1.00 89.00 362 GLY A N 1
ATOM 2889 C CA . GLY A 1 362 ? 2.299 6.259 19.361 1.00 89.00 362 GLY A CA 1
ATOM 2890 C C . GLY A 1 362 ? 2.976 5.783 18.066 1.00 89.00 362 GLY A C 1
ATOM 2891 O O . GLY A 1 362 ? 3.215 6.596 17.176 1.00 89.00 362 GLY A O 1
ATOM 2892 N N . PHE A 1 363 ? 3.329 4.498 17.959 1.00 90.69 363 PHE A N 1
ATOM 2893 C CA . PHE A 1 363 ? 4.193 3.955 16.896 1.00 90.69 363 PHE A CA 1
ATOM 2894 C C . PHE A 1 363 ? 3.421 3.398 15.683 1.00 90.69 363 PHE A C 1
ATOM 2896 O O . PHE A 1 363 ? 2.199 3.243 15.731 1.00 90.69 363 PHE A O 1
ATOM 2903 N N . LYS A 1 364 ? 4.149 3.030 14.611 1.00 85.62 364 LYS A N 1
ATOM 2904 C CA . LYS A 1 364 ? 3.604 2.473 13.352 1.00 85.62 364 LYS A CA 1
ATOM 2905 C C . LYS A 1 364 ? 2.608 1.324 13.570 1.00 85.62 364 LYS A C 1
ATOM 2907 O O . LYS A 1 364 ? 1.563 1.326 12.929 1.00 85.62 364 LYS A O 1
ATOM 2912 N N . HIS A 1 365 ? 2.891 0.378 14.474 1.00 86.44 365 HIS A N 1
ATOM 2913 C CA . HIS A 1 365 ? 2.033 -0.799 14.711 1.00 86.44 365 HIS A CA 1
ATOM 2914 C C . HIS A 1 365 ? 0.590 -0.438 15.093 1.00 86.44 365 HIS A C 1
ATOM 2916 O O . HIS A 1 365 ? -0.348 -1.131 14.708 1.00 86.44 365 HIS A O 1
ATOM 2922 N N . SER A 1 366 ? 0.397 0.693 15.773 1.00 89.50 366 SER A N 1
ATOM 2923 C CA . SER A 1 366 ? -0.919 1.195 16.190 1.00 89.50 366 SER A CA 1
ATOM 2924 C C . SER A 1 366 ? -1.816 1.603 15.013 1.00 89.50 366 SER A C 1
ATOM 2926 O O . SER A 1 366 ? -3.029 1.689 15.186 1.00 89.50 366 SER A O 1
ATOM 2928 N N . LEU A 1 367 ? -1.266 1.790 13.801 1.00 87.12 367 LEU A N 1
ATOM 2929 C CA . LEU A 1 367 ? -2.068 1.977 12.585 1.00 87.12 367 LEU A CA 1
ATOM 2930 C C . LEU A 1 367 ? -3.023 0.802 12.333 1.00 87.12 367 LEU A C 1
ATOM 2932 O O . LEU A 1 367 ? -4.099 1.031 11.788 1.00 87.12 367 LEU A O 1
ATOM 2936 N N . ARG A 1 368 ? -2.673 -0.427 12.751 1.00 86.00 368 ARG A N 1
ATOM 2937 C CA . ARG A 1 368 ? -3.562 -1.588 12.599 1.00 86.00 368 ARG A CA 1
ATOM 2938 C C . ARG A 1 368 ? -4.863 -1.395 13.378 1.00 86.00 368 ARG A C 1
ATOM 2940 O O . ARG A 1 368 ? -5.932 -1.402 12.787 1.00 86.00 368 ARG A O 1
ATOM 2947 N N . GLU A 1 369 ? -4.752 -1.152 14.684 1.00 87.94 369 GLU A N 1
ATOM 2948 C CA . GLU A 1 369 ? -5.883 -0.895 15.592 1.00 87.94 369 GLU A CA 1
ATOM 2949 C C . GLU A 1 369 ? -6.764 0.264 15.095 1.00 87.94 369 GLU A C 1
ATOM 2951 O O . GLU A 1 369 ? -7.992 0.179 15.104 1.00 87.94 369 GLU A O 1
ATOM 2956 N N . VAL A 1 370 ? -6.124 1.332 14.610 1.00 88.62 370 VAL A N 1
ATOM 2957 C CA . VAL A 1 370 ? -6.789 2.517 14.059 1.00 88.62 370 VAL A CA 1
ATOM 2958 C C . VAL A 1 370 ? -7.630 2.173 12.828 1.00 88.62 370 VAL A C 1
ATOM 2960 O O . VAL A 1 370 ? -8.794 2.573 12.772 1.00 88.62 370 VAL A O 1
ATOM 2963 N N . LEU A 1 371 ? -7.069 1.426 11.869 1.00 86.12 371 LEU A N 1
ATOM 2964 C CA . LEU A 1 371 ? -7.758 1.027 10.636 1.00 86.12 371 LEU A CA 1
ATOM 2965 C C . LEU A 1 371 ? -8.877 0.011 10.897 1.00 86.12 371 LEU A C 1
ATOM 2967 O O . LEU A 1 371 ? -9.950 0.156 10.324 1.00 86.12 371 LEU A O 1
ATOM 2971 N N . THR A 1 372 ? -8.668 -0.944 11.807 1.00 84.94 372 THR A N 1
ATOM 2972 C CA . THR A 1 372 ? -9.687 -1.914 12.248 1.00 84.94 372 THR A CA 1
ATOM 2973 C C . THR A 1 372 ? -10.914 -1.245 12.888 1.00 84.94 372 THR A C 1
ATOM 2975 O O . THR A 1 372 ? -12.021 -1.775 12.825 1.00 84.94 372 THR A O 1
ATOM 2978 N N . SER A 1 373 ? -10.762 -0.073 13.515 1.00 85.25 373 SER A N 1
ATOM 2979 C CA . SER A 1 373 ? -11.852 0.519 14.301 1.00 85.25 373 SER A CA 1
ATOM 2980 C C . SER A 1 373 ? -13.114 0.841 13.459 1.00 85.25 373 SER A C 1
ATOM 2982 O O . SER A 1 373 ? -13.024 1.456 12.392 1.00 85.25 373 SER A O 1
ATOM 2984 N N . PRO A 1 374 ? -14.335 0.501 13.927 1.00 83.69 374 PRO A N 1
ATOM 2985 C CA . PRO A 1 374 ? -15.540 0.547 13.088 1.00 83.69 374 PRO A CA 1
ATOM 2986 C C . PRO A 1 374 ? -15.937 1.964 12.644 1.00 83.69 374 PRO A C 1
ATOM 2988 O O . PRO A 1 374 ? -16.501 2.143 11.567 1.00 83.69 374 PRO A O 1
ATOM 2991 N N . ALA A 1 375 ? -15.601 2.990 13.434 1.00 82.50 375 ALA A N 1
ATOM 2992 C CA . ALA A 1 375 ? -15.819 4.395 13.078 1.00 82.50 375 ALA A CA 1
ATOM 2993 C C . ALA A 1 375 ? -14.906 4.886 11.934 1.00 82.50 375 ALA A C 1
ATOM 2995 O O . ALA A 1 375 ? -15.223 5.878 11.275 1.00 82.50 375 ALA A O 1
ATOM 2996 N N . VAL A 1 376 ? -13.782 4.198 11.708 1.00 81.56 376 VAL A N 1
ATOM 2997 C CA . VAL A 1 376 ? -12.849 4.423 10.599 1.00 81.56 376 VAL A CA 1
ATOM 2998 C C . VAL A 1 376 ? -13.278 3.586 9.394 1.00 81.56 376 VAL A C 1
ATOM 3000 O O . VAL A 1 376 ? -13.492 4.151 8.322 1.00 81.56 376 VAL A O 1
ATOM 3003 N N . MET A 1 377 ? -13.550 2.290 9.587 1.00 80.56 377 MET A N 1
ATOM 3004 C CA . MET A 1 377 ? -14.079 1.390 8.549 1.00 80.56 377 MET A CA 1
ATOM 3005 C C . MET A 1 377 ? -15.345 1.933 7.870 1.00 80.56 377 MET A C 1
ATOM 3007 O O . MET A 1 377 ? -15.428 1.937 6.645 1.00 80.56 377 MET A O 1
ATOM 3011 N N . ALA A 1 378 ? -16.301 2.485 8.625 1.00 81.62 378 ALA A N 1
ATOM 3012 C CA . ALA A 1 378 ? -17.532 3.067 8.071 1.00 81.62 378 ALA A CA 1
ATOM 3013 C C . ALA A 1 378 ? -17.311 4.299 7.162 1.00 81.62 378 ALA A C 1
ATOM 3015 O O . ALA A 1 378 ? -18.233 4.717 6.465 1.00 81.62 378 ALA A O 1
ATOM 3016 N N . LYS A 1 379 ? -16.108 4.892 7.167 1.00 76.81 379 LYS A N 1
ATOM 3017 C CA . LYS A 1 379 ? -15.692 5.993 6.280 1.00 76.81 379 LYS A CA 1
ATOM 3018 C C . LYS A 1 379 ? -14.612 5.590 5.267 1.00 76.81 379 LYS A C 1
ATOM 3020 O O . LYS A 1 379 ? -14.199 6.431 4.475 1.00 76.81 379 LYS A O 1
ATOM 3025 N N . LEU A 1 380 ? -14.155 4.338 5.312 1.00 74.38 380 LEU A N 1
ATOM 3026 C CA . LEU A 1 380 ? -13.107 3.768 4.459 1.00 74.38 380 LEU A CA 1
ATOM 3027 C C . LEU A 1 380 ? -13.559 2.492 3.733 1.00 74.38 380 LEU A C 1
ATOM 3029 O O . LEU A 1 380 ? -12.732 1.802 3.142 1.00 74.38 380 LEU A O 1
ATOM 3033 N N . ALA A 1 381 ? -14.859 2.187 3.746 1.00 69.50 381 ALA A N 1
ATOM 3034 C CA . ALA A 1 381 ? -15.441 1.016 3.092 1.00 69.50 381 ALA A CA 1
ATOM 3035 C C . ALA A 1 381 ? -15.070 0.920 1.598 1.00 69.50 381 ALA A C 1
ATOM 3037 O O . ALA A 1 381 ? -14.825 -0.175 1.102 1.00 69.50 381 ALA A O 1
ATOM 3038 N N . ASP A 1 382 ? -14.931 2.066 0.927 1.00 71.19 382 ASP A N 1
ATOM 3039 C CA . ASP A 1 382 ? -14.563 2.186 -0.491 1.00 71.19 382 ASP A CA 1
ATOM 3040 C C . ASP A 1 382 ? -13.037 2.113 -0.744 1.00 71.19 382 ASP A C 1
ATOM 3042 O O . ASP A 1 382 ? -12.553 2.582 -1.773 1.00 71.19 382 ASP A O 1
ATOM 3046 N N . THR A 1 383 ? -12.241 1.601 0.207 1.00 76.25 383 THR A N 1
ATOM 3047 C CA . THR A 1 383 ? -10.768 1.542 0.104 1.00 76.25 383 THR A CA 1
ATOM 3048 C C . THR A 1 383 ? -10.235 0.111 0.173 1.00 76.25 383 THR A C 1
ATOM 3050 O O . THR A 1 383 ? -10.611 -0.670 1.050 1.00 76.25 383 THR A O 1
ATOM 3053 N N . LYS A 1 384 ? -9.290 -0.229 -0.717 1.00 78.50 384 LYS A N 1
ATOM 3054 C CA . LYS A 1 384 ? -8.654 -1.559 -0.764 1.00 78.50 384 LYS A CA 1
ATOM 3055 C C . LYS A 1 384 ? -8.025 -1.959 0.577 1.00 78.50 384 LYS A C 1
ATOM 3057 O O . LYS A 1 384 ? -8.215 -3.085 1.032 1.00 78.50 384 LYS A O 1
ATOM 3062 N N . ALA A 1 385 ? -7.355 -1.018 1.247 1.00 78.00 385 ALA A N 1
ATOM 3063 C CA . ALA A 1 385 ? -6.734 -1.221 2.556 1.00 78.00 385 ALA A CA 1
ATOM 3064 C C . ALA A 1 385 ? -7.737 -1.670 3.641 1.00 78.00 385 ALA A C 1
ATOM 3066 O O . ALA A 1 385 ? -7.424 -2.552 4.438 1.00 78.00 385 ALA A O 1
ATOM 3067 N N . ALA A 1 386 ? -8.964 -1.133 3.650 1.00 81.38 386 ALA A N 1
ATOM 3068 C CA . ALA A 1 386 ? -10.014 -1.592 4.563 1.00 81.38 386 ALA A CA 1
ATOM 3069 C C . ALA A 1 386 ? -10.458 -3.035 4.253 1.00 81.38 386 ALA A C 1
ATOM 3071 O O . ALA A 1 386 ? -10.669 -3.829 5.171 1.00 81.38 386 ALA A O 1
ATOM 3072 N N . GLY A 1 387 ? -10.548 -3.403 2.969 1.00 84.44 387 GLY A N 1
ATOM 3073 C CA . GLY A 1 387 ? -10.832 -4.776 2.535 1.00 84.44 387 GLY A CA 1
ATOM 3074 C C . GLY A 1 387 ? -9.748 -5.784 2.942 1.00 84.44 387 GLY A C 1
ATOM 3075 O O . GLY A 1 387 ? -10.075 -6.887 3.380 1.00 84.44 387 GLY A O 1
ATOM 3076 N N . GLU A 1 388 ? -8.472 -5.394 2.858 1.00 86.94 388 GLU A N 1
ATOM 3077 C CA . GLU A 1 388 ? -7.330 -6.184 3.344 1.00 86.94 388 GLU A CA 1
ATOM 3078 C C . GLU A 1 388 ? -7.346 -6.357 4.870 1.00 86.94 388 GLU A C 1
ATOM 3080 O O . GLU A 1 388 ? -7.261 -7.481 5.367 1.00 86.94 388 GLU A O 1
ATOM 3085 N N . VAL A 1 389 ? -7.490 -5.261 5.627 1.00 87.81 389 VAL A N 1
ATOM 3086 C CA . VAL A 1 389 ? -7.527 -5.300 7.101 1.00 87.81 389 VAL A CA 1
ATOM 3087 C C . VAL A 1 389 ? -8.697 -6.155 7.597 1.00 87.81 389 VAL A C 1
ATOM 3089 O O . VAL A 1 389 ? -8.501 -6.989 8.481 1.00 87.81 389 VAL A O 1
ATOM 3092 N N . LYS A 1 390 ? -9.885 -6.023 6.989 1.00 88.88 390 LYS A N 1
ATOM 3093 C CA . LYS A 1 390 ? -11.060 -6.840 7.328 1.00 88.88 390 LYS A CA 1
ATOM 3094 C C . LYS A 1 390 ? -10.843 -8.330 7.048 1.00 88.88 390 LYS A C 1
ATOM 3096 O O . LYS A 1 390 ? -11.315 -9.159 7.823 1.00 88.88 390 LYS A O 1
ATOM 3101 N N . ALA A 1 391 ? -10.156 -8.691 5.964 1.00 91.06 391 ALA A N 1
ATOM 3102 C CA . ALA A 1 391 ? -9.884 -10.095 5.648 1.00 91.06 391 ALA A CA 1
ATOM 3103 C C . ALA A 1 391 ? -8.972 -10.747 6.704 1.00 91.06 391 ALA A C 1
ATOM 3105 O O . ALA A 1 391 ? -9.305 -11.815 7.215 1.00 91.06 391 ALA A O 1
ATOM 3106 N N . LEU A 1 392 ? -7.897 -10.065 7.122 1.00 90.50 392 LEU A N 1
ATOM 3107 C CA . LEU A 1 392 ? -7.029 -10.550 8.204 1.00 90.50 392 LEU A CA 1
ATOM 3108 C C . LEU A 1 392 ? -7.728 -10.563 9.569 1.00 90.50 392 LEU A C 1
ATOM 3110 O O . LEU A 1 392 ? -7.518 -11.489 10.346 1.00 90.50 392 LEU A O 1
ATOM 3114 N N . GLU A 1 393 ? -8.572 -9.575 9.878 1.00 90.44 393 GLU A N 1
ATOM 3115 C CA . GLU A 1 393 ? -9.386 -9.593 11.102 1.00 90.44 393 GLU A CA 1
ATOM 3116 C C . GLU A 1 393 ? -10.360 -10.780 11.114 1.00 90.44 393 GLU A C 1
ATOM 3118 O O . GLU A 1 393 ? -10.470 -11.468 12.127 1.00 90.44 393 GLU A O 1
ATOM 3123 N N . THR A 1 394 ? -11.001 -11.069 9.976 1.00 91.94 394 THR A N 1
ATOM 3124 C CA . THR A 1 394 ? -11.886 -12.234 9.822 1.00 91.94 394 THR A CA 1
ATOM 3125 C C . THR A 1 394 ? -11.098 -13.526 10.042 1.00 91.94 394 THR A C 1
ATOM 3127 O O . THR A 1 394 ? -11.505 -14.341 10.859 1.00 91.94 394 THR A O 1
ATOM 3130 N N . PHE A 1 395 ? -9.928 -13.680 9.414 1.00 93.81 395 PHE A N 1
ATOM 3131 C CA . PHE A 1 395 ? -9.034 -14.825 9.623 1.00 93.81 395 PHE A CA 1
ATOM 3132 C C . PHE A 1 395 ? -8.639 -15.004 11.098 1.00 93.81 395 PHE A C 1
ATOM 3134 O O . PHE A 1 395 ? -8.865 -16.068 11.667 1.00 93.81 395 PHE A O 1
ATOM 3141 N N . TYR A 1 396 ? -8.148 -13.953 11.767 1.00 92.19 396 TYR A N 1
ATOM 3142 C CA . TYR A 1 396 ? -7.819 -14.022 13.198 1.00 92.19 396 TYR A CA 1
ATOM 3143 C C . TYR A 1 396 ? -9.037 -14.296 14.095 1.00 92.19 396 TYR A C 1
ATOM 3145 O O . TYR A 1 396 ? -8.858 -14.830 15.190 1.00 92.19 396 TYR A O 1
ATOM 3153 N N . SER A 1 397 ? -10.251 -13.934 13.666 1.00 92.81 397 SER A N 1
ATOM 3154 C CA . SER A 1 397 ? -11.493 -14.311 14.347 1.00 92.81 397 SER A CA 1
ATOM 3155 C C . SER A 1 397 ? -11.821 -15.791 14.146 1.00 92.81 397 SER A C 1
ATOM 3157 O O . SER A 1 397 ? -12.201 -16.439 15.116 1.00 92.81 397 SER A O 1
ATOM 3159 N N . MET A 1 398 ? -11.638 -16.337 12.937 1.00 91.88 398 MET A N 1
ATOM 3160 C CA . MET A 1 398 ? -11.856 -17.763 12.659 1.00 91.88 398 MET A CA 1
ATOM 3161 C C . MET A 1 398 ? -10.908 -18.638 13.488 1.00 91.88 398 MET A C 1
ATOM 3163 O O . MET A 1 398 ? -11.387 -19.535 14.171 1.00 91.88 398 MET A O 1
ATOM 3167 N N . LEU A 1 399 ? -9.609 -18.303 13.566 1.00 90.94 399 LEU A N 1
ATOM 3168 C CA . LEU A 1 399 ? -8.641 -19.010 14.431 1.00 90.94 399 LEU A CA 1
ATOM 3169 C C . LEU A 1 399 ? -9.039 -19.021 15.921 1.00 90.94 399 LEU A C 1
ATOM 3171 O O . LEU A 1 399 ? -8.578 -19.875 16.671 1.00 90.94 399 LEU A O 1
ATOM 3175 N N . GLN A 1 400 ? -9.856 -18.064 16.375 1.00 91.94 400 GLN A N 1
ATOM 3176 C CA . GLN A 1 400 ? -10.321 -17.985 17.766 1.00 91.94 400 GLN A CA 1
ATOM 3177 C C . GLN A 1 400 ? -11.642 -18.725 18.017 1.00 91.94 400 GLN A C 1
ATOM 3179 O O . GLN A 1 400 ? -11.950 -19.009 19.174 1.00 91.94 400 GLN A O 1
ATOM 3184 N N . SER A 1 401 ? -12.434 -19.008 16.977 1.00 91.00 401 SER A N 1
ATOM 3185 C CA . SER A 1 401 ? -13.741 -19.666 17.102 1.00 91.00 401 SER A CA 1
ATOM 3186 C C . SER A 1 401 ? -13.771 -21.101 16.576 1.00 91.00 401 SER A C 1
ATOM 3188 O O . SER A 1 401 ? -14.417 -21.948 17.183 1.00 91.00 401 SER A O 1
ATOM 3190 N N . GLU A 1 402 ? -13.129 -21.353 15.435 1.00 88.44 402 GLU A N 1
ATOM 3191 C CA . GLU A 1 402 ? -13.228 -22.575 14.629 1.00 88.44 402 GLU A CA 1
ATOM 3192 C C . GLU A 1 402 ? -11.891 -22.770 13.862 1.00 88.44 402 GLU A C 1
ATOM 3194 O O . GLU A 1 402 ? -11.792 -22.338 12.708 1.00 88.44 402 GLU A O 1
ATOM 3199 N N . PRO A 1 403 ? -10.842 -23.348 14.490 1.00 83.88 403 PRO A N 1
ATOM 3200 C CA . PRO A 1 403 ? -9.493 -23.424 13.905 1.00 83.88 403 PRO A CA 1
ATOM 3201 C C . PRO A 1 403 ? -9.463 -24.221 12.593 1.00 83.88 403 PRO A C 1
ATOM 3203 O O . PRO A 1 403 ? -8.904 -23.736 11.610 1.00 83.88 403 PRO A O 1
ATOM 3206 N N . GLU A 1 404 ? -10.228 -25.319 12.536 1.00 87.75 404 GLU A N 1
ATOM 3207 C CA . GLU A 1 404 ? -10.440 -26.230 11.396 1.00 87.75 404 GLU A CA 1
ATOM 3208 C C . GLU A 1 404 ? -10.864 -25.548 10.070 1.00 87.75 404 GLU A C 1
ATOM 3210 O O . GLU A 1 404 ? -11.020 -26.219 9.050 1.00 87.75 404 GLU A O 1
ATOM 3215 N N . LYS A 1 405 ? -11.131 -24.234 10.058 1.00 90.56 405 LYS A N 1
ATOM 3216 C CA . LYS A 1 405 ? -11.499 -23.439 8.870 1.00 90.56 405 LYS A CA 1
ATOM 3217 C C . LYS A 1 405 ? -10.423 -22.464 8.388 1.00 90.56 405 LYS A C 1
ATOM 3219 O O . LYS A 1 405 ? -10.675 -21.763 7.407 1.00 90.56 405 LYS A O 1
ATOM 3224 N N . ALA A 1 406 ? -9.282 -22.326 9.061 1.00 92.88 406 ALA A N 1
ATOM 3225 C CA . ALA A 1 406 ? -8.377 -21.204 8.812 1.00 92.88 406 ALA A CA 1
ATOM 3226 C C . ALA A 1 406 ? -6.890 -21.592 8.878 1.00 92.88 406 ALA A C 1
ATOM 3228 O O . ALA A 1 406 ? -6.233 -21.481 9.911 1.00 92.88 406 ALA A O 1
ATOM 3229 N N . PHE A 1 407 ? -6.360 -21.986 7.721 1.00 91.06 407 PHE A N 1
ATOM 3230 C CA . PHE A 1 407 ? -5.029 -22.576 7.553 1.00 91.06 407 PHE A CA 1
ATOM 3231 C C . PHE A 1 407 ? -3.995 -21.582 7.005 1.00 91.06 407 PHE A C 1
ATOM 3233 O O . PHE A 1 407 ? -4.348 -20.574 6.381 1.00 91.06 407 PHE A O 1
ATOM 3240 N N . TYR A 1 408 ? -2.707 -21.866 7.216 1.00 93.00 408 TYR A N 1
ATOM 3241 C CA . TYR A 1 408 ? -1.596 -21.035 6.742 1.00 93.00 408 TYR A CA 1
ATOM 3242 C C . TYR A 1 408 ? -0.368 -21.870 6.354 1.00 93.00 408 TYR A C 1
ATOM 3244 O O . TYR A 1 408 ? -0.109 -22.934 6.902 1.00 93.00 408 TYR A O 1
ATOM 3252 N N . GLY A 1 409 ? 0.416 -21.373 5.398 1.00 91.06 409 GLY A N 1
ATOM 3253 C CA . GLY A 1 409 ? 1.496 -22.147 4.778 1.00 91.06 409 GLY A CA 1
ATOM 3254 C C . GLY A 1 409 ? 1.043 -22.974 3.573 1.00 91.06 409 GLY A C 1
ATOM 3255 O O . GLY A 1 409 ? -0.142 -23.218 3.350 1.00 91.06 409 GLY A O 1
ATOM 3256 N N . LEU A 1 410 ? 2.011 -23.361 2.737 1.00 88.81 410 LEU A N 1
ATOM 3257 C CA . LEU A 1 410 ? 1.725 -23.875 1.396 1.00 88.81 410 LEU A CA 1
ATOM 3258 C C . LEU A 1 410 ? 1.094 -25.277 1.402 1.00 88.81 410 LEU A C 1
ATOM 3260 O O . LEU A 1 410 ? 0.046 -25.445 0.784 1.00 88.81 410 LEU A O 1
ATOM 3264 N N . LYS A 1 411 ? 1.679 -26.243 2.136 1.00 90.25 411 LYS A N 1
ATOM 3265 C CA . LYS A 1 411 ? 1.204 -27.644 2.194 1.00 90.25 411 LYS A CA 1
ATOM 3266 C C . LYS A 1 411 ? -0.302 -27.721 2.519 1.00 90.25 411 LYS A C 1
ATOM 3268 O O . LYS A 1 411 ? -1.054 -28.387 1.814 1.00 90.25 411 LYS A O 1
ATOM 3273 N N . GLN A 1 412 ? -0.751 -26.991 3.546 1.00 89.81 412 GLN A N 1
ATOM 3274 C CA . GLN A 1 412 ? -2.156 -26.968 3.980 1.00 89.81 412 GLN A CA 1
ATOM 3275 C C . GLN A 1 412 ? -3.088 -26.333 2.935 1.00 89.81 412 GLN A C 1
ATOM 3277 O O . GLN A 1 412 ? -4.170 -26.850 2.666 1.00 89.81 412 GLN A O 1
ATOM 3282 N N . VAL A 1 413 ? -2.677 -25.213 2.329 1.00 91.88 413 VAL A N 1
ATOM 3283 C CA . VAL A 1 413 ? -3.514 -24.472 1.371 1.00 91.88 413 VAL A CA 1
ATOM 3284 C C . VAL A 1 413 ? -3.595 -25.176 0.008 1.00 91.88 413 VAL A C 1
ATOM 3286 O O . VAL A 1 413 ? -4.633 -25.086 -0.647 1.00 91.88 413 VAL A O 1
ATOM 3289 N N . GLU A 1 414 ? -2.566 -25.927 -0.400 1.00 91.56 414 GLU A N 1
ATOM 3290 C CA . GLU A 1 414 ? -2.636 -26.817 -1.569 1.00 91.56 414 GLU A CA 1
ATOM 3291 C C . GLU A 1 414 ? -3.673 -27.937 -1.340 1.00 91.56 414 GLU A C 1
ATOM 3293 O O . GLU A 1 414 ? -4.616 -28.040 -2.127 1.00 91.56 414 GLU A O 1
ATOM 3298 N N . LYS A 1 415 ? -3.608 -28.673 -0.218 1.00 90.56 415 LYS A N 1
ATOM 3299 C CA . LYS A 1 415 ? -4.601 -29.713 0.141 1.00 90.56 415 LYS A CA 1
ATOM 3300 C C . LYS A 1 415 ? -6.035 -29.153 0.247 1.00 90.56 415 LYS A C 1
ATOM 3302 O O . LYS A 1 415 ? -6.976 -29.707 -0.322 1.00 90.56 415 LYS A O 1
ATOM 3307 N N . ALA A 1 416 ? -6.215 -27.995 0.890 1.00 91.50 416 ALA A N 1
ATOM 3308 C CA . ALA A 1 416 ? -7.522 -27.332 0.990 1.00 91.50 416 ALA A CA 1
ATOM 3309 C C . ALA A 1 416 ? -8.084 -26.854 -0.370 1.00 91.50 416 ALA A C 1
ATOM 3311 O O . ALA A 1 416 ? -9.304 -26.733 -0.536 1.00 91.50 416 ALA A O 1
ATOM 3312 N N . ASN A 1 417 ? -7.213 -26.580 -1.347 1.00 92.12 417 ASN A N 1
ATOM 3313 C CA . ASN A 1 417 ? -7.599 -26.264 -2.721 1.00 92.12 417 ASN A CA 1
ATOM 3314 C C . ASN A 1 417 ? -7.968 -27.523 -3.527 1.00 92.12 417 ASN A C 1
ATOM 3316 O O . ASN A 1 417 ? -8.941 -27.478 -4.278 1.00 92.12 417 ASN A O 1
ATOM 3320 N N . GLU A 1 418 ? -7.273 -28.651 -3.340 1.00 90.88 418 GLU A N 1
ATOM 3321 C CA . GLU A 1 418 ? -7.658 -29.943 -3.940 1.00 90.88 418 GLU A CA 1
ATOM 3322 C C . GLU A 1 418 ? -9.072 -30.369 -3.514 1.00 90.88 418 GLU A C 1
ATOM 3324 O O . GLU A 1 418 ? -9.873 -30.808 -4.341 1.00 90.88 418 GLU A O 1
ATOM 3329 N N . ALA A 1 419 ? -9.425 -30.135 -2.248 1.00 90.12 419 ALA A N 1
ATOM 3330 C CA . ALA A 1 419 ? -10.773 -30.336 -1.718 1.00 90.12 419 ALA A CA 1
ATOM 3331 C C . ALA A 1 419 ? -11.773 -29.194 -2.038 1.00 90.12 419 ALA A C 1
ATOM 3333 O O . ALA A 1 419 ? -12.912 -29.215 -1.569 1.00 90.12 419 ALA A O 1
ATOM 3334 N N . GLN A 1 420 ? -11.363 -28.184 -2.819 1.00 90.25 420 GLN A N 1
ATOM 3335 C CA . GLN A 1 420 ? -12.154 -27.013 -3.240 1.00 90.25 420 GLN A CA 1
ATOM 3336 C C . GLN A 1 420 ? -12.826 -26.225 -2.090 1.00 90.25 420 GLN A C 1
ATOM 3338 O O . GLN A 1 420 ? -13.860 -25.565 -2.271 1.00 90.25 420 GLN A O 1
ATOM 3343 N N . ALA A 1 421 ? -12.230 -26.274 -0.895 1.00 91.38 421 ALA A N 1
ATOM 3344 C CA . ALA A 1 421 ? -12.803 -25.734 0.336 1.00 91.38 421 ALA A CA 1
ATOM 3345 C C . ALA A 1 421 ? -12.606 -24.216 0.500 1.00 91.38 421 ALA A C 1
ATOM 3347 O O . ALA A 1 421 ? -13.322 -23.589 1.280 1.00 91.38 421 ALA A O 1
ATOM 3348 N N . VAL A 1 422 ? -11.653 -23.617 -0.220 1.00 94.19 422 VAL A N 1
ATOM 3349 C CA . VAL A 1 422 ? -11.225 -22.219 -0.043 1.00 94.19 422 VAL A CA 1
ATOM 3350 C C . VAL A 1 422 ? -12.346 -21.217 -0.365 1.00 94.19 422 VAL A C 1
ATOM 3352 O O . VAL A 1 422 ? -12.895 -21.196 -1.467 1.00 94.19 422 VAL A O 1
ATOM 3355 N N . GLU A 1 423 ? -12.659 -20.346 0.597 1.00 93.19 423 GLU A N 1
ATOM 3356 C CA . GLU A 1 423 ? -13.527 -19.175 0.418 1.00 93.19 423 GLU A CA 1
ATOM 3357 C C . GLU A 1 423 ? -12.709 -17.929 0.069 1.00 93.19 423 GLU A C 1
ATOM 3359 O O . GLU A 1 423 ? -12.993 -17.269 -0.929 1.00 93.19 423 GLU A O 1
ATOM 3364 N N . VAL A 1 424 ? -11.681 -17.628 0.873 1.00 94.94 424 VAL A N 1
ATOM 3365 C CA . VAL A 1 424 ? -10.812 -16.455 0.702 1.00 94.94 424 VAL A CA 1
ATOM 3366 C C . VAL A 1 424 ? -9.350 -16.877 0.798 1.00 94.94 424 VAL A C 1
ATOM 3368 O O . VAL A 1 424 ? -8.901 -17.334 1.847 1.00 94.94 424 VAL A O 1
ATOM 3371 N N . LEU A 1 425 ? -8.597 -16.680 -0.284 1.00 94.81 425 LEU A N 1
ATOM 3372 C CA . LEU A 1 425 ? -7.152 -16.899 -0.354 1.00 94.81 425 LEU A CA 1
ATOM 3373 C C . LEU A 1 425 ? -6.413 -15.575 -0.134 1.00 94.81 425 LEU A C 1
ATOM 3375 O O . LEU A 1 425 ? -6.690 -14.581 -0.806 1.00 94.81 425 LEU A O 1
ATOM 3379 N N . MET A 1 426 ? -5.445 -15.566 0.777 1.00 94.38 426 MET A N 1
ATOM 3380 C CA . MET A 1 426 ? -4.646 -14.397 1.139 1.00 94.38 426 MET A CA 1
ATOM 3381 C C . MET A 1 426 ? -3.166 -14.680 0.877 1.00 94.38 426 MET A C 1
ATOM 3383 O O . MET A 1 426 ? -2.582 -15.556 1.511 1.00 94.38 426 MET A O 1
ATOM 3387 N N . ILE A 1 427 ? -2.549 -13.937 -0.047 1.00 92.94 427 ILE A N 1
ATOM 3388 C CA . ILE A 1 427 ? -1.135 -14.121 -0.422 1.00 92.94 427 ILE A CA 1
ATOM 3389 C C . ILE A 1 427 ? -0.393 -12.780 -0.383 1.00 92.94 427 ILE A C 1
ATOM 3391 O O . ILE A 1 427 ? -0.900 -11.765 -0.865 1.00 92.94 427 ILE A O 1
ATOM 3395 N N . SER A 1 428 ? 0.822 -12.769 0.171 1.00 91.31 428 SER A N 1
ATOM 3396 C CA . SER A 1 428 ? 1.713 -11.606 0.167 1.00 91.31 428 SER A CA 1
ATOM 3397 C C . SER A 1 428 ? 2.471 -11.455 -1.162 1.00 91.31 428 SER A C 1
ATOM 3399 O O . SER A 1 428 ? 2.954 -12.417 -1.761 1.00 91.31 428 SER A O 1
ATOM 3401 N N . ASP A 1 429 ? 2.602 -10.219 -1.648 1.00 87.88 429 ASP A N 1
ATOM 3402 C CA . ASP A 1 429 ? 3.217 -9.917 -2.947 1.00 87.88 429 ASP A CA 1
ATOM 3403 C C . ASP A 1 429 ? 4.713 -10.284 -3.033 1.00 87.88 429 ASP A C 1
ATOM 3405 O O . ASP A 1 429 ? 5.220 -10.553 -4.123 1.00 87.88 429 ASP A O 1
ATOM 3409 N N . ALA A 1 430 ? 5.405 -10.333 -1.891 1.00 85.31 430 ALA A N 1
ATOM 3410 C CA . ALA A 1 430 ? 6.817 -10.686 -1.787 1.00 85.31 430 ALA A CA 1
ATOM 3411 C C . ALA A 1 430 ? 7.129 -12.106 -2.292 1.00 85.31 430 ALA A C 1
ATOM 3413 O O . ALA A 1 430 ? 8.201 -12.320 -2.856 1.00 85.31 430 ALA A O 1
ATOM 3414 N N . LEU A 1 431 ? 6.195 -13.057 -2.170 1.00 83.12 431 LEU A N 1
ATOM 3415 C CA . LEU A 1 431 ? 6.404 -14.438 -2.622 1.00 83.12 431 LEU A CA 1
ATOM 3416 C C . LEU A 1 431 ? 6.547 -14.549 -4.150 1.00 83.12 431 LEU A C 1
ATOM 3418 O O . LEU A 1 431 ? 7.273 -15.407 -4.642 1.00 83.12 431 LEU A O 1
ATOM 3422 N N . PHE A 1 432 ? 5.948 -13.630 -4.916 1.00 80.06 432 PHE A N 1
ATOM 3423 C CA . PHE A 1 432 ? 6.095 -13.577 -6.380 1.00 80.06 432 PHE A CA 1
ATOM 3424 C C . PHE A 1 432 ? 7.420 -12.952 -6.851 1.00 80.06 432 PHE A C 1
ATOM 3426 O O . PHE A 1 432 ? 7.674 -12.929 -8.061 1.00 80.06 432 PHE A O 1
ATOM 3433 N N . ARG A 1 433 ? 8.235 -12.426 -5.920 1.00 71.56 433 ARG A N 1
ATOM 3434 C CA . ARG A 1 433 ? 9.564 -11.836 -6.164 1.00 71.56 433 ARG A CA 1
ATOM 3435 C C . ARG A 1 433 ? 10.729 -12.785 -5.847 1.00 71.56 433 ARG A C 1
ATOM 3437 O O . ARG A 1 433 ? 11.872 -12.399 -6.067 1.00 71.56 433 ARG A O 1
ATOM 3444 N N . GLY A 1 434 ? 10.470 -14.000 -5.355 1.00 65.50 434 GLY A N 1
ATOM 3445 C CA . GLY A 1 434 ? 11.517 -15.009 -5.175 1.00 65.50 434 GLY A CA 1
ATOM 3446 C C . GLY A 1 434 ? 12.204 -15.360 -6.502 1.00 65.50 434 GLY A C 1
ATOM 3447 O O . GLY A 1 434 ? 11.544 -15.451 -7.537 1.00 65.50 434 GLY A O 1
ATOM 3448 N N . CYS A 1 435 ? 13.523 -15.575 -6.477 1.00 57.19 435 CYS A N 1
ATOM 3449 C CA . CYS A 1 435 ? 14.309 -15.907 -7.676 1.00 57.19 435 CYS A CA 1
ATOM 3450 C C . CYS A 1 435 ? 13.935 -17.271 -8.292 1.00 57.19 435 CYS A C 1
ATOM 3452 O O . CYS A 1 435 ? 14.299 -17.565 -9.432 1.00 57.19 435 CYS A O 1
ATOM 3454 N N . ASP A 1 436 ? 13.222 -18.110 -7.539 1.00 74.25 436 ASP A N 1
ATOM 3455 C CA . ASP A 1 436 ? 12.814 -19.443 -7.952 1.00 74.25 436 ASP A CA 1
ATOM 3456 C C . ASP A 1 436 ? 11.546 -19.423 -8.833 1.00 74.25 436 ASP A C 1
ATOM 3458 O O . ASP A 1 436 ? 10.414 -19.197 -8.398 1.00 74.25 436 ASP A O 1
ATOM 3462 N N . VAL A 1 437 ? 11.751 -19.685 -10.123 1.00 77.56 437 VAL A N 1
ATOM 3463 C CA . VAL A 1 437 ? 10.689 -19.745 -11.138 1.00 77.56 437 VAL A CA 1
ATOM 3464 C C . VAL A 1 437 ? 9.634 -20.844 -10.876 1.00 77.56 437 VAL A C 1
ATOM 3466 O O . VAL A 1 437 ? 8.454 -20.565 -11.116 1.00 77.56 437 VAL A O 1
ATOM 3469 N N . PRO A 1 438 ? 9.965 -22.086 -10.449 1.00 84.50 438 PRO A N 1
ATOM 3470 C CA . PRO A 1 438 ? 8.946 -23.106 -10.196 1.00 84.50 438 PRO A CA 1
ATOM 3471 C C . PRO A 1 438 ? 8.013 -22.798 -9.013 1.00 84.50 438 PRO A C 1
ATOM 3473 O O . PRO A 1 438 ? 6.811 -23.003 -9.171 1.00 84.50 438 PRO A O 1
ATOM 3476 N N . THR A 1 439 ? 8.480 -22.264 -7.879 1.00 84.69 439 THR A N 1
ATOM 3477 C CA . THR A 1 439 ? 7.586 -21.858 -6.769 1.00 84.69 439 THR A CA 1
ATOM 3478 C C . THR A 1 439 ? 6.650 -20.726 -7.178 1.00 84.69 439 THR A C 1
ATOM 3480 O O . THR A 1 439 ? 5.445 -20.842 -6.953 1.00 84.69 439 THR A O 1
ATOM 3483 N N . ARG A 1 440 ? 7.134 -19.699 -7.903 1.00 84.81 440 ARG A N 1
ATOM 3484 C CA . ARG A 1 440 ? 6.248 -18.674 -8.493 1.00 84.81 440 ARG A CA 1
ATOM 3485 C C . ARG A 1 440 ? 5.138 -19.303 -9.343 1.00 84.81 440 ARG A C 1
ATOM 3487 O O . ARG A 1 440 ? 3.989 -18.878 -9.244 1.00 84.81 440 ARG A O 1
ATOM 3494 N N . LYS A 1 441 ? 5.455 -20.320 -10.153 1.00 86.50 441 LYS A N 1
ATOM 3495 C CA . LYS A 1 441 ? 4.450 -21.031 -10.962 1.00 86.50 441 LYS A CA 1
ATOM 3496 C C . LYS A 1 441 ? 3.428 -21.780 -10.109 1.00 86.50 441 LYS A C 1
ATOM 3498 O O . LYS A 1 441 ? 2.249 -21.675 -10.423 1.00 86.50 441 LYS A O 1
ATOM 3503 N N . ARG A 1 442 ? 3.837 -22.458 -9.025 1.00 89.38 442 ARG A N 1
ATOM 3504 C CA . ARG A 1 442 ? 2.892 -23.099 -8.084 1.00 89.38 442 ARG A CA 1
ATOM 3505 C C . ARG A 1 442 ? 1.884 -22.084 -7.539 1.00 89.38 442 ARG A C 1
ATOM 3507 O O . ARG A 1 442 ? 0.685 -22.321 -7.625 1.00 89.38 442 ARG A O 1
ATOM 3514 N N . TYR A 1 443 ? 2.349 -20.913 -7.092 1.00 90.31 443 TYR A N 1
ATOM 3515 C CA . TYR A 1 443 ? 1.465 -19.855 -6.584 1.00 90.31 443 TYR A CA 1
ATOM 3516 C C . TYR A 1 443 ? 0.510 -19.283 -7.645 1.00 90.31 443 TYR A C 1
ATOM 3518 O O . TYR A 1 443 ? -0.631 -18.961 -7.319 1.00 90.31 443 TYR A O 1
ATOM 3526 N N . VAL A 1 444 ? 0.938 -19.168 -8.909 1.00 89.44 444 VAL A N 1
ATOM 3527 C CA . VAL A 1 444 ? 0.047 -18.751 -10.010 1.00 89.44 444 VAL A CA 1
ATOM 3528 C C . VAL A 1 444 ? -1.018 -19.819 -10.281 1.00 89.44 444 VAL A C 1
ATOM 3530 O O . VAL A 1 444 ? -2.200 -19.483 -10.295 1.00 89.44 444 VAL A O 1
ATOM 3533 N N . THR A 1 445 ? -0.637 -21.097 -10.390 1.00 91.12 445 THR A N 1
ATOM 3534 C CA . THR A 1 445 ? -1.587 -22.211 -10.572 1.00 91.12 445 THR A CA 1
ATOM 3535 C C . THR A 1 445 ? -2.582 -22.317 -9.410 1.00 91.12 445 THR A C 1
ATOM 3537 O O . THR A 1 445 ? -3.770 -22.520 -9.645 1.00 91.12 445 THR A O 1
ATOM 3540 N N . LEU A 1 446 ? -2.132 -22.126 -8.165 1.00 91.81 446 LEU A N 1
ATOM 3541 C CA . LEU A 1 446 ? -2.992 -22.109 -6.976 1.00 91.81 446 LEU A CA 1
ATOM 3542 C C . LEU A 1 446 ? -4.014 -20.959 -7.022 1.00 91.81 446 LEU A C 1
ATOM 3544 O O . LEU A 1 446 ? -5.195 -21.173 -6.758 1.00 91.81 446 LEU A O 1
ATOM 3548 N N . ILE A 1 447 ? -3.592 -19.750 -7.413 1.00 92.25 447 ILE A N 1
ATOM 3549 C CA . ILE A 1 447 ? -4.507 -18.610 -7.598 1.00 92.25 447 ILE A CA 1
ATOM 3550 C C . ILE A 1 447 ? -5.539 -18.890 -8.694 1.00 92.25 447 ILE A C 1
ATOM 3552 O O . ILE A 1 447 ? -6.711 -18.550 -8.529 1.00 92.25 447 ILE A O 1
ATOM 3556 N N . GLU A 1 448 ? -5.122 -19.484 -9.810 1.00 91.69 448 GLU A N 1
ATOM 3557 C CA . GLU A 1 448 ? -6.019 -19.816 -10.920 1.00 91.69 448 GLU A CA 1
ATOM 3558 C C . GLU A 1 448 ? -7.027 -20.903 -10.505 1.00 91.69 448 GLU A C 1
ATOM 3560 O O . GLU A 1 448 ? -8.224 -20.724 -10.715 1.00 91.69 448 GLU A O 1
ATOM 3565 N N . SER A 1 449 ? -6.589 -21.937 -9.780 1.00 93.56 449 SER A N 1
ATOM 3566 C CA . SER A 1 449 ? -7.453 -23.005 -9.254 1.00 93.56 449 SER A CA 1
ATOM 3567 C C . SER A 1 449 ? -8.472 -22.519 -8.206 1.00 93.56 449 SER A C 1
ATOM 3569 O O . SER A 1 449 ? -9.645 -22.906 -8.260 1.00 93.56 449 SER A O 1
ATOM 3571 N N . VAL A 1 450 ? -8.087 -21.600 -7.307 1.00 94.00 450 VAL A N 1
ATOM 3572 C CA . VAL A 1 450 ? -9.032 -20.982 -6.355 1.00 94.00 450 VAL A CA 1
ATOM 3573 C C . VAL A 1 450 ? -10.034 -20.071 -7.074 1.00 94.00 450 VAL A C 1
ATOM 3575 O O . VAL A 1 450 ? -11.223 -20.109 -6.750 1.00 94.00 450 VAL A O 1
ATOM 3578 N N . LYS A 1 451 ? -9.602 -19.300 -8.085 1.00 92.06 451 LYS A N 1
ATOM 3579 C CA . LYS A 1 451 ? -10.509 -18.494 -8.926 1.00 92.06 451 LYS A CA 1
ATOM 3580 C C . LYS A 1 451 ? -11.514 -19.371 -9.682 1.00 92.06 451 LYS A C 1
ATOM 3582 O O . LYS A 1 451 ? -12.700 -19.049 -9.693 1.00 92.06 451 LYS A O 1
ATOM 3587 N N . GLU A 1 452 ? -11.072 -20.483 -10.272 1.00 92.25 452 GLU A N 1
ATOM 3588 C CA . GLU A 1 452 ? -11.949 -21.460 -10.939 1.00 92.25 452 GLU A CA 1
ATOM 3589 C C . GLU A 1 452 ? -12.933 -22.120 -9.959 1.00 92.25 452 GLU A C 1
ATOM 3591 O O . GLU A 1 452 ? -14.104 -22.309 -10.287 1.00 92.25 452 GLU A O 1
ATOM 3596 N N . SER A 1 453 ? -12.500 -22.372 -8.720 1.00 91.00 453 SER A N 1
ATOM 3597 C CA . SER A 1 453 ? -13.343 -22.871 -7.620 1.00 91.00 453 SER A CA 1
ATOM 3598 C C . SER A 1 453 ? -14.265 -21.799 -7.002 1.00 91.00 453 SER A C 1
ATOM 3600 O O . SER A 1 453 ? -14.988 -22.075 -6.036 1.00 91.00 453 SER A O 1
ATOM 3602 N N . GLY A 1 454 ? -14.261 -20.571 -7.535 1.00 90.38 454 GLY A N 1
ATOM 3603 C CA . GLY A 1 454 ? -15.104 -19.456 -7.096 1.00 90.38 454 GLY A CA 1
ATOM 3604 C C . GLY A 1 454 ? -14.723 -18.860 -5.735 1.00 90.38 454 GLY A C 1
ATOM 3605 O O . GLY A 1 454 ? -15.602 -18.360 -5.031 1.00 90.38 454 GLY A O 1
ATOM 3606 N N . GLY A 1 455 ? -13.460 -18.975 -5.321 1.00 91.44 455 GLY A N 1
ATOM 3607 C CA . GLY A 1 455 ? -12.921 -18.308 -4.133 1.00 91.44 455 GLY A CA 1
ATOM 3608 C C . GLY A 1 455 ? -12.451 -16.879 -4.431 1.00 91.44 455 GLY A C 1
ATOM 3609 O O . GLY A 1 455 ? -12.040 -16.557 -5.548 1.00 91.44 455 GLY A O 1
ATOM 3610 N N . GLU A 1 456 ? -12.493 -16.004 -3.428 1.00 91.81 456 GLU A N 1
ATOM 3611 C CA . GLU A 1 456 ? -11.965 -14.641 -3.523 1.00 91.81 456 GLU A CA 1
ATOM 3612 C C . GLU A 1 456 ? -10.449 -14.641 -3.264 1.00 91.81 456 GLU A C 1
ATOM 3614 O O . GLU A 1 456 ? -9.988 -15.120 -2.230 1.00 91.81 456 GLU A O 1
ATOM 3619 N N . VAL A 1 457 ? -9.652 -14.072 -4.173 1.00 92.31 457 VAL A N 1
ATOM 3620 C CA . VAL A 1 457 ? -8.189 -13.979 -4.009 1.00 92.31 457 VAL A CA 1
ATOM 3621 C C . VAL A 1 457 ? -7.782 -12.549 -3.659 1.00 92.31 457 VAL A C 1
ATOM 3623 O O . VAL A 1 457 ? -7.993 -11.623 -4.442 1.00 92.31 457 VAL A O 1
ATOM 3626 N N . LYS A 1 458 ? -7.146 -12.369 -2.497 1.00 90.88 458 LYS A N 1
ATOM 3627 C CA . LYS A 1 458 ? -6.640 -11.084 -1.996 1.00 90.88 458 LYS A CA 1
ATOM 3628 C C . LYS A 1 458 ? -5.114 -11.079 -1.950 1.00 90.88 458 LYS A C 1
ATOM 3630 O O . LYS A 1 458 ? -4.495 -11.814 -1.183 1.00 90.88 458 LYS A O 1
ATOM 3635 N N . ILE A 1 459 ? -4.513 -10.213 -2.768 1.00 90.50 459 ILE A N 1
ATOM 3636 C CA . ILE A 1 459 ? -3.060 -10.009 -2.823 1.00 90.50 459 ILE A CA 1
ATOM 3637 C C . ILE A 1 459 ? -2.684 -8.804 -1.954 1.00 90.50 459 ILE A C 1
ATOM 3639 O O . ILE A 1 459 ? -3.020 -7.656 -2.271 1.00 90.50 459 ILE A O 1
ATOM 3643 N N . PHE A 1 460 ? -1.970 -9.092 -0.870 1.00 90.19 460 PHE A N 1
ATOM 3644 C CA . PHE A 1 460 ? -1.507 -8.140 0.135 1.00 90.19 460 PHE A CA 1
ATOM 3645 C C . PHE A 1 460 ? -0.138 -7.578 -0.234 1.00 90.19 460 PHE A C 1
ATOM 3647 O O . PHE A 1 460 ? 0.745 -8.311 -0.676 1.00 90.19 460 PHE A O 1
ATOM 3654 N N . SER A 1 461 ? 0.077 -6.287 0.006 1.00 88.56 461 SER A N 1
ATOM 3655 C CA . SER A 1 461 ? 1.389 -5.660 -0.186 1.00 88.56 461 SER A CA 1
ATOM 3656 C C . SER A 1 461 ? 2.263 -5.785 1.060 1.00 88.56 461 SER A C 1
ATOM 3658 O O . SER A 1 461 ? 1.866 -5.348 2.140 1.00 88.56 461 SER A O 1
ATOM 3660 N N . SER A 1 462 ? 3.496 -6.276 0.909 1.00 86.94 462 SER A N 1
ATOM 3661 C CA . SER A 1 462 ? 4.496 -6.370 1.982 1.00 86.94 462 SER A CA 1
ATOM 3662 C C . SER A 1 462 ? 4.900 -5.011 2.578 1.00 86.94 462 SER A C 1
ATOM 3664 O O . SER A 1 462 ? 5.498 -4.972 3.647 1.00 86.94 462 SER A O 1
ATOM 3666 N N . LEU A 1 463 ? 4.581 -3.890 1.911 1.00 86.12 463 LEU A N 1
ATOM 3667 C CA . LEU A 1 463 ? 4.783 -2.530 2.441 1.00 86.12 463 LEU A CA 1
ATOM 3668 C C . LEU A 1 463 ? 3.557 -1.963 3.182 1.00 86.12 463 LEU A C 1
ATOM 3670 O O . LEU A 1 463 ? 3.591 -0.814 3.644 1.00 86.12 463 LEU A O 1
ATOM 3674 N N . HIS A 1 464 ? 2.473 -2.732 3.300 1.00 86.94 464 HIS A N 1
ATOM 3675 C CA . HIS A 1 464 ? 1.322 -2.393 4.131 1.00 86.94 464 HIS A CA 1
ATOM 3676 C C . HIS A 1 464 ? 1.346 -3.166 5.461 1.00 86.94 464 HIS A C 1
ATOM 3678 O O . HIS A 1 464 ? 1.873 -4.271 5.552 1.00 86.94 464 HIS A O 1
ATOM 3684 N N . VAL A 1 465 ? 0.765 -2.578 6.512 1.00 85.31 465 VAL A N 1
ATOM 3685 C CA . VAL A 1 465 ? 0.731 -3.150 7.874 1.00 85.31 465 VAL A CA 1
ATOM 3686 C C . VAL A 1 465 ? -0.042 -4.480 7.914 1.00 85.31 465 VAL A C 1
ATOM 3688 O O . VAL A 1 465 ? 0.229 -5.318 8.767 1.00 85.31 465 VAL A O 1
ATOM 3691 N N . SER A 1 466 ? -0.962 -4.698 6.968 1.00 87.31 466 SER A N 1
ATOM 3692 C CA . SER A 1 466 ? -1.617 -5.985 6.708 1.00 87.31 466 SER A CA 1
ATOM 3693 C C . SER A 1 466 ? -0.611 -7.049 6.230 1.00 87.31 466 SER A C 1
ATOM 3695 O O . SER A 1 466 ? -0.454 -8.096 6.858 1.00 87.31 466 SER A O 1
ATOM 3697 N N . GLY A 1 467 ? 0.129 -6.760 5.155 1.00 88.62 467 GLY A N 1
ATOM 3698 C CA . GLY A 1 467 ? 1.123 -7.661 4.570 1.00 88.62 467 GLY A CA 1
ATOM 3699 C C . GLY A 1 467 ? 2.316 -7.943 5.485 1.00 88.62 467 GLY A C 1
ATOM 3700 O O . GLY A 1 467 ? 2.826 -9.060 5.469 1.00 88.62 467 GLY A O 1
ATOM 3701 N N . GLU A 1 468 ? 2.710 -6.994 6.342 1.00 88.38 468 GLU A N 1
ATOM 3702 C CA . GLU A 1 468 ? 3.716 -7.223 7.394 1.00 88.38 468 GLU A CA 1
ATOM 3703 C C . GLU A 1 468 ? 3.304 -8.336 8.375 1.00 88.38 468 GLU A C 1
ATOM 3705 O O . GLU A 1 468 ? 4.177 -9.037 8.881 1.00 88.38 468 GLU A O 1
ATOM 3710 N N . GLN A 1 469 ? 2.001 -8.534 8.624 1.00 88.62 469 GLN A N 1
ATOM 3711 C CA . GLN A 1 469 ? 1.505 -9.646 9.444 1.00 88.62 469 GLN A CA 1
ATOM 3712 C C . GLN A 1 469 ? 1.351 -10.941 8.652 1.00 88.62 469 GLN A C 1
ATOM 3714 O O . GLN A 1 469 ? 1.770 -11.993 9.126 1.00 88.62 469 GLN A O 1
ATOM 3719 N N . LEU A 1 470 ? 0.791 -10.881 7.439 1.00 91.38 470 LEU A N 1
ATOM 3720 C CA . LEU A 1 470 ? 0.657 -12.076 6.601 1.00 91.38 470 LEU A CA 1
ATOM 3721 C C . LEU A 1 470 ? 2.034 -12.692 6.305 1.00 91.38 470 LEU A C 1
ATOM 3723 O O . LEU A 1 470 ? 2.186 -13.905 6.357 1.00 91.38 470 LEU A O 1
ATOM 3727 N N . SER A 1 471 ? 3.065 -11.864 6.104 1.00 90.81 471 SER A N 1
ATOM 3728 C CA . SER A 1 471 ? 4.456 -12.305 5.939 1.00 90.81 471 SER A CA 1
ATOM 3729 C C . SER A 1 471 ? 5.080 -12.944 7.190 1.00 90.81 471 SER A C 1
ATOM 3731 O O . SER A 1 471 ? 6.108 -13.602 7.055 1.00 90.81 471 SER A O 1
ATOM 3733 N N . GLN A 1 472 ? 4.507 -12.759 8.385 1.00 90.12 472 GLN A N 1
ATOM 3734 C CA . GLN A 1 472 ? 4.910 -13.488 9.600 1.00 90.12 472 GLN A CA 1
ATOM 3735 C C . GLN A 1 472 ? 4.232 -14.866 9.666 1.00 90.12 472 GLN A C 1
ATOM 3737 O O . GLN A 1 472 ? 4.795 -15.801 10.220 1.00 90.12 472 GLN A O 1
ATOM 3742 N N . LEU A 1 473 ? 3.058 -15.007 9.042 1.00 89.06 473 LEU A N 1
ATOM 3743 C CA . LEU A 1 473 ? 2.318 -16.259 8.872 1.00 89.06 473 LEU A CA 1
ATOM 3744 C C . LEU A 1 473 ? 2.680 -16.933 7.536 1.00 89.06 473 LEU A C 1
ATOM 3746 O O . LEU A 1 473 ? 1.813 -17.213 6.714 1.00 89.06 473 LEU A O 1
ATOM 3750 N N . THR A 1 474 ? 3.977 -17.134 7.278 1.00 87.88 474 THR A N 1
ATOM 3751 C CA . THR A 1 474 ? 4.561 -17.697 6.030 1.00 87.88 474 THR A CA 1
ATOM 3752 C C . THR A 1 474 ? 4.300 -16.924 4.722 1.00 87.88 474 THR A C 1
ATOM 3754 O O . THR A 1 474 ? 4.911 -17.222 3.700 1.00 87.88 474 THR A O 1
ATOM 3757 N N . GLY A 1 475 ? 3.436 -15.905 4.726 1.00 89.44 475 GLY A N 1
ATOM 3758 C CA . GLY A 1 475 ? 3.027 -15.149 3.540 1.00 89.44 475 GLY A CA 1
ATOM 3759 C C . GLY A 1 475 ? 1.797 -15.700 2.809 1.00 89.44 475 GLY A C 1
ATOM 3760 O O . GLY A 1 475 ? 1.343 -15.052 1.865 1.00 89.44 475 GLY A O 1
ATOM 3761 N N . ILE A 1 476 ? 1.241 -16.839 3.241 1.00 92.94 476 ILE A N 1
ATOM 3762 C CA . ILE A 1 476 ? 0.060 -17.488 2.647 1.00 92.94 476 ILE A CA 1
ATOM 3763 C C . ILE A 1 476 ? -0.898 -17.923 3.754 1.00 92.94 476 ILE A C 1
ATOM 3765 O O . ILE A 1 476 ? -0.490 -18.610 4.688 1.00 92.94 476 ILE A O 1
ATOM 3769 N N . ALA A 1 477 ? -2.175 -17.576 3.612 1.00 94.31 477 ALA A N 1
ATOM 3770 C CA . ALA A 1 477 ? -3.251 -18.044 4.477 1.00 94.31 477 ALA A CA 1
ATOM 3771 C C . ALA A 1 477 ? -4.564 -18.206 3.695 1.00 94.31 477 ALA A C 1
ATOM 3773 O O . ALA A 1 477 ? -4.785 -17.523 2.692 1.00 94.31 477 ALA A O 1
ATOM 3774 N N . ALA A 1 478 ? -5.450 -19.084 4.161 1.00 94.44 478 ALA A N 1
ATOM 3775 C CA . ALA A 1 478 ? -6.762 -19.314 3.562 1.00 94.44 478 ALA A CA 1
ATOM 3776 C C . ALA A 1 478 ? -7.865 -19.401 4.626 1.00 94.44 478 ALA A C 1
ATOM 3778 O O . ALA A 1 478 ? -7.661 -19.947 5.706 1.00 94.44 478 ALA A O 1
ATOM 3779 N N . ILE A 1 479 ? -9.048 -18.884 4.292 1.00 94.75 479 ILE A N 1
ATOM 3780 C CA . ILE A 1 479 ? -10.302 -19.122 5.021 1.00 94.75 479 ILE A CA 1
ATOM 3781 C C . ILE A 1 479 ? -11.122 -20.122 4.203 1.00 94.75 479 ILE A C 1
ATOM 3783 O O . ILE A 1 479 ? -11.282 -19.927 2.994 1.00 94.75 479 ILE A O 1
ATOM 3787 N N . LEU A 1 480 ? -11.636 -21.173 4.840 1.00 93.56 480 LEU A N 1
ATOM 3788 C CA . LEU A 1 480 ? -12.424 -22.233 4.211 1.00 93.56 480 LEU A CA 1
ATOM 3789 C C . LEU A 1 480 ? -13.930 -22.071 4.460 1.00 93.56 480 LEU A C 1
ATOM 3791 O O . LEU A 1 480 ? -14.370 -21.660 5.534 1.00 93.56 480 LEU A O 1
ATOM 3795 N N . ARG A 1 481 ? -14.724 -22.492 3.470 1.00 91.38 481 ARG A N 1
ATOM 3796 C CA . ARG A 1 481 ? -16.198 -22.521 3.492 1.00 91.38 481 ARG A CA 1
ATOM 3797 C C . ARG A 1 481 ? -16.752 -23.513 4.525 1.00 91.38 481 ARG A C 1
ATOM 3799 O O . ARG A 1 481 ? -17.849 -23.327 5.051 1.00 91.38 481 ARG A O 1
ATOM 3806 N N . PHE A 1 482 ? -16.016 -24.592 4.786 1.00 90.31 482 PHE A N 1
ATOM 3807 C CA . PHE A 1 482 ? -16.371 -25.679 5.699 1.00 90.31 482 PHE A CA 1
ATOM 3808 C C . PHE A 1 482 ? -15.125 -26.150 6.471 1.00 90.31 482 PHE A C 1
ATOM 3810 O O . PHE A 1 482 ? -14.018 -25.960 5.968 1.00 90.31 482 PHE A O 1
ATOM 3817 N N . PRO A 1 483 ? -15.280 -26.697 7.694 1.00 87.69 483 PRO A N 1
ATOM 3818 C CA . PRO A 1 483 ? -14.146 -27.154 8.492 1.00 87.69 483 PRO A CA 1
ATOM 3819 C C . PRO A 1 483 ? -13.533 -28.440 7.925 1.00 87.69 483 PRO A C 1
ATOM 3821 O O . PRO A 1 483 ? -14.241 -29.249 7.322 1.00 87.69 483 PRO A O 1
ATOM 3824 N N . MET A 1 484 ? -12.232 -28.632 8.144 1.00 82.69 484 MET A N 1
ATOM 3825 C CA . MET A 1 484 ? -11.468 -29.784 7.666 1.00 82.69 484 MET A CA 1
ATOM 3826 C C . MET A 1 484 ? -10.426 -30.230 8.709 1.00 82.69 484 MET A C 1
ATOM 3828 O O . MET A 1 484 ? -9.272 -29.813 8.625 1.00 82.69 484 MET A O 1
ATOM 3832 N N . PRO A 1 485 ? -10.810 -31.078 9.686 1.00 71.75 485 PRO A N 1
ATOM 3833 C CA . PRO A 1 485 ? -9.911 -31.521 10.761 1.00 71.75 485 PRO A CA 1
ATOM 3834 C C . PRO A 1 485 ? -8.664 -32.259 10.254 1.00 71.75 485 PRO A C 1
ATOM 3836 O O . PRO A 1 485 ? -7.581 -32.100 10.802 1.00 71.75 485 PRO A O 1
ATOM 3839 N N . GLU A 1 486 ? -8.811 -33.007 9.156 1.00 66.75 486 GLU A N 1
ATOM 3840 C CA . GLU A 1 486 ? -7.777 -33.869 8.560 1.00 66.75 486 GLU A CA 1
ATOM 3841 C C . GLU A 1 486 ? -6.502 -33.102 8.132 1.00 66.75 486 GLU A C 1
ATOM 3843 O O . GLU A 1 486 ? -5.464 -33.718 7.919 1.00 66.75 486 GLU A O 1
ATOM 3848 N N . LEU A 1 487 ? -6.549 -31.763 8.041 1.00 64.50 487 LEU A N 1
ATOM 3849 C CA . LEU A 1 487 ? -5.388 -30.908 7.742 1.00 64.50 487 LEU A CA 1
ATOM 3850 C C . LEU A 1 487 ? -4.577 -30.471 8.974 1.00 64.50 487 LEU A C 1
ATOM 3852 O O . LEU A 1 487 ? -3.503 -29.891 8.798 1.00 64.50 487 LEU A O 1
ATOM 3856 N N . GLU A 1 488 ? -5.082 -30.691 10.191 1.00 58.19 488 GLU A N 1
ATOM 3857 C CA . GLU A 1 488 ? -4.327 -30.466 11.432 1.00 58.19 488 GLU A CA 1
ATOM 3858 C C . GLU A 1 488 ? -3.496 -31.714 11.782 1.00 58.19 488 GLU A C 1
ATOM 3860 O O . GLU A 1 488 ? -2.294 -31.592 12.015 1.00 58.19 488 GLU A O 1
ATOM 3865 N N . ASP A 1 489 ? -4.096 -32.911 11.712 1.00 52.34 489 ASP A N 1
ATOM 3866 C CA . ASP A 1 489 ? -3.453 -34.186 12.084 1.00 52.34 489 ASP A CA 1
ATOM 3867 C C . ASP A 1 489 ? -2.186 -34.504 11.255 1.00 52.34 489 ASP A C 1
ATOM 3869 O O . ASP A 1 489 ? -1.185 -34.966 11.798 1.00 52.34 489 ASP A O 1
ATOM 3873 N N . GLU A 1 490 ? -2.185 -34.222 9.945 1.00 52.56 490 GLU A N 1
ATOM 3874 C CA . GLU A 1 490 ? -1.040 -34.505 9.055 1.00 52.56 490 GLU A CA 1
ATOM 3875 C C . GLU A 1 490 ? 0.184 -33.591 9.292 1.00 52.56 490 GLU A C 1
ATOM 3877 O O . GLU A 1 490 ? 1.235 -33.809 8.688 1.00 52.56 490 GLU A O 1
ATOM 3882 N N . VAL A 1 491 ? 0.077 -32.552 10.131 1.00 52.22 491 VAL A N 1
ATOM 3883 C CA . VAL A 1 491 ? 1.211 -31.664 10.461 1.00 52.22 491 VAL A CA 1
ATOM 3884 C C . VAL A 1 491 ? 2.117 -32.297 11.519 1.00 52.22 491 VAL A C 1
ATOM 3886 O O . VAL A 1 491 ? 3.337 -32.202 11.407 1.00 52.22 491 VAL A O 1
ATOM 3889 N N . ASP A 1 492 ? 1.527 -32.982 12.504 1.00 48.44 492 ASP A N 1
ATOM 3890 C CA . ASP A 1 492 ? 2.250 -33.639 13.603 1.00 48.44 492 ASP A CA 1
ATOM 3891 C C . ASP A 1 492 ? 3.055 -34.875 13.134 1.00 48.44 492 ASP A C 1
ATOM 3893 O O . ASP A 1 492 ? 3.956 -35.325 13.846 1.00 48.44 492 ASP A O 1
ATOM 3897 N N . GLU A 1 493 ? 2.763 -35.423 11.943 1.00 45.38 493 GLU A N 1
ATOM 3898 C CA . GLU A 1 493 ? 3.561 -36.494 11.320 1.00 45.38 493 GLU A CA 1
ATOM 3899 C C . GLU A 1 493 ? 4.750 -35.935 10.504 1.00 45.38 493 GLU A C 1
ATOM 3901 O O . GLU A 1 493 ? 5.887 -36.367 10.716 1.00 45.38 493 GLU A O 1
ATOM 3906 N N . ASP A 1 494 ? 4.526 -34.936 9.635 1.00 45.78 494 ASP A N 1
ATOM 3907 C CA . ASP A 1 494 ? 5.557 -34.322 8.768 1.00 45.78 494 ASP A CA 1
ATOM 3908 C C . ASP A 1 494 ? 6.728 -33.697 9.570 1.00 45.78 494 ASP A C 1
ATOM 3910 O O . ASP A 1 494 ? 7.890 -33.824 9.176 1.00 45.78 494 ASP A O 1
ATOM 3914 N N . ASP A 1 495 ? 6.448 -33.063 10.719 1.00 46.12 495 ASP A N 1
ATOM 3915 C CA . ASP A 1 495 ? 7.450 -32.399 11.584 1.00 46.12 495 ASP A CA 1
ATOM 3916 C C . ASP A 1 495 ? 8.467 -33.384 12.218 1.00 46.12 495 ASP A C 1
ATOM 3918 O O . ASP A 1 495 ? 9.434 -32.962 12.859 1.00 46.12 495 ASP A O 1
ATOM 3922 N N . SER A 1 496 ? 8.275 -34.701 12.048 1.00 38.22 496 SER A N 1
ATOM 3923 C CA . SER A 1 496 ? 9.176 -35.735 12.578 1.00 38.22 496 SER A CA 1
ATOM 3924 C C . SER A 1 496 ? 10.292 -36.183 11.619 1.00 38.22 496 SER A C 1
ATOM 3926 O O . SER A 1 496 ? 11.314 -36.678 12.100 1.00 38.22 496 SER A O 1
ATOM 3928 N N . ASP A 1 497 ? 10.154 -35.949 10.306 1.00 40.06 497 ASP A N 1
ATOM 3929 C CA . ASP A 1 497 ? 11.087 -36.448 9.276 1.00 40.06 497 ASP A CA 1
ATOM 3930 C C . ASP A 1 497 ? 12.004 -35.358 8.659 1.00 40.06 497 ASP A C 1
ATOM 3932 O O . ASP A 1 497 ? 13.084 -35.683 8.163 1.00 40.06 497 ASP A O 1
ATOM 3936 N N . GLU A 1 498 ? 11.670 -34.058 8.724 1.00 38.34 498 GLU A N 1
ATOM 3937 C CA . GLU A 1 498 ? 12.455 -32.967 8.083 1.00 38.34 498 GLU A CA 1
ATOM 3938 C C . GLU A 1 498 ? 13.796 -32.607 8.794 1.00 38.34 498 GLU A C 1
ATOM 3940 O O . GLU A 1 498 ? 14.294 -31.486 8.676 1.00 38.34 498 GLU A O 1
ATOM 3945 N N . SER A 1 499 ? 14.423 -33.537 9.533 1.00 36.06 499 SER A N 1
ATOM 3946 C CA . SER A 1 499 ? 15.633 -33.272 10.343 1.00 36.06 499 SER A CA 1
ATOM 3947 C C . SER A 1 499 ? 16.977 -33.792 9.791 1.00 36.06 499 SER A C 1
ATOM 3949 O O . SER A 1 499 ? 18.012 -33.494 10.388 1.00 36.06 499 SER A O 1
ATOM 3951 N N . GLU A 1 500 ? 17.006 -34.498 8.648 1.00 37.47 500 GLU A N 1
ATOM 3952 C CA . GLU A 1 500 ? 18.234 -35.094 8.066 1.00 37.47 500 GLU A CA 1
ATOM 3953 C C . GLU A 1 500 ? 18.543 -34.697 6.593 1.00 37.47 500 GLU A C 1
ATOM 3955 O O . GLU A 1 500 ? 18.982 -35.528 5.800 1.00 37.47 500 GLU A O 1
ATOM 3960 N N . GLU A 1 501 ? 18.418 -33.416 6.215 1.00 33.47 501 GLU A N 1
ATOM 3961 C CA . GLU A 1 501 ? 19.100 -32.868 5.014 1.00 33.47 501 GLU A CA 1
ATOM 3962 C C . GLU A 1 501 ? 20.050 -31.698 5.363 1.00 33.47 501 GLU A C 1
ATOM 3964 O O . GLU A 1 501 ? 19.769 -30.525 5.110 1.00 33.47 501 GLU A O 1
ATOM 3969 N N . GLU A 1 502 ? 21.224 -32.013 5.932 1.00 36.62 502 GLU A N 1
ATOM 3970 C CA . GLU A 1 502 ? 22.331 -31.046 6.026 1.00 36.62 502 GLU A CA 1
ATOM 3971 C C . GLU A 1 502 ? 22.893 -30.717 4.628 1.00 36.62 502 GLU A C 1
ATOM 3973 O O . GLU A 1 502 ? 23.288 -31.596 3.859 1.00 36.62 502 GLU A O 1
ATOM 3978 N N . VAL A 1 503 ? 22.972 -29.425 4.303 1.00 37.47 503 VAL A N 1
ATOM 3979 C CA . VAL A 1 503 ? 23.505 -28.938 3.022 1.00 37.47 503 VAL A CA 1
ATOM 3980 C C . VAL A 1 503 ? 25.034 -29.072 2.995 1.00 37.47 503 VAL A C 1
ATOM 3982 O O . VAL A 1 503 ? 25.725 -28.428 3.782 1.00 37.47 503 VAL A O 1
ATOM 3985 N N . GLU A 1 504 ? 25.580 -29.849 2.047 1.00 31.53 504 GLU A N 1
ATOM 3986 C CA . GLU A 1 504 ? 27.028 -29.883 1.761 1.00 31.53 504 GLU A CA 1
ATOM 3987 C C . GLU A 1 504 ? 27.527 -28.506 1.268 1.00 31.53 504 GLU A C 1
ATOM 3989 O O . GLU A 1 504 ? 27.508 -28.206 0.068 1.00 31.53 504 GLU A O 1
ATOM 3994 N N . ASP A 1 505 ? 28.030 -27.684 2.190 1.00 34.81 505 ASP A N 1
ATOM 3995 C CA . ASP A 1 505 ? 28.722 -26.432 1.877 1.00 34.81 505 ASP A CA 1
ATOM 3996 C C . ASP A 1 505 ? 30.049 -26.718 1.149 1.00 34.81 505 ASP A C 1
ATOM 3998 O O . ASP A 1 505 ? 31.051 -27.136 1.737 1.00 34.81 505 ASP A O 1
ATOM 4002 N N . LYS A 1 506 ? 30.070 -26.493 -0.169 1.00 34.59 506 LYS A N 1
ATOM 4003 C CA . LYS A 1 506 ? 31.272 -26.650 -1.001 1.00 34.59 506 LYS A CA 1
ATOM 4004 C C . LYS A 1 506 ? 32.050 -25.345 -1.076 1.00 34.59 506 LYS A C 1
ATOM 4006 O O . LYS A 1 506 ? 31.852 -24.541 -1.988 1.00 34.59 506 LYS A O 1
ATOM 4011 N N . GLU A 1 507 ? 32.974 -25.166 -0.131 1.00 31.67 507 GLU A N 1
ATOM 4012 C CA . GLU A 1 507 ? 34.001 -24.128 -0.230 1.00 31.67 507 GLU A CA 1
ATOM 4013 C C . GLU A 1 507 ? 34.801 -24.280 -1.542 1.00 31.67 507 GLU A C 1
ATOM 4015 O O . GLU A 1 507 ? 35.285 -25.373 -1.850 1.00 31.67 507 GLU A O 1
ATOM 4020 N N . PRO A 1 508 ? 34.991 -23.202 -2.324 1.00 39.41 508 PRO A N 1
ATOM 4021 C CA . PRO A 1 508 ? 35.922 -23.215 -3.441 1.00 39.41 508 PRO A CA 1
ATOM 4022 C C . PRO A 1 508 ? 37.358 -23.052 -2.923 1.00 39.41 508 PRO A C 1
ATOM 4024 O O . PRO A 1 508 ? 37.735 -21.978 -2.440 1.00 39.41 508 PRO A O 1
ATOM 4027 N N . GLU A 1 509 ? 38.171 -24.103 -3.062 1.00 34.56 509 GLU A N 1
ATOM 4028 C CA . GLU A 1 509 ? 39.615 -24.035 -2.813 1.00 34.56 509 GLU A CA 1
ATOM 4029 C C . GLU A 1 509 ? 40.261 -22.898 -3.625 1.00 34.56 509 GLU A C 1
ATOM 4031 O O . GLU A 1 509 ? 39.909 -22.638 -4.779 1.00 34.56 509 GLU A O 1
ATOM 4036 N N . ARG A 1 510 ? 41.230 -22.206 -3.014 1.00 38.53 510 ARG A N 1
ATOM 4037 C CA . ARG A 1 510 ? 42.056 -21.203 -3.696 1.00 38.53 510 ARG A CA 1
ATOM 4038 C C . ARG A 1 510 ? 43.433 -21.793 -3.956 1.00 38.53 510 ARG A C 1
ATOM 4040 O O . ARG A 1 510 ? 44.201 -21.977 -3.015 1.00 38.53 510 ARG A O 1
ATOM 4047 N N . ASP A 1 511 ? 43.751 -22.023 -5.224 1.00 44.44 511 ASP A N 1
ATOM 4048 C CA . ASP A 1 511 ? 45.103 -22.368 -5.665 1.00 44.44 511 ASP A CA 1
ATOM 4049 C C . ASP A 1 511 ? 46.064 -21.174 -5.489 1.00 44.44 511 ASP A C 1
ATOM 4051 O O . ASP A 1 511 ? 46.315 -20.404 -6.417 1.00 44.44 511 ASP A O 1
ATOM 4055 N N . ASP A 1 512 ? 46.631 -21.026 -4.290 1.00 47.06 512 ASP A N 1
ATOM 4056 C CA . ASP A 1 512 ? 47.838 -20.223 -4.065 1.00 47.06 512 ASP A CA 1
ATOM 4057 C C . ASP A 1 512 ? 49.071 -21.014 -4.553 1.00 47.06 512 ASP A C 1
ATOM 4059 O O . ASP A 1 512 ? 49.676 -21.779 -3.799 1.00 47.06 512 ASP A O 1
ATOM 4063 N N . GLN A 1 513 ? 49.475 -20.823 -5.817 1.00 50.69 513 GLN A N 1
ATOM 4064 C CA . GLN A 1 513 ? 50.773 -21.295 -6.327 1.00 50.69 513 GLN A CA 1
ATOM 4065 C C . GLN A 1 513 ? 51.551 -20.210 -7.092 1.00 50.69 513 GLN A C 1
ATOM 4067 O O . GLN A 1 513 ? 51.300 -19.955 -8.267 1.00 50.69 513 GLN A O 1
ATOM 4072 N N . SER A 1 514 ? 52.525 -19.635 -6.367 1.00 45.44 514 SER A N 1
ATOM 4073 C CA . SER A 1 514 ? 53.854 -19.133 -6.798 1.00 45.44 514 SER A CA 1
ATOM 4074 C C . SER A 1 514 ? 53.999 -18.394 -8.139 1.00 45.44 514 SER A C 1
ATOM 4076 O O . SER A 1 514 ? 54.132 -19.089 -9.172 1.00 45.44 514 SER A O 1
#

Secondary structure (DSSP, 8-state):
--------------------------------------------------------------------------------------------------------------------S--------SSS-EEEE---SHHHHHHHHHH--TT-EEEEEEEEEEEEE-TTS-EEEEEEEEEEEEEEEEEEEETTTTEEEEEEEE-S-BTTB-TT-EEEEEE-TT--EEEES---HHHHHHHHHHH-SSS---EEEEEEETTEEEEEEE-SS-EEEEEEEE--PPP--TT-HHHHHHHHHHHHHHHHHHHHHH--TTT-SEEEEEESTTHHHHHHHHHHHHHHHTT-HHHHHTGGGEEEEE-S-SSGGGHHHHHHSHHHHHHHTTSHHHHHHHHHHHHHHHHHH-GGGEEESHHHHHHHHHTT-EEEEEEEGGGGGSS-HHHHHHHHHHHHHHHHTT-EEEEE-TTSHHHHHHTTTTTEEEEESS--THHHHHHHHHTTTTT---------------

Radius of gyration: 37.42 Å; chains: 1; bounding box: 120×73×146 Å

pLDDT: mean 70.08, std 27.27, range [21.08, 94.94]

Sequence (514 aa):
MGTRKDEESTYFGEMKFAGLFGTSLFKSRISCYQMDVTSTSWETSLCHSANDDFEWCGKRLLRLDHFCPFPFDLQHQPIFGECGGEIKWCSCCHQQDYYLQPLEIFECASSKAECACGGREWTKRRGGEYITLIPEESEDMWHAYNLIAEGNYVRSTTIRKVQNESATGSSTSNRVRTVLTIQVESVDFDTQACVLRLKGRNVQENQYVKMGAYHTLDLEVNRKFTVTKTWDSVDLDRVDNACDPAQRADVAAVVMQEGLAHVCLVLSSMTLVRAKIDQSIPRKRHGNIGNYEKGLQKFFENVMQAVIRHVNFEIVKCVLIASPGFVKEQFFDYMFQQALKTDNKLLLDNKGKFLLVHASSGFKHSLREVLTSPAVMAKLADTKAAGEVKALETFYSMLQSEPEKAFYGLKQVEKANEAQAVEVLMISDALFRGCDVPTRKRYVTLIESVKESGGEVKIFSSLHVSGEQLSQLTGIAAILRFPMPELEDEVDEDDSDESEEEVEDKEPERDDQS

Organism: Orchesella cincta (NCBI:txid48709)

Foldseek 3Di:
DDDDDDDDDDDDDDDDDDDDDDDDDDDDDDDDDDDDDDDDDDDDDDDDDDDDDDDDDDDDDDDDDDDDDDDDDDDDDDDDDDDDDDDDDDDDDDDDDDDDDDDDDDDDDDDDDDDDDDDDDDPDDPDWDKDKDAAADLVVLVLVLLLDAAQWKKKFKDWDWAWDQDPVRDIDTDTDIDIFIWRFHDWDADPQVSKIKTWGFTCDDDPRHDHRDIDIDIDDHRTMMMITDDDFPVSVVSVVVSVDPLQFAWEWEWFDDQQWIWTWIDTQAFIDGNDIGGFDQDDDDVPCNVSNVVRLLVSLVVVLVSCVVPPDLVRHQAYEYEYAPCSSVVSLVSSVVVCVVVVVCSCVVSVVRYDYFYFPDRDPLRVLVRLPDVVNCVSCVSHNLNVLSVVVVVLVVCCVPPVLFKDFDDVLLVVCLVVLFFAEKFAESVQCRDPDPVSVVVVSVSVVSNVVSVHHYHYHYCNYSSQVVCVVRVRIMTGGPDGDVVSVVVVVVVVVPPPPDDDPDDDDDDPPDD

InterPro domains:
  IPR004405 Pelota [PTHR10853] (124-492)
  IPR004405 Pelota [TIGR00111] (124-484)
  IPR005140 eRF1/Pelota-like, N-terminal domain [SM01194] (123-244)
  IPR005141 eRF1 domain 2 [PF03464] (250-382)
  IPR005142 eRF1 domain 3 [PF03465] (386-484)
  IPR029064 Ribosomal protein eL30-like superfamily [G3DSA:3.30.1330.30] (384-504)
  IPR029064 Ribosomal protein eL30-like superfamily [SSF55315] (379-484)
  IPR038069 Pelota/DOM34, N-terminal domain [G3DSA:2.30.30.870] (120-246)
  IPR038069 Pelota/DOM34, N-terminal domain [SSF159065] (124-244)
  IPR042226 eRF1, domain 2 superfamily [G3DSA:3.30.420.60] (250-383)
  IPR058547 Pelota, N-terminal domain [PF26356] (124-243)